Protein AF-A0AAR2K4U0-F1 (afdb_monomer)

Mean predicted aligned error: 22.02 Å

pLDDT: mean 77.77, std 20.92, range [28.08, 98.31]

Solvent-accessible surface area (backbone atoms only — not comparable to full-atom values): 25214 Å² total; per-residue (Å²): 133,82,82,86,88,85,92,84,89,89,85,83,89,79,90,81,85,84,84,85,82,88,88,84,90,78,92,82,90,80,80,77,91,75,75,68,84,65,50,72,66,55,52,50,50,52,49,50,52,49,52,52,51,52,50,52,49,49,53,50,50,51,52,48,51,50,51,52,51,51,49,54,53,49,50,60,48,48,56,50,53,53,48,50,53,50,55,49,49,53,52,50,55,49,48,50,55,51,50,54,48,52,51,53,51,52,50,52,49,52,53,51,52,52,48,53,49,51,55,51,51,51,51,49,52,56,51,53,52,52,52,51,52,53,51,54,51,50,51,53,52,54,51,53,52,49,54,54,49,52,50,51,56,50,51,55,67,70,40,55,68,71,58,47,48,52,52,54,48,55,60,68,70,55,78,96,76,75,74,99,82,76,88,82,86,75,85,71,74,80,86,64,86,74,88,50,75,62,62,55,53,52,52,50,47,51,53,47,53,52,50,51,50,52,51,50,54,51,48,56,51,50,52,52,50,51,53,50,48,52,52,51,53,51,50,49,54,50,52,54,50,50,52,53,51,50,48,53,50,51,52,54,49,50,53,49,53,48,54,52,49,53,51,48,53,54,50,50,54,53,46,58,63,54,62,71,60,85,77,84,67,72,60,61,57,54,54,54,56,50,43,54,54,51,52,54,51,27,43,74,77,80,44,86,65,102,61,96,69,50,66,67,57,41,50,54,53,47,51,51,54,50,51,54,54,50,52,58,57,70,69,52,54,68,68,60,51,54,50,50,50,53,49,51,52,49,49,50,54,45,52,59,46,52,52,50,51,49,53,54,47,50,54,49,52,50,52,52,50,57,48,49,51,59,70,68,49,80,83,81,84,79,88,80,88,79,89,78,84,80,86,78,81,88,78,90,74,78,85,75,80,78,90,70,91,56,71,60,57,60,50,54,53,49,61,74,71,76,117

Sequence (419 aa):
MTLLCIAHKCTPKLKCLLVSVFPVTCFCSVLDRNIEKESIREFIDKKRKMFYLEHALAVKREEIKQLEEVASHEEKKLMKAEKLLEDDTILFDSFLKENDKNSVEAIKIAEQETKAKLEKVAEIKKITAKMVAIKSDISKYEDTLQEYKLYKDFLFKLSPPEWQEKQREKNRRSPKTTSANEKRESEEDPELYFTEPQQLLDLLSELEEQNLSLIQNLQETEEGLEEFRQTMEQTRKNMDHEADQLKRQIDVMTETIQREKERTTELELKARLFNFGKYKAEEDDTLNALSRKVEEVYRSCVGDSEANLSTLQMLTAIEGRLGELLENVEMIPSDRLAIAEKAKEKERRLRLRDEKIYLQKQHQEERMKKAMERAQAEIKKTTGRKLMPRSQPPVRKLKNNQHDDIADKEKEEHMYFFT

Foldseek 3Di:
DDDDDDDDDDDDDDDDDDDDDDDDDDDDDDDDPPPPVPDPVNVVVVVVVVVVVVVVVVVVVVVVVVVVVVVVVVVVVVVVVVVVVVVVVVVVVVVVVVVVVVVVVVVVVVVVVVVVVVVVVVVVVVVVVVVVVVVVVVVVVVVVVVVVVVVVVVQLVLPDPVVNVVVVVVVVPDDPDDDPPPPDPDPPPPDGPDPDVVVVVVSVVVVVVVVVVVVVVVVVVVVVVVVVVVVVVVVVVVVVVVVVVVVVVVVVVVVVVVVVVVVVVVVVVVVVVVVVPDDDDVPVVVVVVLLVVLVVLLCVQPRDDPDPDDSVRSVVVSVVSVVVVVVVVVPDDPVVVVVVVVVVVVVVVVVVVVVVVVVVVVVVVVVVVVVVVVVPDDDPDDPDDDDDDDDDDDDDDDDDPPPPDPVVVVVVVVVVPPD

Organism: Pygocentrus nattereri (NCBI:txid42514)

Secondary structure (DSSP, 8-state):
---------------------------------------HHHHHHHHHHHHHHHHHHHHHHHHHHHHHHHHHHHHHHHHHHHHHHHHHHHHHHHHHHHHHHHHHHHHHHHHHHHHHHHHHHHHHHHHHHHHHHHHHHHHHHHHHHHHHHHHHHHHHHHS-HHHHHHHHHHHHHS---S-TTS-SS-------S--SHHHHHHHHHHHHHHHHHHHHHHHHHHHHHHHHHHHHHHHHHHHHHHHHHHHHHHHHHHHHHHHHHHHHHHHHHHHHHHTTS---SHHHHHHHHHHHHHHHHHHHHT---SS---HHHHHHHHHHHHHHHHHHHHTS-HHHHHHHHHHHHHHHHHHHHHHHHHHHHHHHHHHHHHHHHHHHS---PPPSPPPPPPPPP-----------SSHHHHHHHHHHH--

InterPro domains:
  IPR025252 Domain of unknown function DUF4200 [PF13863] (43-160)
  IPR051147 Cilia- and flagella-associated domain-containing protein [PTHR21683] (33-417)

Radius of gyration: 109.38 Å; Cα contacts (8 Å, |Δi|>4): 34; chains: 1; bounding box: 191×77×316 Å

Structure (mmCIF, N/CA/C/O backbone):
data_AF-A0AAR2K4U0-F1
#
_entry.id   AF-A0AAR2K4U0-F1
#
loop_
_atom_site.group_PDB
_atom_site.id
_atom_site.type_symbol
_atom_site.label_atom_id
_atom_site.label_alt_id
_atom_site.label_comp_id
_atom_site.label_asym_id
_atom_site.label_entity_id
_atom_site.label_seq_id
_atom_site.pdbx_PDB_ins_code
_atom_site.Cartn_x
_atom_site.Cartn_y
_atom_site.Cartn_z
_atom_site.occupancy
_atom_site.B_iso_or_equiv
_atom_site.auth_seq_id
_atom_site.auth_comp_id
_atom_site.auth_asym_id
_atom_site.auth_atom_id
_atom_site.pdbx_PDB_model_num
ATOM 1 N N . MET A 1 1 ? 35.898 -29.184 -81.199 1.00 41.84 1 MET A N 1
ATOM 2 C CA . MET A 1 1 ? 35.686 -27.901 -81.893 1.00 41.84 1 MET A CA 1
ATOM 3 C C . MET A 1 1 ? 36.935 -27.631 -82.727 1.00 41.84 1 MET A C 1
ATOM 5 O O . MET A 1 1 ? 37.845 -27.004 -82.216 1.00 41.84 1 MET A O 1
ATOM 9 N N . THR A 1 2 ? 37.170 -28.237 -83.906 1.00 32.75 2 THR A N 1
ATOM 10 C CA . THR A 1 2 ? 36.255 -28.521 -85.051 1.00 32.75 2 THR A CA 1
ATOM 11 C C . THR A 1 2 ? 35.489 -27.258 -85.466 1.00 32.75 2 THR A C 1
ATOM 13 O O . THR A 1 2 ? 34.861 -26.672 -84.596 1.00 32.75 2 THR A O 1
ATOM 16 N N . LEU A 1 3 ? 35.487 -26.762 -86.714 1.00 34.47 3 LEU A N 1
ATOM 17 C CA . LEU A 1 3 ? 35.941 -27.226 -88.052 1.00 34.47 3 LEU A CA 1
ATOM 18 C C . LEU A 1 3 ? 36.308 -25.959 -88.895 1.00 34.47 3 LEU A C 1
ATOM 20 O O . LEU A 1 3 ? 35.770 -24.897 -88.618 1.00 34.47 3 LEU A O 1
ATOM 24 N N . LEU A 1 4 ? 37.366 -25.946 -89.722 1.00 35.31 4 LEU A N 1
ATOM 25 C CA . LEU A 1 4 ? 37.417 -26.211 -91.185 1.00 35.31 4 LEU A CA 1
ATOM 26 C C . LEU A 1 4 ? 36.822 -25.152 -92.161 1.00 35.31 4 LEU A C 1
ATOM 28 O O . LEU A 1 4 ? 35.703 -24.697 -91.970 1.00 35.31 4 LEU A O 1
ATOM 32 N N . CYS A 1 5 ? 37.546 -24.971 -93.291 1.00 33.97 5 CYS A N 1
ATOM 33 C CA . CYS A 1 5 ? 37.108 -24.521 -94.641 1.00 33.97 5 CYS A CA 1
ATOM 34 C C . CYS A 1 5 ? 36.663 -23.051 -94.876 1.00 33.97 5 CYS A C 1
ATOM 36 O O . CYS A 1 5 ? 36.186 -22.400 -93.962 1.00 33.97 5 CYS A O 1
ATOM 38 N N . ILE A 1 6 ? 36.763 -22.458 -96.088 1.00 37.28 6 ILE A N 1
ATOM 39 C CA . ILE A 1 6 ? 37.441 -22.788 -97.385 1.00 37.28 6 ILE A CA 1
ATOM 40 C C . ILE A 1 6 ? 37.718 -21.430 -98.106 1.00 37.28 6 ILE A C 1
ATOM 42 O O . ILE A 1 6 ? 36.877 -20.547 -98.002 1.00 37.28 6 ILE A O 1
ATOM 46 N N . ALA A 1 7 ? 38.862 -21.056 -98.712 1.00 35.94 7 ALA A N 1
ATOM 47 C CA . ALA A 1 7 ? 39.864 -21.632 -99.636 1.00 35.94 7 ALA A CA 1
ATOM 48 C C . ALA A 1 7 ? 39.557 -21.509 -101.153 1.00 35.94 7 ALA A C 1
ATOM 50 O O . ALA A 1 7 ? 38.769 -22.287 -101.677 1.00 35.94 7 ALA A O 1
ATOM 51 N N . HIS A 1 8 ? 40.298 -20.643 -101.868 1.00 32.53 8 HIS A N 1
ATOM 52 C CA . HIS A 1 8 ? 40.835 -20.830 -103.241 1.00 32.53 8 HIS A CA 1
ATOM 53 C C . HIS A 1 8 ? 42.012 -19.842 -103.434 1.00 32.53 8 HIS A C 1
ATOM 55 O O . HIS A 1 8 ? 41.822 -18.639 -103.348 1.00 32.53 8 HIS A O 1
ATOM 61 N N . LYS A 1 9 ? 43.280 -20.278 -103.410 1.00 36.34 9 LYS A N 1
ATOM 62 C CA . LYS A 1 9 ? 44.064 -20.930 -104.487 1.00 36.34 9 LYS A CA 1
ATOM 63 C C . LYS A 1 9 ? 44.435 -20.010 -105.665 1.00 36.34 9 LYS A C 1
ATOM 65 O O . LYS A 1 9 ? 43.677 -19.911 -106.621 1.00 36.34 9 LYS A O 1
ATOM 70 N N . CYS A 1 10 ? 45.690 -19.550 -105.682 1.00 29.12 10 CYS A N 1
ATOM 71 C CA . CYS A 1 10 ? 46.561 -19.706 -106.856 1.00 29.12 10 CYS A CA 1
ATOM 72 C C . CYS A 1 10 ? 48.047 -19.761 -106.433 1.00 29.12 10 CYS A C 1
ATOM 74 O O . CYS A 1 10 ? 48.474 -19.006 -105.566 1.00 29.12 10 CYS A O 1
ATOM 76 N N . THR A 1 11 ? 48.806 -20.707 -106.992 1.00 33.25 11 THR A N 1
ATOM 77 C CA . THR A 1 11 ? 50.191 -21.111 -106.645 1.00 33.25 11 THR A CA 1
ATOM 78 C C . THR A 1 11 ? 50.734 -22.010 -107.786 1.00 33.25 11 THR A C 1
ATOM 80 O O . THR A 1 11 ? 49.905 -22.503 -108.554 1.00 33.25 11 THR A O 1
ATOM 83 N N . PRO A 1 12 ? 52.033 -22.411 -107.867 1.00 53.41 12 PRO A N 1
ATOM 84 C CA . PRO A 1 12 ? 53.301 -21.825 -107.361 1.00 53.41 12 PRO A CA 1
ATOM 85 C C . PRO A 1 12 ? 54.529 -21.980 -108.335 1.00 53.41 12 PRO A C 1
ATOM 87 O O . PRO A 1 12 ? 54.395 -22.533 -109.422 1.00 53.41 12 PRO A O 1
ATOM 90 N N . LYS A 1 13 ? 55.756 -21.687 -107.832 1.00 34.06 13 LYS A N 1
ATOM 91 C CA . LYS A 1 13 ? 57.117 -22.087 -108.336 1.00 34.06 13 LYS A CA 1
ATOM 92 C C . LYS A 1 13 ? 57.626 -21.286 -109.564 1.00 34.06 13 LYS A C 1
ATOM 94 O O . LYS A 1 13 ? 56.814 -20.795 -110.327 1.00 34.06 13 LYS A O 1
ATOM 99 N N . LEU A 1 14 ? 58.932 -21.081 -109.826 1.00 33.38 14 LEU A N 1
ATOM 100 C CA . LEU A 1 14 ? 60.225 -21.699 -109.419 1.00 33.38 14 LEU A CA 1
ATOM 101 C C . LEU A 1 14 ? 61.284 -20.602 -109.048 1.00 33.38 14 LEU A C 1
ATOM 103 O O . LEU A 1 14 ? 61.119 -19.471 -109.479 1.00 33.38 14 LEU A O 1
ATOM 107 N N . LYS A 1 15 ? 62.248 -20.804 -108.114 1.00 33.12 15 LYS A N 1
ATOM 108 C CA . LYS A 1 15 ? 63.694 -21.204 -108.282 1.00 33.12 15 LYS A CA 1
ATOM 109 C C . LYS A 1 15 ? 64.487 -20.422 -109.370 1.00 33.12 15 LYS A C 1
ATOM 111 O O . LYS A 1 15 ? 63.918 -20.208 -110.426 1.00 33.12 15 LYS A O 1
ATOM 116 N N . CYS A 1 16 ? 65.774 -20.025 -109.280 1.00 30.34 16 CYS A N 1
ATOM 117 C CA . CYS A 1 16 ? 66.972 -20.262 -108.417 1.00 30.34 16 CYS A CA 1
ATOM 118 C C . CYS A 1 16 ? 67.708 -18.898 -108.166 1.00 30.34 16 CYS A C 1
ATOM 120 O O . CYS A 1 16 ? 67.261 -17.903 -108.720 1.00 30.34 16 CYS A O 1
ATOM 122 N N . LEU A 1 17 ? 68.745 -18.670 -107.333 1.00 33.88 17 LEU A N 1
ATOM 123 C CA . LEU A 1 17 ? 69.962 -19.401 -106.887 1.00 33.88 17 LEU A CA 1
ATOM 124 C C . LEU A 1 17 ? 71.109 -19.509 -107.936 1.00 33.88 17 LEU A C 1
ATOM 126 O O . LEU A 1 17 ? 70.847 -19.792 -109.098 1.00 33.88 17 LEU A O 1
ATOM 130 N N . LEU A 1 18 ? 72.361 -19.355 -107.458 1.00 30.48 18 LEU A N 1
ATOM 131 C CA . LEU A 1 18 ? 73.675 -19.207 -108.144 1.00 30.48 18 LEU A CA 1
ATOM 132 C C . LEU A 1 18 ? 73.957 -17.797 -108.728 1.00 30.48 18 LEU A C 1
ATOM 134 O O . LEU A 1 18 ? 73.049 -17.185 -109.272 1.00 30.48 18 LEU A O 1
ATOM 138 N N . VAL A 1 19 ? 75.122 -17.136 -108.563 1.00 32.19 19 VAL A N 1
ATOM 139 C CA . VAL A 1 19 ? 76.557 -17.503 -108.334 1.00 32.19 19 VAL A CA 1
ATOM 140 C C . VAL A 1 19 ? 77.327 -17.879 -109.618 1.00 32.19 19 VAL A C 1
ATOM 142 O O . VAL A 1 19 ? 76.783 -18.543 -110.489 1.00 32.19 19 VAL A O 1
ATOM 145 N N . SER A 1 20 ? 78.615 -17.483 -109.678 1.00 30.69 20 SER A N 1
ATOM 146 C CA . SER A 1 20 ? 79.625 -17.625 -110.764 1.00 30.69 20 SER A CA 1
ATOM 147 C C . SER A 1 20 ? 79.357 -16.794 -112.039 1.00 30.69 20 SER A C 1
ATOM 149 O O . SER A 1 20 ? 78.274 -16.864 -112.597 1.00 30.69 20 SER A O 1
ATOM 151 N N . VAL A 1 21 ? 80.202 -15.829 -112.445 1.00 36.03 21 VAL A N 1
ATOM 152 C CA . VAL A 1 21 ? 81.638 -15.851 -112.853 1.00 36.03 21 VAL A CA 1
ATOM 153 C C . VAL A 1 21 ? 81.832 -16.361 -114.293 1.00 36.03 21 VAL A C 1
ATOM 155 O O . VAL A 1 21 ? 81.586 -17.531 -114.532 1.00 36.03 21 VAL A O 1
ATOM 158 N N . PHE A 1 22 ? 82.284 -15.438 -115.173 1.00 31.62 22 PHE A N 1
ATOM 159 C CA . PHE A 1 22 ? 83.103 -15.515 -116.418 1.00 31.62 22 PHE A CA 1
ATOM 160 C C . PHE A 1 22 ? 83.303 -16.849 -117.193 1.00 31.62 22 PHE A C 1
ATOM 162 O O . PHE A 1 22 ? 83.261 -17.919 -116.599 1.00 31.62 22 PHE A O 1
ATOM 169 N N . PRO A 1 23 ? 83.770 -16.817 -118.468 1.00 53.78 23 PRO A N 1
ATOM 170 C CA . PRO A 1 23 ? 83.844 -15.733 -119.469 1.00 53.78 23 PRO A CA 1
ATOM 171 C C . PRO A 1 23 ? 83.048 -16.108 -120.751 1.00 53.78 23 PRO A C 1
ATOM 173 O O . PRO A 1 23 ? 82.274 -17.054 -120.730 1.00 53.78 23 PRO A O 1
ATOM 176 N N . VAL A 1 24 ? 83.237 -15.393 -121.873 1.00 38.50 24 VAL A N 1
ATOM 177 C CA . VAL A 1 24 ? 83.661 -15.955 -123.186 1.00 38.50 24 VAL A CA 1
ATOM 178 C C . VAL A 1 24 ? 83.791 -14.814 -124.207 1.00 38.50 24 VAL A C 1
ATOM 180 O O . VAL A 1 24 ? 82.825 -14.137 -124.548 1.00 38.50 24 VAL A O 1
ATOM 183 N N . THR A 1 25 ? 84.998 -14.619 -124.734 1.00 34.06 25 THR A N 1
ATOM 184 C CA . THR A 1 25 ? 85.237 -13.897 -125.991 1.00 34.06 25 THR A CA 1
ATOM 185 C C . THR A 1 25 ? 85.082 -14.852 -127.168 1.00 34.06 25 THR A C 1
ATOM 187 O O . THR A 1 25 ? 85.788 -15.857 -127.174 1.00 34.06 25 THR A O 1
ATOM 190 N N . CYS A 1 26 ? 84.287 -14.513 -128.191 1.00 29.45 26 CYS A N 1
ATOM 191 C CA . CYS A 1 26 ? 84.685 -14.707 -129.596 1.00 29.45 26 CYS A CA 1
ATOM 192 C C . CYS A 1 26 ? 83.699 -14.077 -130.600 1.00 29.45 26 CYS A C 1
ATOM 194 O O . CYS A 1 26 ? 82.541 -14.470 -130.679 1.00 29.45 26 CYS A O 1
ATOM 196 N N . PHE A 1 27 ? 84.203 -13.116 -131.375 1.00 28.08 27 PHE A N 1
ATOM 197 C CA . PHE A 1 27 ? 84.098 -13.045 -132.840 1.00 28.08 27 PHE A CA 1
ATOM 198 C C . PHE A 1 27 ? 82.909 -13.740 -133.547 1.00 28.08 27 PHE A C 1
ATOM 200 O O . PHE A 1 27 ? 82.862 -14.963 -133.633 1.00 28.08 27 PHE A O 1
ATOM 207 N N . CYS A 1 28 ? 82.091 -12.952 -134.258 1.00 29.70 28 CYS A N 1
ATOM 208 C CA . CYS A 1 28 ? 81.927 -13.172 -135.700 1.00 29.70 28 CYS A CA 1
ATOM 209 C C . CYS A 1 28 ? 81.385 -11.937 -136.435 1.00 29.70 28 CYS A C 1
ATOM 211 O O . CYS A 1 28 ? 80.420 -11.297 -136.025 1.00 29.70 28 CYS A O 1
ATOM 213 N N . SER A 1 29 ? 82.034 -11.632 -137.552 1.00 33.41 29 SER A N 1
ATOM 214 C CA . SER A 1 29 ? 81.623 -10.683 -138.584 1.00 33.41 29 SER A CA 1
ATOM 215 C C . SER A 1 29 ? 80.315 -11.093 -139.266 1.00 33.41 29 SER A C 1
ATOM 217 O O . SER A 1 29 ? 80.166 -12.264 -139.614 1.00 33.41 29 SER A O 1
ATOM 219 N N . VAL A 1 30 ? 79.450 -10.130 -139.605 1.00 39.44 30 VAL A N 1
ATOM 220 C CA . VAL A 1 30 ? 78.431 -10.316 -140.652 1.00 39.44 30 VAL A CA 1
ATOM 221 C C . VAL A 1 30 ? 78.482 -9.152 -141.640 1.00 39.44 30 VAL A C 1
ATOM 223 O O . VAL A 1 30 ? 78.129 -8.028 -141.306 1.00 39.44 30 VAL A O 1
ATOM 226 N N . LEU A 1 31 ? 78.976 -9.506 -142.828 1.00 37.75 31 LEU A N 1
ATOM 227 C CA . LEU A 1 31 ? 78.674 -9.034 -144.182 1.00 37.75 31 LEU A CA 1
ATOM 228 C C . LEU A 1 31 ? 78.398 -7.545 -144.453 1.00 37.75 31 LEU A C 1
ATOM 230 O O . LEU A 1 31 ? 77.511 -6.911 -143.895 1.00 37.75 31 LEU A O 1
ATOM 234 N N . ASP A 1 32 ? 79.122 -7.084 -145.473 1.00 30.45 32 ASP A N 1
ATOM 235 C CA . ASP A 1 32 ? 78.686 -6.214 -146.563 1.00 30.45 32 ASP A CA 1
ATOM 236 C C . ASP A 1 32 ? 77.632 -5.135 -146.297 1.00 30.45 32 ASP A C 1
ATOM 238 O O . ASP A 1 32 ? 76.440 -5.374 -146.093 1.00 30.45 32 ASP A O 1
ATOM 242 N N . ARG A 1 33 ? 78.059 -3.900 -146.586 1.00 40.44 33 ARG A N 1
ATOM 243 C CA . ARG A 1 33 ? 77.166 -2.872 -147.121 1.00 40.44 33 ARG A CA 1
ATOM 244 C C . ARG A 1 33 ? 76.651 -3.332 -148.486 1.00 40.44 33 ARG A C 1
ATOM 246 O O . ARG A 1 33 ? 77.135 -2.865 -149.517 1.00 40.44 33 ARG A O 1
ATOM 253 N N . ASN A 1 34 ? 75.657 -4.216 -148.489 1.00 43.81 34 ASN A N 1
ATOM 254 C CA . ASN A 1 34 ? 74.877 -4.509 -149.677 1.00 43.81 34 ASN A CA 1
ATOM 255 C C . ASN A 1 34 ? 74.043 -3.259 -149.985 1.00 43.81 34 ASN A C 1
ATOM 257 O O . ASN A 1 34 ? 72.910 -3.110 -149.529 1.00 43.81 34 ASN A O 1
ATOM 261 N N . ILE A 1 35 ? 74.654 -2.312 -150.704 1.00 47.44 35 ILE A N 1
ATOM 262 C CA . ILE A 1 35 ? 73.960 -1.181 -151.317 1.00 47.44 35 ILE A CA 1
ATOM 263 C C . ILE A 1 35 ? 73.179 -1.761 -152.495 1.00 47.44 35 ILE A C 1
ATOM 265 O O . ILE A 1 35 ? 73.522 -1.577 -153.666 1.00 47.44 35 ILE A O 1
ATOM 269 N N . GLU A 1 36 ? 72.112 -2.487 -152.163 1.00 48.53 36 GLU A N 1
ATOM 270 C CA . GLU A 1 36 ? 70.988 -2.631 -153.066 1.00 48.53 36 GLU A CA 1
ATOM 271 C C . GLU A 1 36 ? 70.601 -1.216 -153.480 1.00 48.53 36 GLU A C 1
ATOM 273 O O . GLU A 1 36 ? 70.463 -0.312 -152.649 1.00 48.53 36 GLU A O 1
ATOM 278 N N . LYS A 1 37 ? 70.517 -0.998 -154.791 1.00 49.25 37 LYS A N 1
ATOM 279 C CA . LYS A 1 37 ? 70.133 0.293 -155.355 1.00 49.25 37 LYS A CA 1
ATOM 280 C C . LYS A 1 37 ? 68.629 0.452 -155.160 1.00 49.25 37 LYS A C 1
ATOM 282 O O . LYS A 1 37 ? 67.878 0.326 -156.124 1.00 49.25 37 LYS A O 1
ATOM 287 N N . GLU A 1 38 ? 68.218 0.674 -153.909 1.00 50.69 38 GLU A N 1
ATOM 288 C CA . GLU A 1 38 ? 66.836 0.972 -153.546 1.00 50.69 38 GLU A CA 1
ATOM 289 C C . GLU A 1 38 ? 66.330 2.048 -154.495 1.00 50.69 38 GLU A C 1
ATOM 291 O O . GLU A 1 38 ? 66.968 3.094 -154.681 1.00 50.69 38 GLU A O 1
ATOM 296 N N . SER A 1 39 ? 65.183 1.790 -155.121 1.00 61.72 39 SER A N 1
ATOM 297 C CA . SER A 1 39 ? 64.555 2.821 -155.929 1.00 61.72 39 SER A CA 1
ATOM 298 C C . SER A 1 39 ? 64.306 4.024 -155.026 1.00 61.72 39 SER A C 1
ATOM 300 O O . SER A 1 39 ? 63.858 3.865 -153.890 1.00 61.72 39 SER A O 1
ATOM 302 N N . ILE A 1 40 ? 64.550 5.242 -155.519 1.00 71.25 40 ILE A N 1
ATOM 303 C CA . ILE A 1 40 ? 64.376 6.478 -154.732 1.00 71.25 40 ILE A CA 1
ATOM 304 C C . ILE A 1 40 ? 62.984 6.517 -154.064 1.00 71.25 40 ILE A C 1
ATOM 306 O O . ILE A 1 40 ? 62.839 7.033 -152.959 1.00 71.25 40 ILE A O 1
ATOM 310 N N . ARG A 1 41 ? 61.972 5.893 -154.687 1.00 76.00 41 ARG A N 1
ATOM 311 C CA . ARG A 1 41 ? 60.619 5.718 -154.132 1.00 76.00 41 ARG A CA 1
ATOM 312 C C . ARG A 1 41 ? 60.575 4.810 -152.896 1.00 76.00 41 ARG A C 1
ATOM 314 O O . ARG A 1 41 ? 59.929 5.169 -151.921 1.00 76.00 41 ARG A O 1
ATOM 321 N N . GLU A 1 42 ? 61.272 3.676 -152.905 1.00 76.44 42 GLU A N 1
ATOM 322 C CA . GLU A 1 42 ? 61.318 2.725 -151.785 1.00 76.44 42 GLU A CA 1
ATOM 323 C C . GLU A 1 42 ? 62.060 3.309 -150.585 1.00 76.44 42 GLU A C 1
ATOM 325 O O . GLU A 1 42 ? 61.580 3.189 -149.459 1.00 76.44 42 GLU A O 1
ATOM 330 N N . PHE A 1 43 ? 63.173 4.012 -150.821 1.00 79.69 43 PHE A N 1
ATOM 331 C CA . PHE A 1 43 ? 63.873 4.759 -149.776 1.00 79.69 43 PHE A CA 1
ATOM 332 C C . PHE A 1 43 ? 62.967 5.841 -149.167 1.00 79.69 43 PHE A C 1
ATOM 334 O O . PHE A 1 43 ? 62.860 5.949 -147.944 1.00 79.69 43 PHE A O 1
ATOM 341 N N . ILE A 1 44 ? 62.258 6.608 -150.008 1.00 80.25 44 ILE A N 1
ATOM 342 C CA . ILE A 1 44 ? 61.280 7.614 -149.566 1.00 80.25 44 ILE A CA 1
ATOM 343 C C . ILE A 1 44 ? 60.151 6.967 -148.751 1.00 80.25 44 ILE A C 1
ATOM 345 O O . ILE A 1 44 ? 59.794 7.496 -147.701 1.00 80.25 44 ILE A O 1
ATOM 349 N N . ASP A 1 45 ? 59.613 5.819 -149.164 1.00 83.62 45 ASP A N 1
ATOM 350 C CA . ASP A 1 45 ? 58.519 5.154 -148.449 1.00 83.62 45 ASP A CA 1
ATOM 351 C C . ASP A 1 45 ? 58.982 4.441 -147.168 1.00 83.62 45 ASP A C 1
ATOM 353 O O . ASP A 1 45 ? 58.260 4.465 -146.169 1.00 83.62 45 ASP A O 1
ATOM 357 N N . LYS A 1 46 ? 60.204 3.890 -147.123 1.00 83.62 46 LYS A N 1
ATOM 358 C CA . LYS A 1 46 ? 60.844 3.428 -145.878 1.00 83.62 46 LYS A CA 1
ATOM 359 C C . LYS A 1 46 ? 61.074 4.598 -144.919 1.00 83.62 46 LYS A C 1
ATOM 361 O O . LYS A 1 46 ? 60.754 4.476 -143.738 1.00 83.62 46 LYS A O 1
ATOM 366 N N . LYS A 1 47 ? 61.542 5.753 -145.409 1.00 84.44 47 LYS A N 1
ATOM 367 C CA . LYS A 1 47 ? 61.696 6.976 -144.604 1.00 84.44 47 LYS A CA 1
ATOM 368 C C . LYS A 1 47 ? 60.360 7.524 -144.110 1.00 84.44 47 LYS A C 1
ATOM 370 O O . LYS A 1 47 ? 60.257 7.851 -142.935 1.00 84.44 47 LYS A O 1
ATOM 375 N N . ARG A 1 48 ? 59.313 7.545 -144.939 1.00 86.38 48 ARG A N 1
ATOM 376 C CA . ARG A 1 48 ? 57.947 7.897 -144.513 1.00 86.38 48 ARG A CA 1
ATOM 377 C C . ARG A 1 48 ? 57.440 6.952 -143.428 1.00 86.38 48 ARG A C 1
ATOM 379 O O . ARG A 1 48 ? 56.980 7.428 -142.400 1.00 86.38 48 ARG A O 1
ATOM 386 N N . LYS A 1 49 ? 57.566 5.631 -143.606 1.00 85.25 49 LYS A N 1
ATOM 387 C CA . LYS A 1 49 ? 57.183 4.633 -142.586 1.00 85.25 49 LYS A CA 1
ATOM 388 C C . LYS A 1 49 ? 57.960 4.815 -141.279 1.00 85.25 49 LYS A C 1
ATOM 390 O O . LYS A 1 49 ? 57.357 4.731 -140.215 1.00 85.25 49 LYS A O 1
ATOM 395 N N . MET A 1 50 ? 59.258 5.112 -141.358 1.00 85.62 50 MET A N 1
ATOM 396 C CA . MET A 1 50 ? 60.101 5.456 -140.208 1.00 85.62 50 MET A CA 1
ATOM 397 C C . MET A 1 50 ? 59.569 6.701 -139.483 1.00 85.62 50 MET A C 1
ATOM 399 O O . MET A 1 50 ? 59.296 6.609 -138.294 1.00 85.62 50 MET A O 1
ATOM 403 N N . PHE A 1 51 ? 59.313 7.807 -140.192 1.00 87.75 51 PHE A N 1
ATOM 404 C CA . PHE A 1 51 ? 58.737 9.021 -139.599 1.00 87.75 51 PHE A CA 1
ATOM 405 C C . PHE A 1 51 ? 57.322 8.812 -139.034 1.00 87.75 51 PHE A C 1
ATOM 407 O O . PHE A 1 51 ? 57.008 9.357 -137.981 1.00 87.75 51 PHE A O 1
ATOM 414 N N . TYR A 1 52 ? 56.467 8.006 -139.675 1.00 89.69 52 TYR A N 1
ATOM 415 C CA . TYR A 1 52 ? 55.142 7.669 -139.138 1.00 89.69 52 TYR A CA 1
ATOM 416 C C . TYR A 1 52 ? 55.229 6.833 -137.856 1.00 89.69 52 TYR A C 1
ATOM 418 O O . TYR A 1 52 ? 54.489 7.101 -136.914 1.00 89.69 52 TYR A O 1
ATOM 426 N N . LEU A 1 53 ? 56.133 5.849 -137.795 1.00 88.00 53 LEU A N 1
ATOM 427 C CA . LEU A 1 53 ? 56.382 5.066 -136.581 1.00 88.00 53 LEU A CA 1
ATOM 428 C C . LEU A 1 53 ? 56.996 5.926 -135.474 1.00 88.00 53 LEU A C 1
ATOM 430 O O . LEU A 1 53 ? 56.575 5.825 -134.329 1.00 88.00 53 LEU A O 1
ATOM 434 N N . GLU A 1 54 ? 57.944 6.800 -135.805 1.00 87.38 54 GLU A N 1
ATOM 435 C CA . GLU A 1 54 ? 58.563 7.738 -134.867 1.00 87.38 54 GLU A CA 1
ATOM 436 C C . GLU A 1 54 ? 57.537 8.735 -134.307 1.00 87.38 54 GLU A C 1
ATOM 438 O O . GLU A 1 54 ? 57.470 8.927 -133.095 1.00 87.38 54 GLU A O 1
ATOM 443 N N . HIS A 1 55 ? 56.660 9.280 -135.155 1.00 92.06 55 HIS A N 1
ATOM 444 C CA . HIS A 1 55 ? 55.544 10.128 -134.736 1.00 92.06 55 HIS A CA 1
ATOM 445 C C . HIS A 1 55 ? 54.528 9.364 -133.871 1.00 92.06 55 HIS A C 1
ATOM 447 O O . HIS A 1 55 ? 54.143 9.855 -132.814 1.00 92.06 55 HIS A O 1
ATOM 453 N N . ALA A 1 56 ? 54.130 8.146 -134.256 1.00 92.00 56 ALA A N 1
ATOM 454 C CA . ALA A 1 56 ? 53.207 7.324 -133.469 1.00 92.00 56 ALA A CA 1
ATOM 455 C C . ALA A 1 56 ? 53.797 6.928 -132.103 1.00 92.00 56 ALA A C 1
ATOM 457 O O . ALA A 1 56 ? 53.091 6.951 -131.096 1.00 92.00 56 ALA A O 1
ATOM 458 N N . LEU A 1 57 ? 55.098 6.618 -132.045 1.00 92.00 57 LEU A N 1
ATOM 459 C CA . LEU A 1 57 ? 55.824 6.378 -130.797 1.00 92.00 57 LEU A CA 1
ATOM 460 C C . LEU A 1 57 ? 55.943 7.652 -129.954 1.00 92.00 57 LEU A C 1
ATOM 462 O O . LEU A 1 57 ? 55.822 7.565 -128.738 1.00 92.00 57 LEU A O 1
ATOM 466 N N . ALA A 1 58 ? 56.151 8.822 -130.562 1.00 92.19 58 ALA A N 1
ATOM 467 C CA . ALA A 1 58 ? 56.166 10.098 -129.848 1.00 92.19 58 ALA A CA 1
ATOM 468 C C . ALA A 1 58 ? 54.792 10.422 -129.238 1.00 92.19 58 ALA A C 1
ATOM 470 O O . ALA A 1 58 ? 54.716 10.718 -128.049 1.00 92.19 58 ALA A O 1
ATOM 471 N N . VAL A 1 59 ? 53.707 10.270 -130.008 1.00 93.62 59 VAL A N 1
ATOM 472 C CA . VAL A 1 59 ? 52.326 10.435 -129.521 1.00 93.62 59 VAL A CA 1
ATOM 473 C C . VAL A 1 59 ? 52.029 9.453 -128.387 1.00 93.62 59 VAL A C 1
ATOM 475 O O . VAL A 1 59 ? 51.550 9.872 -127.339 1.00 93.62 59 VAL A O 1
ATOM 478 N N . LYS A 1 60 ? 52.378 8.167 -128.536 1.00 94.25 60 LYS A N 1
ATOM 479 C CA . LYS A 1 60 ? 52.147 7.174 -127.475 1.00 94.25 60 LYS A CA 1
ATOM 480 C C . LYS A 1 60 ? 53.027 7.383 -126.243 1.00 94.25 60 LYS A C 1
ATOM 482 O O . LYS A 1 60 ? 52.563 7.107 -125.146 1.00 94.25 60 LYS A O 1
ATOM 487 N N . ARG A 1 61 ? 54.251 7.902 -126.382 1.00 93.69 61 ARG A N 1
ATOM 488 C CA . ARG A 1 61 ? 55.088 8.310 -125.238 1.00 93.69 61 ARG A CA 1
ATOM 489 C C . ARG A 1 61 ? 54.486 9.494 -124.486 1.00 93.69 61 ARG A C 1
ATOM 491 O O . ARG A 1 61 ? 54.502 9.478 -123.262 1.00 93.69 61 ARG A O 1
ATOM 498 N N . GLU A 1 62 ? 53.940 10.483 -125.190 1.00 93.62 62 GLU A N 1
ATOM 499 C CA . GLU A 1 62 ? 53.279 11.622 -124.544 1.00 93.62 62 GLU A CA 1
ATOM 500 C C . GLU A 1 62 ? 51.955 11.204 -123.877 1.00 93.62 62 GLU A C 1
ATOM 502 O O . GLU A 1 62 ? 51.674 11.630 -122.764 1.00 93.62 62 GLU A O 1
ATOM 507 N N . GLU A 1 63 ? 51.184 10.301 -124.490 1.00 93.31 63 GLU A N 1
ATOM 508 C CA . GLU A 1 63 ? 49.962 9.730 -123.900 1.00 93.31 63 GLU A CA 1
ATOM 509 C C . GLU A 1 63 ? 50.262 8.860 -122.663 1.00 93.31 63 GLU A C 1
ATOM 511 O O . GLU A 1 63 ? 49.578 8.984 -121.650 1.00 93.31 63 GLU A O 1
ATOM 516 N N . ILE A 1 64 ? 51.327 8.045 -122.695 1.00 94.12 64 ILE A N 1
ATOM 517 C CA . ILE A 1 64 ? 51.828 7.318 -121.512 1.00 94.12 64 ILE A CA 1
ATOM 518 C C . ILE A 1 64 ? 52.214 8.307 -120.410 1.00 94.12 64 ILE A C 1
ATOM 520 O O . ILE A 1 64 ? 51.763 8.153 -119.283 1.00 94.12 64 ILE A O 1
ATOM 524 N N . LYS A 1 65 ? 52.974 9.356 -120.736 1.00 94.81 65 LYS A N 1
ATOM 525 C CA . LYS A 1 65 ? 53.399 10.384 -119.777 1.00 94.81 65 LYS A CA 1
ATOM 526 C C . LYS A 1 65 ? 52.216 11.134 -119.147 1.00 94.81 65 LYS A C 1
ATOM 528 O O . LYS A 1 65 ? 52.245 11.409 -117.952 1.00 94.81 65 LYS A O 1
ATOM 533 N N . GLN A 1 66 ? 51.158 11.418 -119.910 1.00 95.06 66 GLN A N 1
ATOM 534 C CA . GLN A 1 66 ? 49.918 11.991 -119.370 1.00 95.06 66 GLN A CA 1
ATOM 535 C C . GLN A 1 66 ? 49.200 11.020 -118.422 1.00 95.06 66 GLN A C 1
ATOM 537 O O . GLN A 1 66 ? 48.748 11.431 -117.355 1.00 95.06 66 GLN A O 1
ATOM 542 N N . LEU A 1 67 ? 49.126 9.730 -118.767 1.00 94.56 67 LEU A N 1
ATOM 543 C CA . LEU A 1 67 ? 48.550 8.706 -117.888 1.00 94.56 67 LEU A CA 1
ATOM 544 C C . LEU A 1 67 ? 49.388 8.494 -116.617 1.00 94.56 67 LEU A C 1
ATOM 546 O O . LEU A 1 67 ? 48.814 8.347 -115.543 1.00 94.56 67 LEU A O 1
ATOM 550 N N . GLU A 1 68 ? 50.719 8.534 -116.707 1.00 94.62 68 GLU A N 1
ATOM 551 C CA . GLU A 1 68 ? 51.636 8.495 -115.559 1.00 94.62 68 GLU A CA 1
ATOM 552 C C . GLU A 1 68 ? 51.460 9.719 -114.645 1.00 94.62 68 GLU A C 1
ATOM 554 O O . GLU A 1 68 ? 51.468 9.581 -113.421 1.00 94.62 68 GLU A O 1
ATOM 559 N N . GLU A 1 69 ? 51.246 10.913 -115.207 1.00 94.75 69 GLU A N 1
ATOM 560 C CA . GLU A 1 69 ? 50.980 12.130 -114.432 1.00 94.75 69 GLU A CA 1
ATOM 561 C C . GLU A 1 69 ? 49.623 12.069 -113.710 1.00 94.75 69 GLU A C 1
ATOM 563 O O . GLU A 1 69 ? 49.552 12.372 -112.514 1.00 94.75 69 GLU A O 1
ATOM 568 N N . VAL A 1 70 ? 48.565 11.607 -114.389 1.00 95.00 70 VAL A N 1
ATOM 569 C CA . VAL A 1 70 ? 47.242 11.382 -113.779 1.00 95.00 70 VAL A CA 1
ATOM 570 C C . VAL A 1 70 ? 47.322 10.311 -112.690 1.00 95.00 70 VAL A C 1
ATOM 572 O O . VAL A 1 70 ? 46.892 10.568 -111.567 1.00 95.00 70 VAL A O 1
ATOM 575 N N . ALA A 1 71 ? 47.943 9.162 -112.970 1.00 93.75 71 ALA A N 1
ATOM 576 C CA . ALA A 1 71 ? 48.117 8.080 -112.003 1.00 93.75 71 ALA A CA 1
ATOM 577 C C . ALA A 1 71 ? 48.917 8.542 -110.776 1.00 93.75 71 ALA A C 1
ATOM 579 O O . ALA A 1 71 ? 48.490 8.316 -109.648 1.00 93.75 71 ALA A O 1
ATOM 580 N N . SER A 1 72 ? 50.016 9.281 -110.966 1.00 94.62 72 SER A N 1
ATOM 581 C CA . SER A 1 72 ? 50.793 9.844 -109.854 1.00 94.62 72 SER A CA 1
ATOM 582 C C . SER A 1 72 ? 49.997 10.878 -109.047 1.00 94.62 72 SER A C 1
ATOM 584 O O . SER A 1 72 ? 50.189 11.013 -107.838 1.00 94.62 72 SER A O 1
ATOM 586 N N . HIS A 1 73 ? 49.104 11.637 -109.686 1.00 94.25 73 HIS A N 1
ATOM 587 C CA . HIS A 1 73 ? 48.229 12.585 -109.000 1.00 94.25 73 HIS A CA 1
ATOM 588 C C . HIS A 1 73 ? 47.108 11.884 -108.209 1.00 94.25 73 HIS A C 1
ATOM 590 O O . HIS A 1 73 ? 46.769 12.332 -107.112 1.00 94.25 73 HIS A O 1
ATOM 596 N N . GLU A 1 74 ? 46.559 10.783 -108.724 1.00 94.25 74 GLU A N 1
ATOM 597 C CA . GLU A 1 74 ? 45.579 9.941 -108.029 1.00 94.25 74 GLU A CA 1
ATOM 598 C C . GLU A 1 74 ? 46.208 9.148 -106.880 1.00 94.25 74 GLU A C 1
ATOM 600 O O . GLU A 1 74 ? 45.678 9.176 -105.774 1.00 94.25 74 GLU A O 1
ATOM 605 N N . GLU A 1 75 ? 47.388 8.559 -107.073 1.00 93.19 75 GLU A N 1
ATOM 606 C CA . GLU A 1 75 ? 48.172 7.904 -106.020 1.00 93.19 75 GLU A CA 1
ATOM 607 C C . GLU A 1 75 ? 48.478 8.881 -104.871 1.00 93.19 75 GLU A C 1
ATOM 609 O O . GLU A 1 75 ? 48.233 8.577 -103.706 1.00 93.19 75 GLU A O 1
ATOM 614 N N . LYS A 1 76 ? 48.877 10.125 -105.181 1.00 94.94 76 LYS A N 1
ATOM 615 C CA . LYS A 1 76 ? 49.051 11.196 -104.178 1.00 94.94 76 LYS A CA 1
ATOM 616 C C . LYS A 1 76 ? 47.753 11.615 -103.478 1.00 94.94 76 LYS A C 1
ATOM 618 O O . LYS A 1 76 ? 47.830 12.186 -102.390 1.00 94.94 76 LYS A O 1
ATOM 623 N N . LYS A 1 77 ? 46.574 11.407 -104.077 1.00 95.81 77 LYS A N 1
ATOM 624 C CA . LYS A 1 77 ? 45.274 11.623 -103.410 1.00 95.81 77 LYS A CA 1
ATOM 625 C C . LYS A 1 77 ? 44.924 10.444 -102.510 1.00 95.81 77 LYS A C 1
ATOM 627 O O . LYS A 1 77 ? 44.549 10.674 -101.365 1.00 95.81 77 LYS A O 1
ATOM 632 N N . LEU A 1 78 ? 45.094 9.217 -103.002 1.00 95.06 78 LEU A N 1
ATOM 633 C CA . LEU A 1 78 ? 44.866 7.987 -102.245 1.00 95.06 78 LEU A CA 1
ATOM 634 C C . LEU A 1 78 ? 45.770 7.931 -101.013 1.00 95.06 78 LEU A C 1
ATOM 636 O O . LEU A 1 78 ? 45.250 7.812 -99.915 1.00 95.06 78 LEU A O 1
ATOM 640 N N . MET A 1 79 ? 47.075 8.176 -101.158 1.00 94.75 79 MET A N 1
ATOM 641 C CA . MET A 1 79 ? 48.030 8.222 -100.043 1.00 94.75 79 MET A CA 1
ATOM 642 C C . MET A 1 79 ? 47.649 9.261 -98.971 1.00 94.75 79 MET A C 1
ATOM 644 O O . MET A 1 79 ? 47.854 9.041 -97.780 1.00 94.75 79 MET A O 1
ATOM 648 N N . LYS A 1 80 ? 47.071 10.406 -99.368 1.00 94.94 80 LYS A N 1
ATOM 649 C CA . LYS A 1 80 ? 46.562 11.409 -98.413 1.00 94.94 80 LYS A CA 1
ATOM 650 C C . LYS A 1 80 ? 45.296 10.938 -97.699 1.00 94.94 80 LYS A C 1
ATOM 652 O O . LYS A 1 80 ? 45.157 11.207 -96.513 1.00 94.94 80 LYS A O 1
ATOM 657 N N . ALA A 1 81 ? 44.386 10.274 -98.409 1.00 94.88 81 ALA A N 1
ATOM 658 C CA . ALA A 1 81 ? 43.158 9.733 -97.832 1.00 94.88 81 ALA A CA 1
ATOM 659 C C . ALA A 1 81 ? 43.439 8.542 -96.900 1.00 94.88 81 ALA A C 1
ATOM 661 O O . ALA A 1 81 ? 42.878 8.478 -95.815 1.00 94.88 81 ALA A O 1
ATOM 662 N N . GLU A 1 82 ? 44.351 7.650 -97.288 1.00 93.88 82 GLU A N 1
ATOM 663 C CA . GLU A 1 82 ? 44.841 6.536 -96.472 1.00 93.88 82 GLU A CA 1
ATOM 664 C C . GLU A 1 82 ? 45.494 7.050 -95.188 1.00 93.88 82 GLU A C 1
ATOM 666 O O . GLU A 1 82 ? 45.102 6.630 -94.102 1.00 93.88 82 GLU A O 1
ATOM 671 N N . LYS A 1 83 ? 46.387 8.045 -95.290 1.00 95.31 83 LYS A N 1
ATOM 672 C CA . LYS A 1 83 ? 46.976 8.676 -94.106 1.00 95.31 83 LYS A CA 1
ATOM 673 C C . LYS A 1 83 ? 45.925 9.325 -93.195 1.00 95.31 83 LYS A C 1
ATOM 675 O O . LYS A 1 83 ? 46.017 9.177 -91.986 1.00 95.31 83 LYS A O 1
ATOM 680 N N . LEU A 1 84 ? 44.933 10.029 -93.749 1.00 95.69 84 LEU A N 1
ATOM 681 C CA . LEU A 1 84 ? 43.850 10.614 -92.946 1.00 95.69 84 LEU A CA 1
ATOM 682 C C . LEU A 1 84 ? 43.056 9.536 -92.193 1.00 95.69 84 LEU A C 1
ATOM 684 O O . LEU A 1 84 ? 42.754 9.723 -91.023 1.00 95.69 84 LEU A O 1
ATOM 688 N N . LEU A 1 85 ? 42.776 8.395 -92.830 1.00 95.00 85 LEU A N 1
ATOM 689 C CA . LEU A 1 85 ? 42.110 7.261 -92.183 1.00 95.00 85 LEU A CA 1
ATOM 690 C C . LEU A 1 85 ? 42.987 6.600 -91.106 1.00 95.00 85 LEU A C 1
ATOM 692 O O . LEU A 1 85 ? 42.460 6.147 -90.091 1.00 95.00 85 LEU A O 1
ATOM 696 N N . GLU A 1 86 ? 44.307 6.548 -91.296 1.00 94.56 86 GLU A N 1
ATOM 697 C CA . GLU A 1 86 ? 45.261 6.079 -90.282 1.00 94.56 86 GLU A CA 1
ATOM 698 C C . GLU A 1 86 ? 45.310 7.039 -89.077 1.00 94.56 86 GLU A C 1
ATOM 700 O O . GLU A 1 86 ? 45.138 6.597 -87.939 1.00 94.56 86 GLU A O 1
ATOM 705 N N . ASP A 1 87 ? 45.443 8.348 -89.324 1.00 94.88 87 ASP A N 1
ATOM 706 C CA . ASP A 1 87 ? 45.419 9.404 -88.303 1.00 94.88 87 ASP A CA 1
ATOM 707 C C . ASP A 1 87 ? 44.078 9.391 -87.518 1.00 94.88 87 ASP A C 1
ATOM 709 O O . ASP A 1 87 ? 44.084 9.424 -86.283 1.00 94.88 87 ASP A O 1
ATOM 713 N N . ASP A 1 88 ? 42.931 9.253 -88.202 1.00 95.75 88 ASP A N 1
ATOM 714 C CA . ASP A 1 88 ? 41.595 9.121 -87.590 1.00 95.75 88 ASP A CA 1
ATOM 715 C C . ASP A 1 88 ? 41.456 7.830 -86.764 1.00 95.75 88 ASP A C 1
ATOM 717 O O . ASP A 1 88 ? 40.867 7.842 -85.678 1.00 95.75 88 ASP A O 1
ATOM 721 N N . THR A 1 89 ? 42.018 6.712 -87.240 1.00 94.38 89 THR A N 1
ATOM 722 C CA . THR A 1 89 ? 42.010 5.435 -86.506 1.00 94.38 89 THR A CA 1
ATOM 723 C C . THR A 1 89 ? 42.799 5.564 -85.206 1.00 94.38 89 THR A C 1
ATOM 725 O O . THR A 1 89 ? 42.303 5.165 -84.155 1.00 94.38 89 THR A O 1
ATOM 728 N N . ILE A 1 90 ? 43.984 6.184 -85.244 1.00 94.38 90 ILE A N 1
ATOM 729 C CA . ILE A 1 90 ? 44.811 6.454 -84.057 1.00 94.38 90 ILE A CA 1
ATOM 730 C C . ILE A 1 90 ? 44.074 7.377 -83.073 1.00 94.38 90 ILE A C 1
ATOM 732 O O . ILE A 1 90 ? 44.094 7.129 -81.863 1.00 94.38 90 ILE A O 1
ATOM 736 N N . LEU A 1 91 ? 43.397 8.416 -83.574 1.00 94.88 91 LEU A N 1
ATOM 737 C CA . LEU A 1 91 ? 42.608 9.332 -82.752 1.00 94.88 91 LEU A CA 1
ATOM 738 C C . LEU A 1 91 ? 41.437 8.616 -82.062 1.00 94.88 91 LEU A C 1
ATOM 740 O O . LEU A 1 91 ? 41.227 8.808 -80.863 1.00 94.88 91 LEU A O 1
ATOM 744 N N . PHE A 1 92 ? 40.710 7.757 -82.782 1.00 96.31 92 PHE A N 1
ATOM 745 C CA . PHE A 1 92 ? 39.608 6.970 -82.227 1.00 96.31 92 PHE A CA 1
ATOM 746 C C . PHE A 1 92 ? 40.092 5.973 -81.166 1.00 96.31 92 PHE A C 1
ATOM 748 O O . PHE A 1 92 ? 39.515 5.886 -80.082 1.00 96.31 92 PHE A O 1
ATOM 755 N N . ASP A 1 93 ? 41.207 5.291 -81.423 1.00 95.06 93 ASP A N 1
ATOM 756 C CA . ASP A 1 93 ? 41.854 4.381 -80.475 1.00 95.06 93 ASP A CA 1
ATOM 757 C C . ASP A 1 93 ? 42.313 5.097 -79.194 1.00 95.06 93 ASP A C 1
ATOM 759 O O . ASP A 1 93 ? 42.256 4.533 -78.099 1.00 95.06 93 ASP A O 1
ATOM 763 N N . SER A 1 94 ? 42.792 6.339 -79.320 1.00 94.69 94 SER A N 1
ATOM 764 C CA . SER A 1 94 ? 43.148 7.189 -78.181 1.00 94.69 94 SER A CA 1
ATOM 765 C C . SER A 1 94 ? 41.906 7.642 -77.409 1.00 94.69 94 SER A C 1
ATOM 767 O O . SER A 1 94 ? 41.906 7.599 -76.180 1.00 94.69 94 SER A O 1
ATOM 769 N N . PHE A 1 95 ? 40.834 8.020 -78.114 1.00 96.94 95 PHE A N 1
ATOM 770 C CA . PHE A 1 95 ? 39.561 8.416 -77.513 1.00 96.94 95 PHE A CA 1
ATOM 771 C C . PHE A 1 95 ? 38.907 7.268 -76.731 1.00 96.94 95 PHE A C 1
ATOM 773 O O . PHE A 1 95 ? 38.447 7.488 -75.613 1.00 96.94 95 PHE A O 1
ATOM 780 N N . LEU A 1 96 ? 38.911 6.039 -77.263 1.00 96.62 96 LEU A N 1
ATOM 781 C CA . LEU A 1 96 ? 38.417 4.863 -76.538 1.00 96.62 96 LEU A CA 1
ATOM 782 C C . LEU A 1 96 ? 39.228 4.606 -75.262 1.00 96.62 96 LEU A C 1
ATOM 784 O O . LEU A 1 96 ? 38.642 4.466 -74.193 1.00 96.62 96 LEU A O 1
ATOM 788 N N . LYS A 1 97 ? 40.566 4.636 -75.339 1.00 96.12 97 LYS A N 1
ATOM 789 C CA . LYS A 1 97 ? 41.444 4.462 -74.164 1.00 96.12 97 LYS A CA 1
ATOM 790 C C . LYS A 1 97 ? 41.204 5.530 -73.095 1.00 96.12 97 LYS A C 1
ATOM 792 O O . LYS A 1 97 ? 41.238 5.218 -71.906 1.00 96.12 97 LYS A O 1
ATOM 797 N N . GLU A 1 98 ? 40.959 6.777 -73.496 1.00 96.06 98 GLU A N 1
ATOM 798 C CA . GLU A 1 98 ? 40.621 7.862 -72.572 1.00 96.06 98 GLU A CA 1
ATOM 799 C C . GLU A 1 98 ? 39.209 7.705 -71.986 1.00 96.06 98 GLU A C 1
ATOM 801 O O . GLU A 1 98 ? 39.026 7.900 -70.785 1.00 96.06 98 GLU A O 1
ATOM 806 N N . ASN A 1 99 ? 38.221 7.283 -72.781 1.00 96.69 99 ASN A N 1
ATOM 807 C CA . ASN A 1 99 ? 36.861 7.030 -72.305 1.00 96.69 99 ASN A CA 1
ATOM 808 C C . ASN A 1 99 ? 36.808 5.864 -71.305 1.00 96.69 99 ASN A C 1
ATOM 810 O O . ASN A 1 99 ? 36.276 6.028 -70.206 1.00 96.69 99 ASN A O 1
ATOM 814 N N . ASP A 1 100 ? 37.436 4.733 -71.641 1.00 96.25 100 ASP A N 1
ATOM 815 C CA . ASP A 1 100 ? 37.562 3.567 -70.766 1.00 96.25 100 ASP A CA 1
ATOM 816 C C . ASP A 1 100 ? 38.245 3.957 -69.452 1.00 96.25 100 ASP A C 1
ATOM 818 O O . ASP A 1 100 ? 37.712 3.691 -68.373 1.00 96.25 100 ASP A O 1
ATOM 822 N N . LYS A 1 101 ? 39.378 4.671 -69.525 1.00 96.19 101 LYS A N 1
ATOM 823 C CA . LYS A 1 101 ? 40.088 5.183 -68.347 1.00 96.19 101 LYS A CA 1
ATOM 824 C C . LYS A 1 101 ? 39.192 6.080 -67.487 1.00 96.19 101 LYS A C 1
ATOM 826 O O . LYS A 1 101 ? 39.093 5.845 -66.285 1.00 96.19 101 LYS A O 1
ATOM 831 N N . ASN A 1 102 ? 38.513 7.059 -68.085 1.00 96.19 102 ASN A N 1
ATOM 832 C CA . ASN A 1 102 ? 37.626 7.977 -67.367 1.00 96.19 102 ASN A CA 1
ATOM 833 C C . ASN A 1 102 ? 36.439 7.235 -66.725 1.00 96.19 102 ASN A C 1
ATOM 835 O O . ASN A 1 102 ? 36.042 7.561 -65.606 1.00 96.19 102 ASN A O 1
ATOM 839 N N . SER A 1 103 ? 35.898 6.205 -67.387 1.00 96.38 103 SER A N 1
ATOM 840 C CA . SER A 1 103 ? 34.818 5.370 -66.844 1.00 96.38 103 SER A CA 1
ATOM 841 C C . SER A 1 103 ? 35.282 4.535 -65.641 1.00 96.38 103 SER A C 1
ATOM 843 O O . SER A 1 103 ? 34.607 4.510 -64.612 1.00 96.38 103 SER A O 1
ATOM 845 N N . VAL A 1 104 ? 36.473 3.930 -65.716 1.00 96.38 104 VAL A N 1
ATOM 846 C CA . VAL A 1 104 ? 37.083 3.158 -64.622 1.00 96.38 104 VAL A CA 1
ATOM 847 C C . VAL A 1 104 ? 37.448 4.066 -63.447 1.00 96.38 104 VAL A C 1
ATOM 849 O O . VAL A 1 104 ? 37.225 3.694 -62.296 1.00 96.38 104 VAL A O 1
ATOM 852 N N . GLU A 1 105 ? 37.960 5.270 -63.707 1.00 95.62 105 GLU A N 1
ATOM 853 C CA . GLU A 1 105 ? 38.220 6.271 -62.669 1.00 95.62 105 GLU A CA 1
ATOM 854 C C . GLU A 1 105 ? 36.918 6.721 -61.985 1.00 95.62 105 GLU A C 1
ATOM 856 O O . GLU A 1 105 ? 36.863 6.744 -60.754 1.00 95.62 105 GLU A O 1
ATOM 861 N N . ALA A 1 106 ? 35.839 6.964 -62.738 1.00 96.50 106 ALA A N 1
ATOM 862 C CA . ALA A 1 106 ? 34.529 7.300 -62.177 1.00 96.50 106 ALA A CA 1
ATOM 863 C C . ALA A 1 106 ? 33.928 6.163 -61.325 1.00 96.50 106 ALA A C 1
ATOM 865 O O . ALA A 1 106 ? 33.438 6.419 -60.222 1.00 96.50 106 ALA A O 1
ATOM 866 N N . ILE A 1 107 ? 34.009 4.907 -61.787 1.00 96.50 107 ILE A N 1
ATOM 867 C CA . ILE A 1 107 ? 33.582 3.722 -61.019 1.00 96.50 107 ILE A CA 1
ATOM 868 C C . ILE A 1 107 ? 34.390 3.618 -59.722 1.00 96.50 107 ILE A C 1
ATOM 870 O O . ILE A 1 107 ? 33.813 3.501 -58.643 1.00 96.50 107 ILE A O 1
ATOM 874 N N . LYS A 1 108 ? 35.719 3.739 -59.803 1.00 97.38 108 LYS A N 1
ATOM 875 C CA . LYS A 1 108 ? 36.616 3.661 -58.645 1.00 97.38 108 LYS A CA 1
ATOM 876 C C . LYS A 1 108 ? 36.336 4.756 -57.612 1.00 97.38 108 LYS A C 1
ATOM 878 O O . LYS A 1 108 ? 36.379 4.479 -56.415 1.00 97.38 108 LYS A O 1
ATOM 883 N N . ILE A 1 109 ? 36.029 5.979 -58.048 1.00 96.69 109 ILE A N 1
ATOM 884 C CA . ILE A 1 109 ? 35.614 7.071 -57.154 1.00 96.69 109 ILE A CA 1
ATOM 885 C C . ILE A 1 109 ? 34.282 6.717 -56.474 1.00 96.69 109 ILE A C 1
ATOM 887 O O . ILE A 1 109 ? 34.178 6.817 -55.254 1.00 96.69 109 ILE A O 1
ATOM 891 N N . ALA A 1 110 ? 33.288 6.220 -57.217 1.00 96.31 110 ALA A N 1
ATOM 892 C CA . ALA A 1 110 ? 32.006 5.801 -56.644 1.00 96.31 110 ALA A CA 1
ATOM 893 C C . ALA A 1 110 ? 32.143 4.630 -55.643 1.00 96.31 110 ALA A C 1
ATOM 895 O O . ALA A 1 110 ? 31.479 4.617 -54.602 1.00 96.31 110 ALA A O 1
ATOM 896 N N . GLU A 1 111 ? 33.030 3.667 -55.903 1.00 96.38 111 GLU A N 1
ATOM 897 C CA . GLU A 1 111 ? 33.369 2.584 -54.968 1.00 96.38 111 GLU A CA 1
ATOM 898 C C . GLU A 1 111 ? 34.063 3.106 -53.699 1.00 96.38 111 GLU A C 1
ATOM 900 O O . GLU A 1 111 ? 33.749 2.667 -52.591 1.00 96.38 111 GLU A O 1
ATOM 905 N N . GLN A 1 112 ? 34.967 4.082 -53.825 1.00 96.31 112 GLN A N 1
ATOM 906 C CA . GLN A 1 112 ? 35.621 4.714 -52.675 1.00 96.31 112 GLN A CA 1
ATOM 907 C C . GLN A 1 112 ? 34.632 5.516 -51.818 1.00 96.31 112 GLN A C 1
ATOM 909 O O . GLN A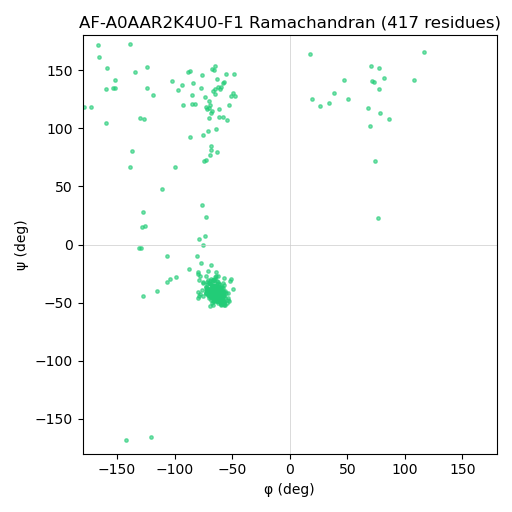 1 112 ? 34.620 5.353 -50.597 1.00 96.31 112 GLN A O 1
ATOM 914 N N . GLU A 1 113 ? 33.753 6.306 -52.437 1.00 95.88 113 GLU A N 1
ATOM 915 C CA . GLU A 1 113 ? 32.702 7.067 -51.748 1.00 95.88 113 GLU A CA 1
ATOM 916 C C . GLU A 1 113 ? 31.680 6.151 -51.058 1.00 95.88 113 GLU A C 1
ATOM 918 O O . GLU A 1 113 ? 31.312 6.361 -49.898 1.00 95.88 113 GLU A O 1
ATOM 923 N N . THR A 1 114 ? 31.243 5.075 -51.722 1.00 97.25 114 THR A N 1
ATOM 924 C CA . THR A 1 114 ? 30.335 4.096 -51.103 1.00 97.25 114 THR A CA 1
ATOM 925 C C . THR A 1 114 ? 31.001 3.344 -49.952 1.00 97.25 114 THR A C 1
ATOM 927 O O . THR A 1 114 ? 30.359 3.148 -48.916 1.00 97.25 114 THR A O 1
ATOM 930 N N . LYS A 1 115 ? 32.292 3.005 -50.058 1.00 97.38 115 LYS A N 1
ATOM 931 C CA . LYS A 1 115 ? 33.071 2.440 -48.949 1.00 97.38 115 LYS A CA 1
ATOM 932 C C . LYS A 1 115 ? 33.170 3.412 -47.767 1.00 97.38 115 LYS A C 1
ATOM 934 O O . LYS A 1 115 ? 32.825 3.033 -46.649 1.00 97.38 115 LYS A O 1
ATOM 939 N N . ALA A 1 116 ? 33.562 4.665 -48.004 1.00 97.06 116 ALA A N 1
ATOM 940 C CA . ALA A 1 116 ? 33.664 5.694 -46.966 1.00 97.06 116 ALA A CA 1
ATOM 941 C C . ALA A 1 116 ? 32.311 5.944 -46.272 1.00 97.06 116 ALA A C 1
ATOM 943 O O . ALA A 1 116 ? 32.232 6.030 -45.043 1.00 97.06 116 ALA A O 1
ATOM 944 N N . LYS A 1 117 ? 31.214 5.963 -47.041 1.00 98.06 117 LYS A N 1
ATOM 945 C CA . LYS A 1 117 ? 29.844 6.024 -46.515 1.00 98.06 117 LYS A CA 1
ATOM 946 C C . LYS A 1 117 ? 29.514 4.826 -45.620 1.00 98.06 117 LYS A C 1
ATOM 948 O O . LYS A 1 117 ? 28.936 5.021 -44.553 1.00 98.06 117 LYS A O 1
ATOM 953 N N . LEU A 1 118 ? 29.860 3.600 -46.020 1.00 96.88 118 LEU A N 1
ATOM 954 C CA . LEU A 1 118 ? 29.620 2.396 -45.212 1.00 96.88 118 LEU A CA 1
ATOM 955 C C . LEU A 1 118 ? 30.426 2.409 -43.904 1.00 96.88 118 LEU A C 1
ATOM 957 O O . LEU A 1 118 ? 29.870 2.095 -42.850 1.00 96.88 118 LEU A O 1
ATOM 961 N N . GLU A 1 119 ? 31.690 2.839 -43.949 1.00 97.31 119 GLU A N 1
ATOM 962 C CA . GLU A 1 119 ? 32.536 3.027 -42.762 1.00 97.31 119 GLU A CA 1
ATOM 963 C C . GLU A 1 119 ? 31.913 4.056 -41.794 1.00 97.31 119 GLU A C 1
ATOM 965 O O . GLU A 1 119 ? 31.767 3.777 -40.600 1.00 97.31 119 GLU A O 1
ATOM 970 N N . LYS A 1 120 ? 31.422 5.197 -42.302 1.00 98.00 120 LYS A N 1
ATOM 971 C CA . LYS A 1 120 ? 30.722 6.207 -41.486 1.00 98.00 120 LYS A CA 1
ATOM 972 C C . LYS A 1 120 ? 29.378 5.720 -40.939 1.00 98.00 120 LYS A C 1
ATOM 974 O O . LYS A 1 120 ? 29.053 6.004 -39.789 1.00 98.00 120 LYS A O 1
ATOM 979 N N . VAL A 1 121 ? 28.612 4.933 -41.697 1.00 97.88 121 VAL A N 1
ATOM 980 C CA . VAL A 1 121 ? 27.375 4.298 -41.202 1.00 97.88 121 VAL A CA 1
ATOM 981 C C . VAL A 1 121 ? 27.671 3.290 -40.082 1.00 97.88 121 VAL A C 1
ATOM 983 O O . VAL A 1 121 ? 26.902 3.207 -39.123 1.00 97.88 121 VAL A O 1
ATOM 986 N N . ALA A 1 122 ? 28.779 2.548 -40.155 1.00 97.25 122 ALA A N 1
ATOM 987 C CA . ALA A 1 122 ? 29.207 1.654 -39.078 1.00 97.25 122 ALA A CA 1
ATOM 988 C C . ALA A 1 122 ? 29.628 2.429 -37.813 1.00 97.25 122 ALA A C 1
ATOM 990 O O . ALA A 1 122 ? 29.251 2.045 -36.703 1.00 97.25 122 ALA A O 1
ATOM 991 N N . GLU A 1 123 ? 30.338 3.550 -37.971 1.00 97.94 123 GLU A N 1
ATOM 992 C CA . GLU A 1 123 ? 30.697 4.452 -36.870 1.00 97.94 123 GLU A CA 1
ATOM 993 C C . GLU A 1 123 ? 29.453 5.054 -36.191 1.00 97.94 123 GLU A C 1
ATOM 995 O O . GLU A 1 123 ? 29.325 4.968 -34.967 1.00 97.94 123 GLU A O 1
ATOM 1000 N N . ILE A 1 124 ? 28.485 5.549 -36.974 1.00 97.50 124 ILE A N 1
ATOM 1001 C CA . ILE A 1 124 ? 27.189 6.031 -36.468 1.00 97.50 124 ILE A CA 1
ATOM 1002 C C . ILE A 1 124 ? 26.489 4.932 -35.665 1.00 97.50 124 ILE A C 1
ATOM 1004 O O . ILE A 1 124 ? 26.153 5.161 -34.506 1.00 97.50 124 ILE A O 1
ATOM 1008 N N . LYS A 1 125 ? 26.337 3.716 -36.214 1.00 97.88 125 LYS A N 1
ATOM 1009 C CA . LYS A 1 125 ? 25.708 2.585 -35.502 1.00 97.88 125 LYS A CA 1
ATOM 1010 C C . LYS A 1 125 ? 26.391 2.283 -34.163 1.00 97.88 125 LYS A C 1
ATOM 1012 O O . LYS A 1 125 ? 25.703 2.054 -33.168 1.00 97.88 125 LYS A O 1
ATOM 1017 N N . LYS A 1 126 ? 27.727 2.325 -34.111 1.00 98.06 126 LYS A N 1
ATOM 1018 C CA . LYS A 1 126 ? 28.512 2.115 -32.882 1.00 98.06 126 LYS A CA 1
ATOM 1019 C C . LYS A 1 126 ? 28.248 3.203 -31.833 1.00 98.06 126 LYS A C 1
ATOM 1021 O O . LYS A 1 126 ? 28.141 2.888 -30.649 1.00 98.06 126 LYS A O 1
ATOM 1026 N N . ILE A 1 127 ? 28.116 4.463 -32.250 1.00 98.00 127 ILE A N 1
ATOM 1027 C CA . ILE A 1 127 ? 27.780 5.585 -31.360 1.00 98.00 127 ILE A CA 1
ATOM 1028 C C . ILE A 1 127 ? 26.316 5.498 -30.902 1.00 98.00 127 ILE A C 1
ATOM 1030 O O . ILE A 1 127 ? 26.048 5.638 -29.710 1.00 98.00 127 ILE A O 1
ATOM 1034 N N . THR A 1 128 ? 25.374 5.188 -31.798 1.00 97.88 128 THR A N 1
ATOM 1035 C CA . THR A 1 128 ? 23.955 4.995 -31.457 1.00 97.88 128 THR A CA 1
ATOM 1036 C C . THR A 1 128 ? 23.769 3.875 -30.432 1.00 97.88 128 THR A C 1
ATOM 1038 O O . THR A 1 128 ? 23.039 4.066 -29.463 1.00 97.88 128 THR A O 1
ATOM 1041 N N . ALA A 1 129 ? 24.472 2.746 -30.578 1.00 97.81 129 ALA A N 1
ATOM 1042 C CA . ALA A 1 129 ? 24.436 1.656 -29.602 1.00 97.81 129 ALA A CA 1
ATOM 1043 C C . ALA A 1 129 ? 24.927 2.104 -28.211 1.00 97.81 129 ALA A C 1
ATOM 1045 O O . ALA A 1 129 ? 24.254 1.850 -27.213 1.00 97.81 129 ALA A O 1
ATOM 1046 N N . LYS A 1 130 ? 26.046 2.844 -28.141 1.00 98.06 130 LYS A N 1
ATOM 1047 C CA . LYS A 1 130 ? 26.533 3.439 -26.882 1.00 98.06 130 LYS A CA 1
ATOM 1048 C C . LYS A 1 130 ? 25.528 4.418 -26.271 1.00 98.06 130 LYS A C 1
ATOM 1050 O O . LYS A 1 130 ? 25.315 4.386 -25.066 1.00 98.06 130 LYS A O 1
ATOM 1055 N N . MET A 1 131 ? 24.897 5.266 -27.086 1.00 97.88 131 MET A N 1
ATOM 1056 C CA . MET A 1 131 ? 23.878 6.211 -26.619 1.00 97.88 131 MET A CA 1
ATOM 1057 C C . MET A 1 131 ? 22.665 5.488 -26.019 1.00 97.88 131 MET A C 1
ATOM 1059 O O . MET A 1 131 ? 22.155 5.926 -24.994 1.00 97.88 131 MET A O 1
ATOM 1063 N N . VAL A 1 132 ? 22.200 4.394 -26.631 1.00 97.50 132 VAL A N 1
ATOM 1064 C CA . VAL A 1 132 ? 21.079 3.600 -26.098 1.00 97.50 132 VAL A CA 1
ATOM 1065 C C . VAL A 1 132 ? 21.464 2.905 -24.789 1.00 97.50 132 VAL A C 1
ATOM 1067 O O . VAL A 1 132 ? 20.673 2.939 -23.851 1.00 97.50 132 VAL A O 1
ATOM 1070 N N . ALA A 1 133 ? 22.680 2.356 -24.685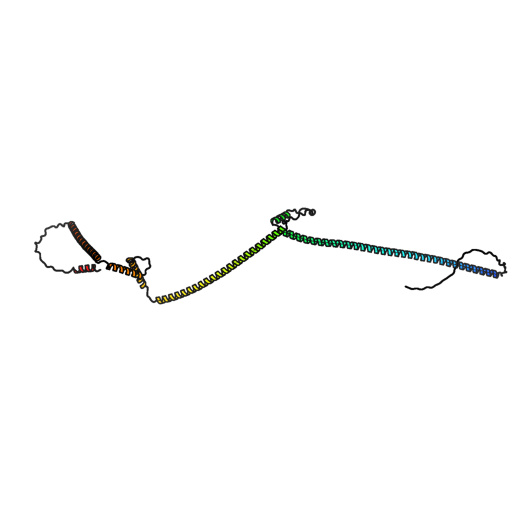 1.00 97.94 133 ALA A N 1
ATOM 1071 C CA . ALA A 1 133 ? 23.184 1.781 -23.436 1.00 97.94 133 ALA A CA 1
ATOM 1072 C C . ALA A 1 133 ? 23.231 2.828 -22.306 1.00 97.94 133 ALA A C 1
ATOM 1074 O O . ALA A 1 133 ? 22.597 2.636 -21.275 1.00 97.94 133 ALA A O 1
ATOM 1075 N N . ILE A 1 134 ? 23.862 3.985 -22.549 1.00 98.12 134 ILE A N 1
ATOM 1076 C CA . ILE A 1 134 ? 23.942 5.083 -21.570 1.00 98.12 134 ILE A CA 1
ATOM 1077 C C . ILE A 1 134 ? 22.545 5.577 -21.170 1.00 98.12 134 ILE A C 1
ATOM 1079 O O . ILE A 1 134 ? 22.307 5.814 -19.993 1.00 98.12 134 ILE A O 1
ATOM 1083 N N . LYS A 1 135 ? 21.597 5.697 -22.110 1.00 97.88 135 LYS A N 1
ATOM 1084 C CA . LYS A 1 135 ? 20.204 6.053 -21.786 1.00 97.88 135 LYS A CA 1
ATOM 1085 C C . LYS A 1 135 ? 19.524 5.006 -20.901 1.00 97.88 135 LYS A C 1
ATOM 1087 O O . LYS A 1 135 ? 18.836 5.385 -19.964 1.00 97.88 135 LYS A O 1
ATOM 1092 N N . SER A 1 136 ? 19.730 3.715 -21.173 1.00 98.06 136 SER A N 1
ATOM 1093 C CA . SER A 1 136 ? 19.208 2.642 -20.319 1.00 98.06 136 SER A CA 1
ATOM 1094 C C . SER A 1 136 ? 19.799 2.695 -18.912 1.00 98.06 136 SER A C 1
ATOM 1096 O O . SER A 1 136 ? 19.072 2.457 -17.954 1.00 98.06 136 SER A O 1
ATOM 1098 N N . ASP A 1 137 ? 21.086 3.015 -18.779 1.00 98.00 137 ASP A N 1
ATOM 1099 C CA . ASP A 1 137 ? 21.733 3.135 -17.473 1.00 98.00 137 ASP A CA 1
ATOM 1100 C C . ASP A 1 137 ? 21.266 4.390 -16.722 1.00 98.00 137 ASP A C 1
ATOM 1102 O O . ASP A 1 137 ? 20.983 4.296 -15.532 1.00 98.00 137 ASP A O 1
ATOM 1106 N N . ILE A 1 138 ? 21.074 5.525 -17.410 1.00 97.75 138 ILE A N 1
ATOM 1107 C CA . ILE A 1 138 ? 20.446 6.726 -16.832 1.00 97.75 138 ILE A CA 1
ATOM 1108 C C . ILE A 1 138 ? 19.078 6.381 -16.237 1.00 97.75 138 ILE A C 1
ATOM 1110 O O . ILE A 1 138 ? 18.867 6.670 -15.066 1.00 97.75 138 ILE A O 1
ATOM 1114 N N . SER A 1 139 ? 18.193 5.703 -16.979 1.00 97.38 139 SER A N 1
ATOM 1115 C CA . SER A 1 139 ? 16.868 5.340 -16.452 1.00 97.38 139 SER A CA 1
ATOM 1116 C C . SER A 1 139 ? 16.945 4.419 -15.229 1.00 97.38 139 SER A C 1
ATOM 1118 O O . SER A 1 139 ? 16.264 4.681 -14.245 1.00 97.38 139 SER A O 1
ATOM 1120 N N . LYS A 1 140 ? 17.839 3.415 -15.215 1.00 97.69 140 LYS A N 1
ATOM 1121 C CA . LYS A 1 140 ? 18.060 2.580 -14.013 1.00 97.69 140 LYS A CA 1
ATOM 1122 C C . LYS A 1 140 ? 18.473 3.426 -12.805 1.00 97.69 140 LYS A C 1
ATOM 1124 O O . LYS A 1 140 ? 17.951 3.229 -11.714 1.00 97.69 140 LYS A O 1
ATOM 1129 N N . TYR A 1 141 ? 19.403 4.365 -12.991 1.00 97.19 141 TYR A N 1
ATOM 1130 C CA . TYR A 1 141 ? 19.856 5.240 -11.909 1.00 97.19 141 TYR A CA 1
ATOM 1131 C C . TYR A 1 141 ? 18.789 6.265 -11.491 1.00 97.19 141 TYR A C 1
ATOM 1133 O O . TYR A 1 141 ? 18.732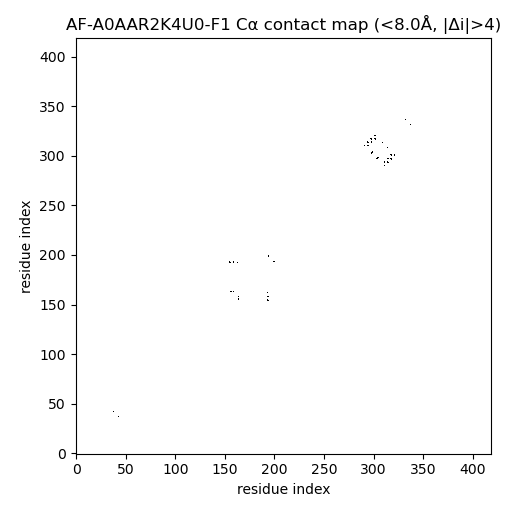 6.621 -10.317 1.00 97.19 141 TYR A O 1
ATOM 1141 N N . GLU A 1 142 ? 17.925 6.718 -12.404 1.00 96.31 142 GLU A N 1
ATOM 1142 C CA . GLU A 1 142 ? 16.756 7.552 -12.090 1.00 96.31 142 GLU A CA 1
ATOM 1143 C C . GLU A 1 142 ? 15.732 6.796 -11.231 1.00 96.31 142 GLU A C 1
ATOM 1145 O O . GLU A 1 142 ? 15.202 7.379 -10.282 1.00 96.31 142 GLU A O 1
ATOM 1150 N N . ASP A 1 143 ? 15.496 5.511 -11.509 1.00 96.19 143 ASP A N 1
ATOM 1151 C CA . ASP A 1 143 ? 14.620 4.640 -10.718 1.00 96.19 143 ASP A CA 1
ATOM 1152 C C . ASP A 1 143 ? 15.216 4.377 -9.320 1.00 96.19 143 ASP A C 1
ATOM 1154 O O . ASP A 1 143 ? 14.576 4.665 -8.308 1.00 96.19 143 ASP A O 1
ATOM 1158 N N . THR A 1 144 ? 16.489 3.966 -9.229 1.00 96.38 144 THR A N 1
ATOM 1159 C CA . THR A 1 144 ? 17.189 3.796 -7.936 1.00 96.38 144 THR A CA 1
ATOM 1160 C C . THR A 1 144 ? 17.227 5.097 -7.120 1.00 96.38 144 THR A C 1
ATOM 1162 O O . THR A 1 144 ? 17.074 5.086 -5.899 1.00 96.38 144 THR A O 1
ATOM 1165 N N . LEU A 1 145 ? 17.375 6.255 -7.773 1.00 94.81 145 LEU A N 1
ATOM 1166 C CA . LEU A 1 145 ? 17.324 7.556 -7.103 1.00 94.81 145 LEU A CA 1
ATOM 1167 C C . LEU A 1 145 ? 15.918 7.891 -6.574 1.00 94.81 145 LEU A C 1
ATOM 1169 O O . LEU A 1 145 ? 15.805 8.617 -5.585 1.00 94.81 145 LEU A O 1
ATOM 1173 N N . GLN A 1 146 ? 14.846 7.403 -7.205 1.00 95.00 146 GLN A N 1
ATOM 1174 C CA . GLN A 1 146 ? 13.487 7.524 -6.668 1.00 95.00 146 GLN A CA 1
ATOM 1175 C C . GLN A 1 146 ? 13.308 6.650 -5.424 1.00 95.00 146 GLN A C 1
ATOM 1177 O O . GLN A 1 146 ? 12.820 7.156 -4.414 1.00 95.00 146 GLN A O 1
ATOM 1182 N N . GLU A 1 147 ? 13.781 5.402 -5.440 1.00 95.94 147 GLU A N 1
ATOM 1183 C CA . GLU A 1 147 ? 13.773 4.522 -4.260 1.00 95.94 147 GLU A CA 1
ATOM 1184 C C . GLU A 1 147 ? 14.521 5.156 -3.076 1.00 95.94 147 GLU A C 1
ATOM 1186 O O . GLU A 1 147 ? 13.969 5.285 -1.984 1.00 95.94 147 GLU A O 1
ATOM 1191 N N . TYR A 1 148 ? 15.736 5.668 -3.296 1.00 92.69 148 TYR A N 1
ATOM 1192 C CA . TYR A 1 148 ? 16.510 6.334 -2.242 1.00 92.69 148 TYR A CA 1
ATOM 1193 C C . TYR A 1 148 ? 15.862 7.631 -1.728 1.00 92.69 148 TYR A C 1
ATOM 1195 O O . TYR A 1 148 ? 16.008 7.957 -0.548 1.00 92.69 148 TYR A O 1
ATOM 1203 N N . LYS A 1 149 ? 15.097 8.357 -2.558 1.00 91.25 149 LYS A N 1
ATOM 1204 C CA . LYS A 1 149 ? 14.268 9.485 -2.088 1.00 91.25 149 LYS A CA 1
ATOM 1205 C C . LYS A 1 149 ? 13.120 9.006 -1.199 1.00 91.25 149 LYS A C 1
ATOM 1207 O O . LYS A 1 149 ? 12.905 9.599 -0.148 1.00 91.25 149 LYS A O 1
ATOM 1212 N N . LEU A 1 150 ? 12.434 7.923 -1.572 1.00 94.31 150 LEU A N 1
ATOM 1213 C CA . LEU A 1 150 ? 11.370 7.331 -0.753 1.00 94.31 150 LEU A CA 1
ATOM 1214 C C . LEU A 1 150 ? 11.907 6.856 0.604 1.00 94.31 150 LEU A C 1
ATOM 1216 O O . LEU A 1 150 ? 11.307 7.170 1.632 1.00 94.31 150 LEU A O 1
ATOM 1220 N N . TYR A 1 151 ? 13.061 6.180 0.634 1.00 91.56 151 TYR A N 1
ATOM 1221 C CA . TYR A 1 151 ? 13.705 5.768 1.887 1.00 91.56 151 TYR A CA 1
ATOM 1222 C C . TYR A 1 151 ? 14.141 6.973 2.729 1.00 91.56 151 TYR A C 1
ATOM 1224 O O . TYR A 1 151 ? 13.905 6.988 3.934 1.00 91.56 151 TYR A O 1
ATOM 1232 N N . LYS A 1 152 ? 14.698 8.025 2.114 1.00 89.44 152 LYS A N 1
ATOM 1233 C CA . LYS A 1 152 ? 15.042 9.274 2.812 1.00 89.44 152 LYS A CA 1
ATOM 1234 C C . LYS A 1 152 ? 13.819 9.941 3.448 1.00 89.44 152 LYS A C 1
ATOM 1236 O O . LYS A 1 152 ? 13.884 10.339 4.610 1.00 89.44 152 LYS A O 1
ATOM 1241 N N . ASP A 1 153 ? 12.712 10.048 2.717 1.00 89.88 153 ASP A N 1
ATOM 1242 C CA . ASP A 1 153 ? 11.474 10.656 3.215 1.00 89.88 153 ASP A CA 1
ATOM 1243 C C . ASP A 1 153 ? 10.802 9.793 4.298 1.00 89.88 153 ASP A C 1
ATOM 1245 O O . ASP A 1 153 ? 10.193 10.329 5.224 1.00 89.88 153 ASP A O 1
ATOM 1249 N N . PHE A 1 154 ? 10.923 8.465 4.209 1.00 91.69 154 PHE A N 1
ATOM 1250 C CA . PHE A 1 154 ? 10.477 7.524 5.238 1.00 91.69 154 PHE A CA 1
ATOM 1251 C C . PHE A 1 154 ? 11.295 7.667 6.529 1.00 91.69 154 PHE A C 1
ATOM 1253 O O . PHE A 1 154 ? 10.719 7.917 7.588 1.00 91.69 154 PHE A O 1
ATOM 1260 N N . LEU A 1 155 ? 12.629 7.617 6.433 1.00 90.44 155 LEU A N 1
ATOM 1261 C CA . LEU A 1 155 ? 13.529 7.832 7.570 1.00 90.44 155 LEU A CA 1
ATOM 1262 C C . LEU A 1 155 ? 13.285 9.200 8.218 1.00 90.44 155 LEU A C 1
ATOM 1264 O O . LEU A 1 155 ? 13.171 9.281 9.434 1.00 90.44 155 LEU A O 1
ATOM 1268 N N . PHE A 1 156 ? 13.111 10.266 7.427 1.00 88.88 156 PHE A N 1
ATOM 1269 C CA . PHE A 1 156 ? 12.830 11.602 7.960 1.00 88.88 156 PHE A CA 1
ATOM 1270 C C . PHE A 1 156 ? 11.514 11.677 8.754 1.00 88.88 156 PHE A C 1
ATOM 1272 O O . PHE A 1 156 ? 11.439 12.433 9.721 1.00 88.88 156 PHE A O 1
ATOM 1279 N N . LYS A 1 157 ? 10.483 10.909 8.372 1.00 89.69 157 LYS A N 1
ATOM 1280 C CA . LYS A 1 157 ? 9.210 10.834 9.113 1.00 89.69 157 LYS A CA 1
ATOM 1281 C C . LYS A 1 157 ? 9.340 10.073 10.432 1.00 89.69 157 LYS A C 1
ATOM 1283 O O . LYS A 1 157 ? 8.653 10.438 11.380 1.00 89.69 157 LYS A O 1
ATOM 1288 N N . LEU A 1 158 ? 10.193 9.047 10.479 1.00 89.19 158 LEU A N 1
ATOM 1289 C CA . LEU A 1 158 ? 10.473 8.271 11.692 1.00 89.19 158 LEU A CA 1
ATOM 1290 C C . LEU A 1 158 ? 11.465 8.964 12.636 1.00 89.19 158 LEU A C 1
ATOM 1292 O O . LEU A 1 158 ? 11.437 8.704 13.835 1.00 89.19 158 LEU A O 1
ATOM 1296 N N . SER A 1 159 ? 12.314 9.868 12.135 1.00 89.50 159 SER A N 1
ATOM 1297 C CA . SER A 1 159 ? 13.160 10.710 12.987 1.00 89.50 159 SER A CA 1
ATOM 1298 C C . SER A 1 159 ? 12.313 11.520 13.986 1.00 89.50 159 SER A C 1
ATOM 1300 O O . SER A 1 159 ? 11.296 12.092 13.576 1.00 89.50 159 SER A O 1
ATOM 1302 N N . PRO A 1 160 ? 12.745 11.680 15.253 1.00 90.00 160 PRO A N 1
ATOM 1303 C CA . PRO A 1 160 ? 12.003 12.434 16.261 1.00 90.00 160 PRO A CA 1
ATOM 1304 C C . PRO A 1 160 ? 11.667 13.878 15.842 1.00 90.00 160 PRO A C 1
ATOM 1306 O O . PRO A 1 160 ? 12.489 14.526 15.178 1.00 90.00 160 PRO A O 1
ATOM 1309 N N . PRO A 1 161 ? 10.513 14.437 16.268 1.00 88.75 161 PRO A N 1
ATOM 1310 C CA . PRO A 1 161 ? 10.072 15.778 15.873 1.00 88.75 161 PRO A CA 1
ATOM 1311 C C . PRO A 1 161 ? 11.107 16.881 16.128 1.00 88.75 161 PRO A C 1
ATOM 1313 O O . PRO A 1 161 ? 11.339 17.710 15.249 1.00 88.75 161 PRO A O 1
ATOM 1316 N N . GLU A 1 162 ? 11.794 16.846 17.273 1.00 88.75 162 GLU A N 1
ATOM 1317 C CA . GLU A 1 162 ? 12.851 17.805 17.635 1.00 88.75 162 GLU A CA 1
ATOM 1318 C C . GLU A 1 162 ? 13.995 17.828 16.608 1.00 88.75 162 GLU A C 1
ATOM 1320 O O . GLU A 1 162 ? 14.494 18.887 16.213 1.00 88.75 162 GLU A O 1
ATOM 1325 N N . TRP A 1 163 ? 14.395 16.648 16.123 1.00 89.81 163 TRP A N 1
ATOM 1326 C CA . TRP A 1 163 ? 15.438 16.516 15.112 1.00 89.81 163 TRP A CA 1
ATOM 1327 C C . TRP A 1 163 ? 14.941 16.976 13.738 1.00 89.81 163 TRP A C 1
ATOM 1329 O O . TRP A 1 163 ? 15.648 17.712 13.043 1.00 89.81 163 TRP A O 1
ATOM 1339 N N . GLN A 1 164 ? 13.702 16.627 13.366 1.00 87.06 164 GLN A N 1
ATOM 1340 C CA . GLN A 1 164 ? 13.088 17.119 12.131 1.00 87.06 164 GLN A CA 1
ATOM 1341 C C . GLN A 1 164 ? 13.023 18.653 12.098 1.00 87.06 164 GLN A C 1
ATOM 1343 O O . GLN A 1 164 ? 13.319 19.263 11.070 1.00 87.06 164 GLN A O 1
ATOM 1348 N N . GLU A 1 165 ? 12.638 19.293 13.205 1.00 87.38 165 GLU A N 1
ATOM 1349 C CA . GLU A 1 165 ? 12.579 20.752 13.317 1.00 87.38 165 GLU A CA 1
ATOM 1350 C C . GLU A 1 165 ? 13.960 21.384 13.209 1.00 87.38 165 GLU A C 1
ATOM 1352 O O . GLU A 1 165 ? 14.140 22.299 12.404 1.00 87.38 165 GLU A O 1
ATOM 1357 N N . LYS A 1 166 ? 14.961 20.836 13.906 1.00 87.25 166 LYS A N 1
ATOM 1358 C CA . LYS A 1 166 ? 16.357 21.278 13.800 1.00 87.25 166 LYS A CA 1
ATOM 1359 C C . LYS A 1 166 ? 16.882 21.205 12.360 1.00 87.25 166 LYS A C 1
ATOM 1361 O O . LYS A 1 166 ? 17.546 22.140 11.914 1.00 87.25 166 LYS A O 1
ATOM 1366 N N . GLN A 1 167 ? 16.549 20.157 11.601 1.00 82.94 167 GLN A N 1
ATOM 1367 C CA . GLN A 1 167 ? 16.930 20.045 10.185 1.00 82.94 167 GLN A CA 1
ATOM 1368 C C . GLN A 1 167 ? 16.132 20.997 9.273 1.00 82.94 167 GLN A C 1
ATOM 1370 O O . GLN A 1 167 ? 16.704 21.621 8.374 1.00 82.94 167 GLN A O 1
ATOM 1375 N N . ARG A 1 168 ? 14.827 21.194 9.521 1.00 82.06 168 ARG A N 1
ATOM 1376 C CA . ARG A 1 168 ? 14.018 22.220 8.829 1.00 82.06 168 ARG A CA 1
ATOM 1377 C C . ARG A 1 168 ? 14.587 23.626 9.065 1.00 82.06 168 ARG A C 1
ATOM 1379 O O . ARG A 1 168 ? 14.685 24.413 8.125 1.00 82.06 168 ARG A O 1
ATOM 1386 N N . GLU A 1 169 ? 15.011 23.929 10.288 1.00 83.81 169 GLU A N 1
ATOM 1387 C CA . GLU A 1 169 ? 15.653 25.183 10.693 1.00 83.81 169 GLU A CA 1
ATOM 1388 C C . GLU A 1 169 ? 17.038 25.356 10.034 1.00 83.81 169 GLU A C 1
ATOM 1390 O O . GLU A 1 169 ? 17.292 26.403 9.436 1.00 83.81 169 GLU A O 1
ATOM 1395 N N . LYS A 1 170 ? 17.899 24.322 10.050 1.00 82.44 170 LYS A N 1
ATOM 1396 C CA . LYS A 1 170 ? 19.209 24.289 9.358 1.00 82.44 170 LYS A CA 1
ATOM 1397 C C . LYS A 1 170 ? 19.050 24.633 7.871 1.00 82.44 170 LYS A C 1
ATOM 1399 O O . LYS A 1 170 ? 19.711 25.543 7.370 1.00 82.44 170 LYS A O 1
ATOM 1404 N N . ASN A 1 171 ? 18.082 24.006 7.197 1.00 75.25 171 ASN A N 1
ATOM 1405 C CA . ASN A 1 171 ? 17.762 24.288 5.796 1.00 75.25 171 ASN A CA 1
ATOM 1406 C C . ASN A 1 171 ? 17.220 25.713 5.575 1.00 75.25 171 ASN A C 1
ATOM 1408 O O . ASN A 1 171 ? 17.626 26.370 4.614 1.00 75.25 171 ASN A O 1
ATOM 1412 N N . ARG A 1 172 ? 16.355 26.236 6.459 1.00 77.06 172 ARG A N 1
ATOM 1413 C CA . ARG A 1 172 ? 15.837 27.622 6.370 1.00 77.06 172 ARG A CA 1
ATOM 1414 C C . ARG A 1 172 ? 16.914 28.685 6.593 1.00 77.06 172 ARG A C 1
ATOM 1416 O O . ARG A 1 172 ? 16.805 29.763 6.016 1.00 77.06 172 ARG A O 1
ATOM 1423 N N . ARG A 1 173 ? 17.935 28.393 7.406 1.00 72.38 173 ARG A N 1
ATOM 1424 C CA . ARG A 1 173 ? 19.066 29.295 7.692 1.00 72.38 173 ARG A CA 1
ATOM 1425 C C . ARG A 1 173 ? 20.148 29.287 6.604 1.00 72.38 173 ARG A C 1
ATOM 1427 O O . ARG A 1 173 ? 21.019 30.152 6.630 1.00 72.38 173 ARG A O 1
ATOM 1434 N N . SER A 1 174 ? 20.095 28.366 5.636 1.00 59.03 174 SER A N 1
ATOM 1435 C CA . SER A 1 174 ? 21.026 28.361 4.500 1.00 59.03 174 SER A CA 1
ATOM 1436 C C . SER A 1 174 ? 20.748 29.543 3.540 1.00 59.03 174 SER A C 1
ATOM 1438 O O . SER A 1 174 ? 19.620 29.701 3.059 1.00 59.03 174 SER A O 1
ATOM 1440 N N . PRO A 1 175 ? 21.733 30.418 3.248 1.00 50.75 175 PRO A N 1
ATOM 1441 C CA . PRO A 1 175 ? 21.495 31.600 2.423 1.00 50.75 175 PRO A CA 1
ATOM 1442 C C . PRO A 1 175 ? 21.315 31.234 0.941 1.00 50.75 175 PRO A C 1
ATOM 1444 O O . PRO A 1 175 ? 22.178 30.616 0.317 1.00 50.75 175 PRO A O 1
ATOM 1447 N N . LYS A 1 176 ? 20.209 31.686 0.335 1.00 54.09 176 LYS A N 1
ATOM 1448 C CA . LYS A 1 176 ? 19.893 31.516 -1.102 1.00 54.09 176 LYS A CA 1
ATOM 1449 C C . LYS A 1 176 ? 20.689 32.458 -2.029 1.00 54.09 176 LYS A C 1
ATOM 1451 O O . LYS A 1 176 ? 20.163 32.917 -3.040 1.00 54.09 176 LYS A O 1
ATOM 1456 N N . THR A 1 177 ? 21.937 32.777 -1.695 1.00 48.75 177 THR A N 1
ATOM 1457 C CA . THR A 1 177 ? 22.740 33.787 -2.404 1.00 48.75 177 THR A CA 1
ATOM 1458 C C . THR A 1 177 ? 24.181 33.338 -2.632 1.00 48.75 177 THR A C 1
ATOM 1460 O O . THR A 1 177 ? 25.083 33.791 -1.935 1.00 48.75 177 THR A O 1
ATOM 1463 N N . THR A 1 178 ? 24.396 32.520 -3.663 1.00 40.25 178 THR A N 1
ATOM 1464 C CA . THR A 1 178 ? 25.628 32.537 -4.476 1.00 40.25 178 THR A CA 1
ATOM 1465 C C . THR A 1 178 ? 25.383 31.907 -5.847 1.00 40.25 178 THR A C 1
ATOM 1467 O O . THR A 1 178 ? 24.492 31.076 -6.019 1.00 40.25 178 THR A O 1
ATOM 1470 N N . SER A 1 179 ? 26.166 32.368 -6.824 1.00 42.47 179 SER A N 1
ATOM 1471 C CA . SER A 1 179 ? 26.108 32.029 -8.251 1.00 42.47 179 SER A CA 1
ATOM 1472 C C . SER A 1 179 ? 26.035 30.524 -8.553 1.00 42.47 179 SER A C 1
ATOM 1474 O O . SER A 1 179 ? 26.663 29.704 -7.885 1.00 42.47 179 SER A O 1
ATOM 1476 N N . ALA A 1 180 ? 25.324 30.163 -9.624 1.00 46.00 180 ALA A N 1
ATOM 1477 C CA . ALA A 1 180 ? 25.018 28.785 -10.025 1.00 46.00 180 ALA A CA 1
ATOM 1478 C C . ALA A 1 180 ? 26.207 27.979 -10.610 1.00 46.00 180 ALA A C 1
ATOM 1480 O O . ALA A 1 180 ? 25.981 27.044 -11.375 1.00 46.00 180 ALA A O 1
ATOM 1481 N N . ASN A 1 181 ? 27.458 28.334 -10.288 1.00 43.84 181 ASN A N 1
ATOM 1482 C CA . ASN A 1 181 ? 28.648 27.783 -10.954 1.00 43.84 181 ASN A CA 1
ATOM 1483 C C . ASN A 1 181 ? 29.753 27.233 -10.025 1.00 43.84 181 ASN A C 1
ATOM 1485 O O . ASN A 1 181 ? 30.722 26.684 -10.532 1.00 43.84 181 ASN A O 1
ATOM 1489 N N . GLU A 1 182 ? 29.609 27.328 -8.696 1.00 43.81 182 GLU A N 1
ATOM 1490 C CA . GLU A 1 182 ? 30.626 26.861 -7.719 1.00 43.81 182 GLU A CA 1
ATOM 1491 C C . GLU A 1 182 ? 30.073 25.873 -6.665 1.00 43.81 182 GLU A C 1
ATOM 1493 O O . GLU A 1 182 ? 30.707 25.592 -5.655 1.00 43.81 182 GLU A O 1
ATOM 1498 N N . LYS A 1 183 ? 28.891 25.286 -6.901 1.00 42.56 183 LYS A N 1
ATOM 1499 C CA . LYS A 1 183 ? 28.313 24.214 -6.062 1.00 42.56 183 LYS A CA 1
ATOM 1500 C C . LYS A 1 183 ? 28.536 22.825 -6.671 1.00 42.56 183 LYS A C 1
ATOM 1502 O O . LYS A 1 183 ? 27.582 22.186 -7.108 1.00 42.56 183 LYS A O 1
ATOM 1507 N N . ARG A 1 184 ? 29.794 22.378 -6.744 1.00 41.69 184 ARG A N 1
ATOM 1508 C CA . ARG A 1 184 ? 30.149 21.010 -7.186 1.00 41.69 184 ARG A CA 1
ATOM 1509 C C . ARG A 1 184 ? 31.121 20.247 -6.276 1.00 41.69 184 ARG A C 1
ATOM 1511 O O . ARG A 1 184 ? 31.388 19.092 -6.569 1.00 41.69 184 ARG A O 1
ATOM 1518 N N . GLU A 1 185 ? 31.629 20.854 -5.201 1.00 41.22 185 GLU A N 1
ATOM 1519 C CA . GLU A 1 185 ? 32.688 20.249 -4.362 1.00 41.22 185 GLU A CA 1
ATOM 1520 C C . GLU A 1 185 ? 32.371 20.222 -2.853 1.00 41.22 185 GLU A C 1
ATOM 1522 O O . GLU A 1 185 ? 33.248 19.970 -2.033 1.00 41.22 185 GLU A O 1
ATOM 1527 N N . SER A 1 186 ? 31.110 20.436 -2.466 1.00 39.38 186 SER A N 1
ATOM 1528 C CA . SER A 1 186 ? 30.635 20.182 -1.098 1.00 39.38 186 SER A CA 1
ATOM 1529 C C . SER A 1 186 ? 29.252 19.530 -1.094 1.00 39.38 186 SER A C 1
ATOM 1531 O O . SER A 1 186 ? 28.254 20.093 -0.641 1.00 39.38 186 SER A O 1
ATOM 1533 N N . GLU A 1 187 ? 29.206 18.297 -1.599 1.00 46.25 187 GLU A N 1
ATOM 1534 C CA . GLU A 1 187 ? 28.199 17.329 -1.163 1.00 46.25 187 GLU A CA 1
ATOM 1535 C C . GLU A 1 187 ? 28.521 16.950 0.293 1.00 46.25 187 GLU A C 1
ATOM 1537 O O . GLU A 1 187 ? 29.182 15.954 0.564 1.00 46.25 187 GLU A O 1
ATOM 1542 N N . GLU A 1 188 ? 28.112 17.798 1.246 1.00 50.81 188 GLU A N 1
ATOM 1543 C CA . GLU A 1 188 ? 28.012 17.372 2.644 1.00 50.81 188 GLU A CA 1
ATOM 1544 C C . GLU A 1 188 ? 26.985 16.237 2.699 1.00 50.81 188 GLU A C 1
ATOM 1546 O O . GLU A 1 188 ? 25.809 16.452 2.379 1.00 50.81 188 GLU A O 1
ATOM 1551 N N . ASP A 1 189 ? 27.438 15.038 3.080 1.00 58.84 189 ASP A N 1
ATOM 1552 C CA . ASP A 1 189 ? 26.573 13.870 3.230 1.00 58.84 189 ASP A CA 1
ATOM 1553 C C . ASP A 1 189 ? 25.343 14.235 4.079 1.00 58.84 189 ASP A C 1
ATOM 1555 O O . ASP A 1 189 ? 25.493 14.833 5.153 1.00 58.84 189 ASP A O 1
ATOM 1559 N N . PRO A 1 190 ? 24.113 13.914 3.628 1.00 66.75 190 PRO A N 1
ATOM 1560 C CA . PRO A 1 190 ? 22.913 14.239 4.380 1.00 66.75 190 PRO A CA 1
ATOM 1561 C C . PRO A 1 190 ? 22.966 13.612 5.773 1.00 66.75 190 PRO A C 1
ATOM 1563 O O . PRO A 1 190 ? 22.848 12.400 5.915 1.00 66.75 190 PRO A O 1
ATOM 1566 N N . GLU A 1 191 ? 23.117 14.451 6.796 1.00 75.44 191 GLU A N 1
ATOM 1567 C CA . GLU A 1 191 ? 23.120 14.051 8.204 1.00 75.44 191 GLU A CA 1
ATOM 1568 C C . GLU A 1 191 ? 21.833 13.260 8.510 1.00 75.44 191 GLU A C 1
ATOM 1570 O O . GLU A 1 191 ? 20.737 13.825 8.529 1.00 75.44 191 GLU A O 1
ATOM 1575 N N . LEU A 1 192 ? 21.959 11.940 8.682 1.00 81.94 192 LEU A N 1
ATOM 1576 C CA . LEU A 1 192 ? 20.863 11.033 9.028 1.00 81.94 192 LEU A CA 1
ATOM 1577 C C . LEU A 1 192 ? 20.713 10.949 10.550 1.00 81.94 192 LEU A C 1
ATOM 1579 O O . LEU A 1 192 ? 21.690 11.065 11.287 1.00 81.94 192 LEU A O 1
ATOM 1583 N N . TYR A 1 193 ? 19.484 10.738 11.025 1.00 85.81 193 TYR A N 1
ATOM 1584 C CA . TYR A 1 193 ? 19.232 10.480 12.447 1.00 85.81 193 TYR A CA 1
ATOM 1585 C C . TYR A 1 193 ? 19.645 9.057 12.844 1.00 85.81 193 TYR A C 1
ATOM 1587 O O . TYR A 1 193 ? 20.300 8.860 13.862 1.00 85.81 193 TYR A O 1
ATOM 1595 N N . PHE A 1 194 ? 19.280 8.080 12.011 1.00 88.81 194 PHE A N 1
ATOM 1596 C CA . PHE A 1 194 ? 19.628 6.675 12.187 1.00 88.81 194 PHE A CA 1
ATOM 1597 C C . PHE A 1 194 ? 21.014 6.415 11.589 1.00 88.81 194 PHE A C 1
ATOM 1599 O O . PHE A 1 194 ? 21.228 6.646 10.397 1.00 88.81 194 PHE A O 1
ATOM 1606 N N . THR A 1 195 ? 21.946 5.945 12.415 1.00 89.06 195 THR A N 1
ATOM 1607 C CA . THR A 1 195 ? 23.321 5.598 12.020 1.00 89.06 195 THR A CA 1
ATOM 1608 C C . THR A 1 195 ? 23.496 4.102 11.787 1.00 89.06 195 THR A C 1
ATOM 1610 O O . THR A 1 195 ? 24.344 3.700 10.995 1.00 89.06 195 THR A O 1
ATOM 1613 N N . GLU A 1 196 ? 22.697 3.275 12.462 1.00 91.00 196 GLU A N 1
ATOM 1614 C CA . GLU A 1 196 ? 22.757 1.816 12.381 1.00 91.00 196 GLU A CA 1
ATOM 1615 C C . GLU A 1 196 ? 21.384 1.253 11.983 1.00 91.00 196 GLU A C 1
ATOM 1617 O O . GLU A 1 196 ? 20.381 1.651 12.578 1.00 91.00 196 GLU A O 1
ATOM 1622 N N . PRO A 1 197 ? 21.294 0.300 11.032 1.00 89.81 197 PRO A N 1
ATOM 1623 C CA . PRO A 1 197 ? 20.012 -0.279 10.617 1.00 89.81 197 PRO A CA 1
ATOM 1624 C C . PRO A 1 197 ? 19.212 -0.907 11.766 1.00 89.81 197 PRO A C 1
ATOM 1626 O O . PRO A 1 197 ? 17.984 -0.899 11.728 1.00 89.81 197 PRO A O 1
ATOM 1629 N N . GLN A 1 198 ? 19.899 -1.406 12.799 1.00 91.69 198 GLN A N 1
ATOM 1630 C CA . GLN A 1 198 ? 19.271 -1.997 13.979 1.00 91.69 198 GLN A CA 1
ATOM 1631 C C . GLN A 1 198 ? 18.372 -0.991 14.716 1.00 91.69 198 GLN A C 1
ATOM 1633 O O . GLN A 1 198 ? 17.257 -1.343 15.070 1.00 91.69 198 GLN A O 1
ATOM 1638 N N . GLN A 1 199 ? 18.773 0.284 14.817 1.00 91.88 199 GLN A N 1
ATOM 1639 C CA . GLN A 1 199 ? 17.982 1.341 15.473 1.00 91.88 199 GLN A CA 1
ATOM 1640 C C . GLN A 1 199 ? 16.591 1.519 14.841 1.00 91.88 199 GLN A C 1
ATOM 1642 O O . GLN A 1 199 ? 15.630 1.859 15.526 1.00 91.88 199 GLN A O 1
ATOM 1647 N N . LEU A 1 200 ? 16.484 1.305 13.525 1.00 91.56 200 LEU A N 1
ATOM 1648 C CA . LEU A 1 200 ? 15.217 1.365 12.802 1.00 91.56 200 LEU A CA 1
ATOM 1649 C C . LEU A 1 200 ? 14.366 0.112 13.047 1.00 91.56 200 LEU A C 1
ATOM 1651 O O . LEU A 1 200 ? 13.152 0.223 13.182 1.00 91.56 200 LEU A O 1
ATOM 1655 N N . LEU A 1 201 ? 14.993 -1.067 13.098 1.00 92.75 201 LEU A N 1
ATOM 1656 C CA . LEU A 1 201 ? 14.307 -2.332 13.380 1.00 92.75 201 LEU A CA 1
ATOM 1657 C C . LEU A 1 201 ? 13.785 -2.374 14.819 1.00 92.75 201 LEU A C 1
ATOM 1659 O O . LEU A 1 201 ? 12.643 -2.771 15.030 1.00 92.75 201 LEU A O 1
ATOM 1663 N N . ASP A 1 202 ? 14.579 -1.906 15.780 1.00 93.69 202 ASP A N 1
ATOM 1664 C CA . ASP A 1 202 ? 14.200 -1.811 17.189 1.00 93.69 202 ASP A CA 1
ATOM 1665 C C . ASP A 1 202 ? 13.021 -0.836 17.362 1.00 93.69 202 ASP A C 1
ATOM 1667 O O . ASP A 1 202 ? 12.019 -1.196 17.971 1.00 93.69 202 ASP A O 1
ATOM 1671 N N . LEU A 1 203 ? 13.072 0.349 16.732 1.00 92.94 203 LEU A N 1
ATOM 1672 C CA . LEU A 1 203 ? 11.964 1.317 16.731 1.00 92.94 203 LEU A CA 1
ATOM 1673 C C . LEU A 1 203 ? 10.684 0.750 16.094 1.00 92.94 203 LEU A C 1
ATOM 1675 O O . LEU A 1 203 ? 9.588 0.985 16.596 1.00 92.94 203 LEU A O 1
ATOM 1679 N N . LEU A 1 204 ? 10.798 0.027 14.976 1.00 93.25 204 LEU A N 1
ATOM 1680 C CA . LEU A 1 204 ? 9.642 -0.606 14.335 1.00 93.25 204 LEU A CA 1
ATOM 1681 C C . LEU A 1 204 ? 9.070 -1.743 15.192 1.00 93.25 204 LEU A C 1
ATOM 1683 O O . LEU A 1 204 ? 7.852 -1.884 15.239 1.00 93.25 204 LEU A O 1
ATOM 1687 N N . SER A 1 205 ? 9.922 -2.489 15.898 1.00 94.94 205 SER A N 1
ATOM 1688 C CA . SER A 1 205 ? 9.506 -3.538 16.837 1.00 94.94 205 SER A CA 1
ATOM 1689 C C . SER A 1 205 ? 8.797 -2.937 18.053 1.00 94.94 205 SER A C 1
ATOM 1691 O O . SER A 1 205 ? 7.723 -3.399 18.415 1.00 94.94 205 SER A O 1
ATOM 1693 N N . GLU A 1 206 ? 9.320 -1.847 18.627 1.00 95.38 206 GLU A N 1
ATOM 1694 C CA . GLU A 1 206 ? 8.663 -1.121 19.721 1.00 95.38 206 GLU A CA 1
ATOM 1695 C C . GLU A 1 206 ? 7.301 -0.558 19.279 1.00 95.38 206 GLU A C 1
ATOM 1697 O O . GLU A 1 206 ? 6.312 -0.679 19.998 1.00 95.38 206 GLU A O 1
ATOM 1702 N N . LEU A 1 207 ? 7.209 0.007 18.069 1.00 94.56 207 LEU A N 1
ATOM 1703 C CA . LEU A 1 207 ? 5.935 0.460 17.502 1.00 94.56 207 LEU A CA 1
ATOM 1704 C C . LEU A 1 207 ? 4.966 -0.705 17.241 1.00 94.56 207 LEU A C 1
ATOM 1706 O O . LEU A 1 207 ? 3.759 -0.532 17.404 1.00 94.56 207 LEU A O 1
ATOM 1710 N N . GLU A 1 208 ? 5.449 -1.880 16.839 1.00 96.06 208 GLU A N 1
ATOM 17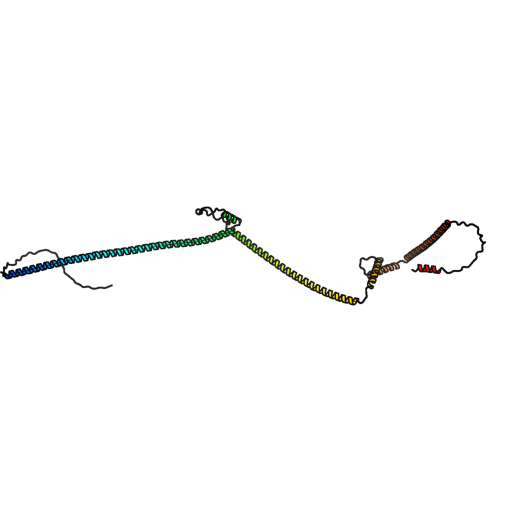11 C CA . GLU A 1 208 ? 4.626 -3.085 16.693 1.00 96.06 208 GLU A CA 1
ATOM 1712 C C . GLU A 1 208 ? 4.100 -3.561 18.056 1.00 96.06 208 GLU A C 1
ATOM 1714 O O . GLU A 1 208 ? 2.891 -3.730 18.207 1.00 96.06 208 GLU A O 1
ATOM 1719 N N . GLU A 1 209 ? 4.958 -3.664 19.074 1.00 96.56 209 GLU A N 1
ATOM 1720 C CA . GLU A 1 209 ? 4.582 -4.005 20.453 1.00 96.56 209 GLU A CA 1
ATOM 1721 C C . GLU A 1 209 ? 3.577 -3.004 21.048 1.00 96.56 209 GLU A C 1
ATOM 1723 O O . GLU A 1 209 ? 2.569 -3.409 21.633 1.00 96.56 209 GLU A O 1
ATOM 1728 N N . GLN A 1 210 ? 3.788 -1.698 20.847 1.00 96.75 210 GLN A N 1
ATOM 1729 C CA . GLN A 1 210 ? 2.850 -0.651 21.265 1.00 96.75 210 GLN A CA 1
ATOM 1730 C C . GLN A 1 210 ? 1.496 -0.787 20.554 1.00 96.75 210 GLN A C 1
ATOM 1732 O O . GLN A 1 210 ? 0.454 -0.706 21.205 1.00 96.75 210 GLN A O 1
ATOM 1737 N N . ASN A 1 211 ? 1.481 -1.032 19.240 1.00 96.75 211 ASN A N 1
ATOM 1738 C CA . ASN A 1 211 ? 0.240 -1.233 18.487 1.00 96.75 211 ASN A CA 1
ATOM 1739 C C . ASN A 1 211 ? -0.500 -2.506 18.928 1.00 96.75 211 ASN A C 1
ATOM 1741 O O . ASN A 1 211 ? -1.716 -2.466 19.105 1.00 96.75 211 ASN A O 1
ATOM 1745 N N . LEU A 1 212 ? 0.213 -3.613 19.156 1.00 97.56 212 LEU A N 1
ATOM 1746 C CA . LEU A 1 212 ? -0.359 -4.857 19.677 1.00 97.56 212 LEU A CA 1
ATOM 1747 C C . LEU A 1 212 ? -0.940 -4.660 21.083 1.00 97.56 212 LEU A C 1
ATOM 1749 O O . LEU A 1 212 ? -2.068 -5.077 21.338 1.00 97.56 212 LEU A O 1
ATOM 1753 N N . SER A 1 213 ? -0.228 -3.954 21.967 1.00 97.81 213 SER A N 1
ATOM 1754 C CA . SER A 1 213 ? -0.729 -3.602 23.299 1.00 97.81 213 SER A CA 1
ATOM 1755 C C . SER A 1 213 ? -1.975 -2.714 23.225 1.00 97.81 213 SER A C 1
ATOM 1757 O O . SER A 1 213 ? -2.940 -2.950 23.948 1.00 97.81 213 SER A O 1
ATOM 1759 N N . LEU A 1 214 ? -2.013 -1.720 22.331 1.00 97.88 214 LEU A N 1
ATOM 1760 C CA . LEU A 1 214 ? -3.203 -0.888 22.118 1.00 97.88 214 LEU A CA 1
ATOM 1761 C C . LEU A 1 214 ? -4.396 -1.706 21.603 1.00 97.88 214 LEU A C 1
ATOM 1763 O O . LEU A 1 214 ? -5.507 -1.506 22.086 1.00 97.88 214 LEU A O 1
ATOM 1767 N N . ILE A 1 215 ? -4.176 -2.643 20.675 1.00 97.62 215 ILE A N 1
ATOM 1768 C CA . ILE A 1 215 ? -5.219 -3.554 20.177 1.00 97.62 215 ILE A CA 1
ATOM 1769 C C . ILE A 1 215 ? -5.747 -4.441 21.311 1.00 97.62 215 ILE A C 1
ATOM 1771 O O . ILE A 1 215 ? -6.960 -4.542 21.473 1.00 97.62 215 ILE A O 1
ATOM 1775 N N . GLN A 1 216 ? -4.865 -5.022 22.128 1.00 97.06 216 GLN A N 1
ATOM 1776 C CA . GLN A 1 216 ? -5.269 -5.851 23.264 1.00 97.06 216 GLN A CA 1
ATOM 1777 C C . GLN A 1 216 ? -6.062 -5.043 24.305 1.00 97.06 216 GLN A C 1
ATOM 1779 O O . GLN A 1 216 ? -7.144 -5.460 24.701 1.00 97.06 216 GLN A O 1
ATOM 1784 N N . ASN A 1 217 ? -5.591 -3.850 24.688 1.00 97.50 217 ASN A N 1
ATOM 1785 C CA . ASN A 1 217 ? -6.318 -2.962 25.605 1.00 97.50 217 ASN A CA 1
ATOM 1786 C C . ASN A 1 217 ? -7.705 -2.566 25.053 1.00 97.50 217 ASN A C 1
ATOM 1788 O O . ASN A 1 217 ? -8.669 -2.445 25.811 1.00 97.50 217 ASN A O 1
ATOM 1792 N N . LEU A 1 218 ? -7.828 -2.357 23.736 1.00 97.81 218 LEU A N 1
ATOM 1793 C CA . LEU A 1 218 ? -9.117 -2.093 23.087 1.00 97.81 218 LEU A CA 1
ATOM 1794 C C . LEU A 1 218 ? -10.049 -3.311 23.156 1.00 97.81 218 LEU A C 1
ATOM 1796 O O . LEU A 1 218 ? -11.225 -3.136 23.452 1.00 97.81 218 LEU A O 1
ATOM 1800 N N . GLN A 1 219 ? -9.534 -4.526 22.955 1.00 97.38 219 GLN A N 1
ATOM 1801 C CA . GLN A 1 219 ? -10.321 -5.757 23.085 1.00 97.38 219 GLN A CA 1
AT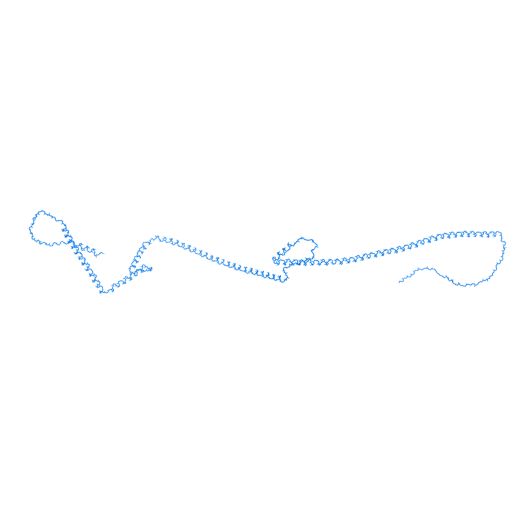OM 1802 C C . GLN A 1 219 ? -10.772 -6.001 24.531 1.00 97.38 219 GLN A C 1
ATOM 1804 O O . GLN A 1 219 ? -11.959 -6.192 24.766 1.00 97.38 219 GLN A O 1
ATOM 1809 N N . GLU A 1 220 ? -9.873 -5.897 25.513 1.00 97.62 220 GLU A N 1
ATOM 1810 C CA . GLU A 1 220 ? -10.208 -6.064 26.938 1.00 97.62 220 GLU A CA 1
ATOM 1811 C C . GLU A 1 220 ? -11.251 -5.032 27.413 1.00 97.62 220 GLU A C 1
ATOM 1813 O O . GLU A 1 220 ? -12.152 -5.349 28.195 1.00 97.62 220 GLU A O 1
ATOM 1818 N N . THR A 1 221 ? -11.177 -3.790 26.916 1.00 97.06 221 THR A N 1
ATOM 1819 C CA . THR A 1 221 ? -12.184 -2.760 27.227 1.00 97.06 221 THR A CA 1
ATOM 1820 C C . THR A 1 221 ? -13.504 -2.953 26.476 1.00 97.06 221 THR A C 1
ATOM 1822 O O . THR A 1 221 ? -14.554 -2.649 27.041 1.00 97.06 221 THR A O 1
ATOM 1825 N N . GLU A 1 222 ? -13.493 -3.489 25.252 1.00 97.94 222 GLU A N 1
ATOM 1826 C CA . GLU A 1 222 ? -14.702 -3.875 24.509 1.00 97.94 222 GLU A CA 1
ATOM 1827 C C . GLU A 1 222 ? -15.431 -5.049 25.187 1.00 97.94 222 GLU A C 1
ATOM 1829 O O . GLU A 1 222 ? -16.640 -4.967 25.417 1.00 97.94 222 GLU A O 1
ATOM 1834 N N . GLU A 1 223 ? -14.700 -6.091 25.594 1.00 97.44 223 GLU A N 1
ATOM 1835 C CA . GLU A 1 223 ? -15.234 -7.240 26.336 1.00 97.44 223 GLU A CA 1
ATOM 1836 C C . GLU A 1 223 ? -15.866 -6.801 27.666 1.00 97.44 223 GLU A C 1
ATOM 1838 O O . GLU A 1 223 ? -17.034 -7.102 27.925 1.00 97.44 223 GLU A O 1
ATOM 1843 N N . GLY A 1 224 ? -15.160 -5.995 28.469 1.00 97.44 224 GLY A N 1
ATOM 1844 C CA . GLY A 1 224 ? -15.692 -5.470 29.732 1.00 97.44 224 GLY A CA 1
ATOM 1845 C C . GLY A 1 224 ? -16.923 -4.564 29.567 1.00 97.44 224 GLY A C 1
ATOM 1846 O O . GLY A 1 224 ? -17.817 -4.561 30.420 1.00 97.44 224 GLY A O 1
ATOM 1847 N N . LEU A 1 225 ? -17.021 -3.813 28.462 1.00 97.69 225 LEU A N 1
ATOM 1848 C CA . LEU A 1 225 ? -18.214 -3.024 28.134 1.00 97.69 225 LEU A CA 1
ATOM 1849 C C . LEU A 1 225 ? -19.411 -3.910 27.761 1.00 97.69 225 LEU A C 1
ATOM 1851 O O . LEU A 1 225 ? -20.539 -3.604 28.158 1.00 97.69 225 LEU A O 1
ATOM 1855 N N . GLU A 1 226 ? -19.189 -5.002 27.030 1.00 97.81 226 GLU A N 1
ATOM 1856 C CA . GLU A 1 226 ? -20.246 -5.944 26.657 1.00 97.81 226 GLU A CA 1
ATOM 1857 C C . GLU A 1 226 ? -20.716 -6.776 27.870 1.00 97.81 226 GLU A C 1
ATOM 1859 O O . GLU A 1 226 ? -21.924 -6.924 28.065 1.00 97.81 226 GLU A O 1
ATOM 1864 N N . GLU A 1 227 ? -19.821 -7.197 28.774 1.00 97.75 227 GLU A N 1
ATOM 1865 C CA . GLU A 1 227 ? -20.198 -7.807 30.064 1.00 97.75 227 GLU A CA 1
ATOM 1866 C C . GLU A 1 227 ? -21.033 -6.856 30.942 1.00 97.75 227 GLU A C 1
ATOM 1868 O O . GLU A 1 227 ? -22.079 -7.240 31.489 1.00 97.75 227 GLU A O 1
ATOM 1873 N N . PHE A 1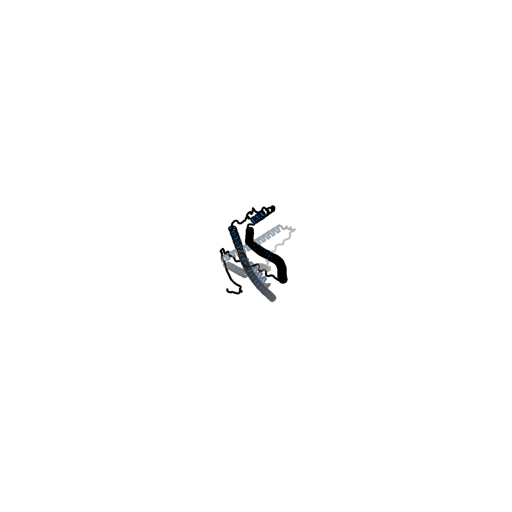 228 ? -20.615 -5.589 31.055 1.00 97.50 228 PHE A N 1
ATOM 1874 C CA . PHE A 1 228 ? -21.367 -4.568 31.787 1.00 97.50 228 PHE A CA 1
ATOM 1875 C C . PHE A 1 228 ? -22.758 -4.354 31.176 1.00 97.50 228 PHE A C 1
ATOM 1877 O O . PHE A 1 228 ? -23.763 -4.312 31.892 1.00 97.50 228 PHE A O 1
ATOM 1884 N N . ARG A 1 229 ? -22.841 -4.280 29.844 1.00 98.25 229 ARG A N 1
ATOM 1885 C CA . ARG A 1 229 ? -24.099 -4.142 29.106 1.00 98.25 229 ARG A CA 1
ATOM 1886 C C . ARG A 1 229 ? -25.029 -5.336 29.328 1.00 98.25 229 ARG A C 1
ATOM 1888 O O . ARG A 1 229 ? -26.214 -5.126 29.590 1.00 98.25 229 ARG A O 1
ATOM 1895 N N . GLN A 1 230 ? -24.520 -6.567 29.270 1.00 98.12 230 GLN A N 1
ATOM 1896 C CA . GLN A 1 230 ? -25.309 -7.774 29.541 1.00 98.12 230 GLN A CA 1
ATOM 1897 C C . GLN A 1 230 ? -25.826 -7.794 30.983 1.00 98.12 230 GLN A C 1
ATOM 1899 O O . GLN A 1 230 ? -27.006 -8.073 31.213 1.00 98.12 230 GLN A O 1
ATOM 1904 N N . THR A 1 231 ? -24.988 -7.406 31.946 1.00 97.88 231 THR A N 1
ATOM 1905 C CA . THR A 1 231 ? -25.372 -7.275 33.360 1.00 97.88 231 THR A CA 1
ATOM 1906 C C . THR A 1 231 ? -26.464 -6.216 33.551 1.00 97.88 231 THR A C 1
ATOM 1908 O O . THR A 1 231 ? -27.448 -6.453 34.257 1.00 97.88 231 THR A O 1
ATOM 1911 N N . MET A 1 232 ? -26.349 -5.067 32.878 1.00 97.56 232 MET A N 1
ATOM 1912 C CA . MET A 1 232 ? -27.353 -3.998 32.897 1.00 97.56 232 MET A CA 1
ATOM 1913 C C . MET A 1 232 ? -28.683 -4.445 32.268 1.00 97.56 232 MET A C 1
ATOM 1915 O O . MET A 1 232 ? -29.746 -4.197 32.836 1.00 97.56 232 MET A O 1
ATOM 1919 N N . GLU A 1 233 ? -28.645 -5.142 31.130 1.00 98.12 233 GLU A N 1
ATOM 1920 C CA . GLU A 1 233 ? -29.830 -5.689 30.458 1.00 98.12 233 GLU A CA 1
ATOM 1921 C C . GLU A 1 233 ? -30.520 -6.769 31.309 1.00 98.12 233 GLU A C 1
ATOM 1923 O O . GLU A 1 233 ? -31.748 -6.769 31.422 1.00 98.12 233 GLU A O 1
ATOM 1928 N N . GLN A 1 234 ? -29.759 -7.657 31.956 1.00 98.12 234 GLN A N 1
ATOM 1929 C CA . GLN A 1 234 ? -30.315 -8.664 32.861 1.00 98.12 234 GLN A CA 1
ATOM 1930 C C . GLN A 1 234 ? -30.919 -8.028 34.120 1.00 98.12 234 GLN A C 1
ATOM 1932 O O . GLN A 1 234 ? -32.014 -8.408 34.532 1.00 98.12 234 GLN A O 1
ATOM 1937 N N . THR A 1 235 ? -30.257 -7.020 34.692 1.00 97.19 235 THR A N 1
ATOM 1938 C CA . THR A 1 235 ? -30.783 -6.263 35.839 1.00 97.19 235 THR A CA 1
ATOM 1939 C C . THR A 1 235 ? -32.079 -5.543 35.468 1.00 97.19 235 THR A C 1
ATOM 1941 O O . THR A 1 235 ? -33.049 -5.618 36.220 1.00 97.19 235 THR A O 1
ATOM 1944 N N . ARG A 1 236 ? -32.149 -4.924 34.278 1.00 98.19 236 ARG A N 1
ATOM 1945 C CA . ARG A 1 236 ? -33.381 -4.307 33.760 1.00 98.19 236 ARG A CA 1
ATOM 1946 C C . ARG A 1 236 ? -34.517 -5.328 33.669 1.00 98.19 236 ARG A C 1
ATOM 1948 O O . ARG A 1 236 ? -35.570 -5.088 34.240 1.00 98.19 236 ARG A O 1
ATOM 1955 N N . LYS A 1 237 ? -34.279 -6.496 33.058 1.00 98.31 237 LYS A N 1
ATOM 1956 C CA . LYS A 1 237 ? -35.275 -7.582 32.955 1.00 98.31 237 LYS A CA 1
ATOM 1957 C C . LYS A 1 237 ? -35.777 -8.067 34.321 1.00 98.31 237 LYS A C 1
ATOM 1959 O O . LYS A 1 237 ? -36.968 -8.331 34.460 1.00 98.31 237 LYS A O 1
ATOM 1964 N N . ASN A 1 238 ? -34.893 -8.178 35.316 1.00 98.06 238 ASN A N 1
ATOM 1965 C CA . ASN A 1 238 ? -35.280 -8.564 36.675 1.00 98.06 238 ASN A CA 1
ATOM 1966 C C . ASN A 1 238 ? -36.167 -7.488 37.328 1.00 98.06 238 ASN A C 1
ATOM 1968 O O . ASN A 1 238 ? -37.237 -7.814 37.834 1.00 98.06 238 ASN A O 1
ATOM 1972 N N . MET A 1 239 ? -35.776 -6.209 37.251 1.00 96.94 239 MET A N 1
ATOM 1973 C CA . MET A 1 239 ? -36.579 -5.092 37.776 1.00 96.94 239 MET A CA 1
ATOM 1974 C C . MET A 1 239 ? -37.933 -4.962 37.068 1.00 96.94 239 MET A C 1
ATOM 1976 O O . MET A 1 239 ? -38.945 -4.750 37.731 1.00 96.94 239 MET A O 1
ATOM 1980 N N . ASP A 1 240 ? -37.971 -5.126 35.741 1.00 98.00 240 ASP A N 1
ATOM 1981 C CA . ASP A 1 240 ? -39.208 -5.122 34.955 1.00 98.00 240 ASP A CA 1
ATOM 1982 C C . ASP A 1 240 ? -40.151 -6.242 35.440 1.00 98.00 240 ASP A C 1
ATOM 1984 O O . ASP A 1 240 ? -41.345 -6.008 35.625 1.00 98.00 240 ASP A O 1
ATOM 1988 N N . HIS A 1 241 ? -39.619 -7.440 35.720 1.00 98.00 241 HIS A N 1
ATOM 1989 C CA . HIS A 1 241 ? -40.387 -8.570 36.253 1.00 98.00 241 HIS A CA 1
ATOM 1990 C C . HIS A 1 241 ? -40.914 -8.326 37.677 1.00 98.00 241 HIS A C 1
ATOM 1992 O O . HIS A 1 241 ? -42.084 -8.600 37.954 1.00 98.00 241 HIS A O 1
ATOM 1998 N N . GLU A 1 242 ? -40.083 -7.786 38.572 1.00 97.94 242 GLU A N 1
ATOM 1999 C CA . GLU A 1 242 ? -40.483 -7.426 39.938 1.00 97.94 242 GLU A CA 1
ATOM 2000 C C . GLU A 1 242 ? -41.554 -6.325 39.944 1.00 97.94 242 GLU A C 1
ATOM 2002 O O . GLU A 1 242 ? -42.542 -6.425 40.676 1.00 97.94 242 GLU A O 1
ATOM 2007 N N . ALA A 1 243 ? -41.422 -5.310 39.084 1.00 97.69 243 ALA A N 1
ATOM 2008 C CA . ALA A 1 243 ? -42.420 -4.257 38.915 1.00 97.69 243 ALA A CA 1
ATOM 2009 C C . ALA A 1 243 ? -43.762 -4.818 38.414 1.00 97.69 243 ALA A C 1
ATOM 2011 O O . ALA A 1 243 ? -44.819 -4.470 38.947 1.00 97.69 243 ALA A O 1
ATOM 2012 N N . ASP A 1 244 ? -43.729 -5.735 37.444 1.00 98.12 244 ASP A N 1
ATOM 2013 C CA . ASP A 1 244 ? -44.904 -6.454 36.947 1.00 98.12 244 ASP A CA 1
ATOM 2014 C C . ASP A 1 244 ? -45.572 -7.303 38.043 1.00 98.12 244 ASP A C 1
ATOM 2016 O O . ASP A 1 244 ? -46.801 -7.347 38.147 1.00 98.12 244 ASP A O 1
ATOM 2020 N N . GLN A 1 245 ? -44.777 -7.967 38.887 1.00 98.00 245 GLN A N 1
ATOM 2021 C CA . GLN A 1 245 ? -45.270 -8.763 40.010 1.00 98.00 245 GLN A CA 1
ATOM 2022 C C . GLN A 1 245 ? -45.925 -7.885 41.085 1.00 98.00 245 GLN A C 1
ATOM 2024 O O . GLN A 1 245 ? -47.032 -8.197 41.532 1.00 98.00 245 GLN A O 1
ATOM 2029 N N . LEU A 1 246 ? -45.289 -6.774 41.469 1.00 97.81 246 LEU A N 1
ATOM 2030 C CA . LEU A 1 246 ? -45.847 -5.802 42.414 1.00 97.81 246 LEU A CA 1
ATOM 2031 C C . LEU A 1 246 ? -47.141 -5.182 41.879 1.00 97.81 246 LEU A C 1
ATOM 2033 O O . LEU A 1 246 ? -48.114 -5.055 42.619 1.00 97.81 246 LEU A O 1
ATOM 2037 N N . LYS A 1 247 ? -47.199 -4.867 40.581 1.00 97.88 247 LYS A N 1
ATOM 2038 C CA . LYS A 1 247 ? -48.408 -4.352 39.933 1.00 97.88 247 LYS A CA 1
ATOM 2039 C C . LYS A 1 247 ? -49.571 -5.345 40.024 1.00 97.88 247 LYS A C 1
ATOM 2041 O O . LYS A 1 247 ? -50.642 -4.971 40.488 1.00 97.88 247 LYS A O 1
ATOM 2046 N N . ARG A 1 248 ? -49.337 -6.629 39.722 1.00 97.75 248 ARG A N 1
ATOM 2047 C CA . ARG A 1 248 ? -50.349 -7.694 39.892 1.00 97.75 248 ARG A CA 1
ATOM 2048 C C . ARG A 1 248 ? -50.803 -7.842 41.349 1.00 97.75 248 ARG A C 1
ATOM 2050 O O . ARG A 1 248 ? -51.981 -8.087 41.593 1.00 97.75 248 ARG A O 1
ATOM 2057 N N . GLN A 1 249 ? -49.902 -7.686 42.323 1.00 97.94 249 GLN A N 1
ATOM 2058 C CA . GLN A 1 249 ? -50.271 -7.689 43.746 1.00 97.94 249 GLN A CA 1
ATOM 2059 C C . GLN A 1 249 ? -51.152 -6.486 44.114 1.00 97.94 249 GLN A C 1
ATOM 2061 O O . GLN A 1 249 ? -52.144 -6.663 44.821 1.00 97.94 249 GLN A O 1
ATOM 2066 N N . ILE A 1 250 ? -50.836 -5.291 43.604 1.00 97.94 250 ILE A N 1
ATOM 2067 C CA . ILE A 1 250 ? -51.649 -4.078 43.780 1.00 97.94 250 ILE A CA 1
ATOM 2068 C C . ILE A 1 250 ? -53.040 -4.268 43.166 1.00 97.94 250 ILE A C 1
ATOM 2070 O O . ILE A 1 250 ? -54.028 -3.936 43.820 1.00 97.94 250 ILE A O 1
ATOM 2074 N N . ASP A 1 251 ? -53.139 -4.841 41.965 1.00 98.00 251 ASP A N 1
ATOM 2075 C CA . ASP A 1 251 ? -54.419 -5.102 41.295 1.00 98.00 251 ASP A CA 1
ATOM 2076 C C . ASP A 1 251 ? -55.297 -6.055 42.135 1.00 98.00 251 ASP A C 1
ATOM 2078 O O . ASP A 1 251 ? -56.440 -5.727 42.461 1.00 98.00 251 ASP A O 1
ATOM 2082 N N . VAL A 1 252 ? -54.738 -7.183 42.598 1.00 97.75 252 VAL A N 1
ATOM 2083 C CA . VAL A 1 252 ? -55.438 -8.167 43.452 1.00 97.75 252 VAL A CA 1
ATOM 2084 C C . VAL A 1 252 ? -55.833 -7.585 44.817 1.00 97.75 252 VAL A C 1
ATOM 2086 O O . VAL A 1 252 ? -56.929 -7.862 45.320 1.00 97.75 252 VAL A O 1
ATOM 2089 N N . MET A 1 253 ? -54.974 -6.767 45.435 1.00 96.81 253 MET A N 1
ATOM 2090 C CA . MET A 1 253 ? -55.313 -6.066 46.678 1.00 96.81 253 MET A CA 1
ATOM 2091 C C . MET A 1 253 ? -56.417 -5.033 46.459 1.00 96.81 253 MET A C 1
ATOM 2093 O O . MET A 1 253 ? -57.336 -4.956 47.269 1.00 96.81 253 MET A O 1
ATOM 2097 N N . THR A 1 254 ? -56.373 -4.283 45.358 1.00 98.00 254 THR A N 1
ATOM 2098 C CA . THR A 1 254 ? -57.383 -3.274 45.010 1.00 98.00 254 THR A CA 1
ATOM 2099 C C . THR A 1 254 ? -58.745 -3.926 44.786 1.00 98.00 254 THR A C 1
ATOM 2101 O O . THR A 1 254 ? -59.739 -3.473 45.352 1.00 98.00 254 THR A O 1
ATOM 2104 N N . GLU A 1 255 ? -58.792 -5.040 44.051 1.00 98.00 255 GLU A N 1
ATOM 2105 C CA . GLU A 1 255 ? -60.010 -5.828 43.849 1.00 98.00 255 GLU A CA 1
ATOM 2106 C C . GLU A 1 255 ? -60.545 -6.411 45.169 1.00 98.00 255 GLU A C 1
ATOM 2108 O O . GLU A 1 255 ? -61.746 -6.394 45.432 1.00 98.00 255 GLU A O 1
ATOM 2113 N N . THR A 1 256 ? -59.657 -6.878 46.050 1.00 97.81 256 THR A N 1
ATOM 2114 C CA . THR A 1 256 ? -60.051 -7.422 47.360 1.00 97.81 256 THR A CA 1
ATOM 2115 C C . THR A 1 256 ? -60.575 -6.334 48.301 1.00 97.81 256 THR A C 1
ATOM 2117 O O . THR A 1 256 ? -61.599 -6.535 48.950 1.00 97.81 256 THR A O 1
ATOM 2120 N N . ILE A 1 257 ? -59.946 -5.155 48.323 1.00 97.38 257 ILE A N 1
ATOM 2121 C CA . ILE A 1 257 ? -60.438 -3.972 49.043 1.00 97.38 257 ILE A CA 1
ATOM 2122 C C . ILE A 1 257 ? -61.800 -3.537 48.490 1.00 97.38 257 ILE A C 1
ATOM 2124 O O . ILE A 1 257 ? -62.670 -3.148 49.266 1.00 97.38 257 ILE A O 1
ATOM 2128 N N . GLN A 1 258 ? -62.008 -3.605 47.174 1.00 97.19 258 GLN A N 1
ATOM 2129 C CA . GLN A 1 258 ? -63.290 -3.277 46.555 1.00 97.19 258 GLN A CA 1
ATOM 2130 C C . GLN A 1 258 ? -64.386 -4.270 46.976 1.00 97.19 258 GLN A C 1
ATOM 2132 O O . GLN A 1 258 ? -65.433 -3.835 47.455 1.00 97.19 258 GLN A O 1
ATOM 2137 N N . ARG A 1 259 ? -64.113 -5.581 46.923 1.00 96.81 259 ARG A N 1
ATOM 2138 C CA . ARG A 1 259 ? -65.036 -6.626 47.403 1.00 96.81 259 ARG A CA 1
ATOM 2139 C C . ARG A 1 259 ? -65.380 -6.476 48.891 1.00 96.81 259 ARG A C 1
ATOM 2141 O O . ARG A 1 259 ? -66.543 -6.604 49.264 1.00 96.81 259 ARG A O 1
ATOM 2148 N N . GLU A 1 260 ? -64.408 -6.157 49.747 1.00 94.81 260 GLU A N 1
ATOM 2149 C CA . GLU A 1 260 ? -64.665 -5.920 51.177 1.00 94.81 260 GLU A CA 1
ATOM 2150 C C . GLU A 1 260 ? -65.405 -4.597 51.443 1.00 94.81 260 GLU A C 1
ATOM 2152 O O . GLU A 1 260 ? -66.242 -4.539 52.345 1.00 94.81 260 GLU A O 1
ATOM 2157 N N . LYS A 1 261 ? -65.189 -3.544 50.642 1.00 95.00 261 LYS A N 1
ATOM 2158 C CA . LYS A 1 261 ? -66.003 -2.315 50.699 1.00 95.00 261 LYS A CA 1
ATOM 2159 C C . LYS A 1 261 ? -67.456 -2.592 50.329 1.00 95.00 261 LYS A C 1
ATOM 2161 O O . LYS A 1 261 ? -68.346 -2.194 51.074 1.00 95.00 261 LYS A O 1
ATOM 2166 N N . GLU A 1 262 ? -67.696 -3.301 49.229 1.00 95.88 262 GLU A N 1
ATOM 2167 C CA . GLU A 1 262 ? -69.038 -3.711 48.796 1.00 95.88 262 GLU A CA 1
ATOM 2168 C C . GLU A 1 262 ? -69.729 -4.520 49.902 1.00 95.88 262 GLU A C 1
ATOM 2170 O O . GLU A 1 262 ? -70.786 -4.116 50.393 1.00 95.88 262 GLU A O 1
ATOM 2175 N N . ARG A 1 263 ? -69.059 -5.556 50.422 1.00 95.25 263 ARG A N 1
ATOM 2176 C CA . ARG A 1 263 ? -69.520 -6.353 51.570 1.00 95.25 263 ARG A CA 1
ATOM 2177 C C . ARG A 1 263 ? -69.804 -5.510 52.818 1.00 95.25 263 ARG A C 1
ATOM 2179 O O . ARG A 1 263 ? -70.787 -5.755 53.514 1.00 95.25 263 ARG A O 1
ATOM 2186 N N . THR A 1 264 ? -68.973 -4.510 5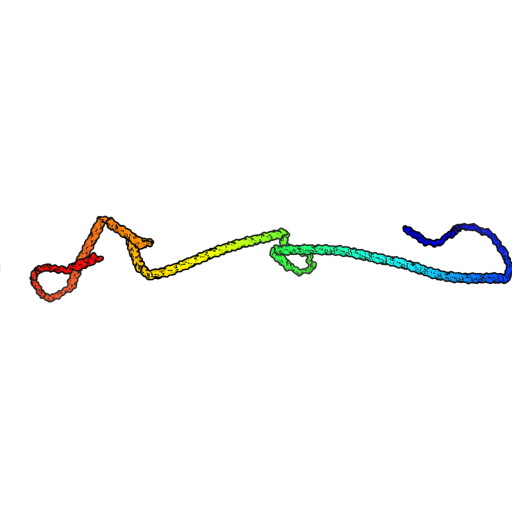3.109 1.00 93.19 264 THR A N 1
ATOM 2187 C CA . THR A 1 264 ? -69.190 -3.584 54.233 1.00 93.19 264 THR A CA 1
ATOM 2188 C C . THR A 1 264 ? -70.451 -2.751 54.010 1.00 93.19 264 THR A C 1
ATOM 2190 O O . THR A 1 264 ? -71.264 -2.640 54.922 1.00 93.19 264 THR A O 1
ATOM 2193 N N . THR A 1 265 ? -70.685 -2.237 52.796 1.00 93.00 265 THR A N 1
ATOM 2194 C CA . THR A 1 265 ? -71.916 -1.490 52.480 1.00 93.00 265 THR A CA 1
ATOM 2195 C C . THR A 1 265 ? -73.176 -2.362 52.521 1.00 93.00 265 THR A C 1
ATOM 2197 O O . THR A 1 265 ? -74.208 -1.911 53.020 1.00 93.00 265 THR A O 1
ATOM 2200 N N . GLU A 1 266 ? -73.099 -3.628 52.094 1.00 93.69 266 GLU A N 1
ATOM 2201 C CA . GLU A 1 266 ? -74.189 -4.603 52.251 1.00 93.69 266 GLU A CA 1
ATOM 2202 C C . GLU A 1 266 ? -74.498 -4.875 53.730 1.00 93.69 266 GLU A C 1
ATOM 2204 O O . GLU A 1 266 ? -75.662 -4.882 54.141 1.00 93.69 266 GLU A O 1
ATOM 2209 N N . LEU A 1 267 ? -73.458 -5.082 54.546 1.00 90.75 267 LEU A N 1
ATOM 2210 C CA . LEU A 1 267 ? -73.594 -5.325 55.980 1.00 90.75 267 LEU A CA 1
ATOM 2211 C C . LEU A 1 267 ? -74.098 -4.089 56.729 1.00 90.75 267 LEU A C 1
ATOM 2213 O O . LEU A 1 267 ? -74.940 -4.246 57.607 1.00 90.75 267 LEU A O 1
ATOM 2217 N N . GLU A 1 268 ? -73.673 -2.878 56.365 1.00 89.62 268 GLU A N 1
ATOM 2218 C CA . GLU A 1 268 ? -74.235 -1.632 56.897 1.00 89.62 268 GLU A CA 1
ATOM 2219 C C . GLU A 1 268 ? -75.720 -1.493 56.563 1.00 89.62 268 GLU A C 1
ATOM 2221 O O . GLU A 1 268 ? -76.519 -1.163 57.438 1.00 89.62 268 GLU A O 1
ATOM 2226 N N . LEU A 1 269 ? -76.116 -1.762 55.315 1.00 87.56 269 LEU A N 1
ATOM 2227 C CA . LEU A 1 269 ? -77.517 -1.709 54.903 1.00 87.56 269 LEU A CA 1
ATOM 2228 C C . LEU A 1 269 ? -78.346 -2.745 55.677 1.00 87.56 269 LEU A C 1
ATOM 2230 O O . LEU A 1 269 ? -79.406 -2.417 56.212 1.00 87.56 269 LEU A O 1
ATOM 2234 N N . LYS A 1 270 ? -77.828 -3.968 55.831 1.00 87.81 270 LYS A N 1
ATOM 2235 C CA . LYS A 1 270 ? -78.444 -5.023 56.646 1.00 87.81 270 LYS A CA 1
ATOM 2236 C C . LYS A 1 270 ? -78.520 -4.644 58.129 1.00 87.81 270 LYS A C 1
ATOM 2238 O O . LYS A 1 270 ? -79.552 -4.873 58.754 1.00 87.81 270 LYS A O 1
ATOM 2243 N N . ALA A 1 271 ? -77.476 -4.034 58.685 1.00 83.19 271 ALA A N 1
ATOM 2244 C CA . ALA A 1 271 ? -77.450 -3.556 60.063 1.00 83.19 271 ALA A CA 1
ATOM 2245 C C . ALA A 1 271 ? -78.463 -2.426 60.279 1.00 83.19 271 ALA A C 1
ATOM 2247 O O . ALA A 1 271 ? -79.212 -2.479 61.245 1.00 83.19 271 ALA A O 1
ATOM 2248 N N . ARG A 1 272 ? -78.582 -1.462 59.354 1.00 80.19 272 ARG A N 1
ATOM 2249 C CA . ARG A 1 272 ? -79.615 -0.410 59.404 1.00 80.19 272 ARG A CA 1
ATOM 2250 C C . ARG A 1 272 ? -81.032 -0.989 59.341 1.00 80.19 272 ARG A C 1
ATOM 2252 O O . ARG A 1 272 ? -81.898 -0.514 60.070 1.00 80.19 272 ARG A O 1
ATOM 2259 N N . LEU A 1 273 ? -81.263 -2.031 58.536 1.00 76.19 273 LEU A N 1
ATOM 2260 C CA . LEU A 1 273 ? -82.542 -2.755 58.505 1.00 76.19 273 LEU A CA 1
ATOM 2261 C C . LEU A 1 273 ? -82.833 -3.491 59.826 1.00 76.19 273 LEU A C 1
ATOM 2263 O O . LEU A 1 273 ? -83.967 -3.465 60.294 1.00 76.19 273 LEU A O 1
ATOM 2267 N N . PHE A 1 274 ? -81.828 -4.106 60.458 1.00 66.50 274 PHE A N 1
ATOM 2268 C CA . PHE A 1 274 ? -81.983 -4.758 61.767 1.00 66.50 274 PHE A CA 1
ATOM 2269 C C . PHE A 1 274 ? -82.148 -3.757 62.923 1.00 66.50 274 PHE A C 1
ATOM 2271 O O . PHE A 1 274 ? -82.962 -3.982 63.815 1.00 66.50 274 PHE A O 1
ATOM 2278 N N . ASN A 1 275 ? -81.442 -2.624 62.893 1.00 56.75 275 ASN A N 1
ATOM 2279 C CA . ASN A 1 275 ? -81.451 -1.605 63.948 1.00 56.75 275 ASN A CA 1
ATOM 2280 C C . ASN A 1 275 ? -82.733 -0.743 63.962 1.00 56.75 275 ASN A C 1
ATOM 2282 O O . ASN A 1 275 ? -82.893 0.119 64.823 1.00 56.75 275 ASN A O 1
ATOM 2286 N N . PHE A 1 2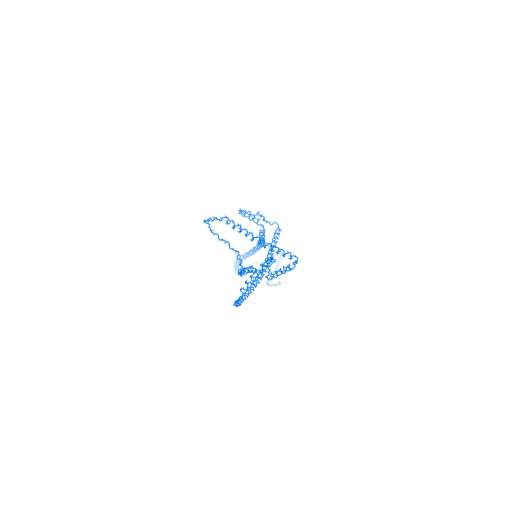76 ? -83.676 -0.996 63.046 1.00 53.88 276 PHE A N 1
ATOM 2287 C CA . PHE A 1 276 ? -85.071 -0.567 63.197 1.00 53.88 276 PHE A CA 1
ATOM 2288 C C . PHE A 1 276 ? -85.797 -1.317 64.337 1.00 53.88 276 PHE A C 1
ATOM 2290 O O . PHE A 1 276 ? -86.813 -0.835 64.838 1.00 53.88 276 PHE A O 1
ATOM 2297 N N . GLY A 1 277 ? -85.266 -2.459 64.795 1.00 52.28 277 GLY A N 1
ATOM 2298 C CA . GLY A 1 277 ? -85.670 -3.130 66.031 1.00 52.28 277 GLY A CA 1
ATOM 2299 C C . GLY A 1 277 ? -84.907 -2.593 67.246 1.00 52.28 277 GLY A C 1
ATOM 2300 O O . GLY A 1 277 ? -83.834 -3.091 67.570 1.00 52.28 277 GLY A O 1
ATOM 2301 N N . LYS A 1 278 ? -85.471 -1.589 67.931 1.00 51.78 278 LYS A N 1
ATOM 2302 C CA . LYS A 1 278 ? -84.920 -1.005 69.172 1.00 51.78 278 LYS A CA 1
ATOM 2303 C C . LYS A 1 278 ? -84.625 -2.067 70.244 1.00 51.78 278 LYS A C 1
ATOM 2305 O O . LYS A 1 278 ? -85.577 -2.662 70.729 1.00 51.78 278 LYS A O 1
ATOM 2310 N N . TYR A 1 279 ? -83.374 -2.193 70.689 1.00 51.72 279 TYR A N 1
ATOM 2311 C CA . TYR A 1 279 ? -82.937 -2.588 72.046 1.00 51.72 279 TYR A CA 1
ATOM 2312 C C . TYR A 1 279 ? -81.432 -2.250 72.182 1.00 51.72 279 TYR A C 1
ATOM 2314 O O . TYR A 1 279 ? -80.764 -2.103 71.161 1.00 51.72 279 TYR A O 1
ATOM 2322 N N . LYS A 1 280 ? -80.903 -2.155 73.416 1.00 55.09 280 LYS A N 1
ATOM 2323 C CA . LYS A 1 280 ? -79.489 -1.849 73.766 1.00 55.09 280 LYS A CA 1
ATOM 2324 C C . LYS A 1 280 ? -79.008 -0.397 73.590 1.00 55.09 280 LYS A C 1
ATOM 2326 O O . LYS A 1 280 ? -78.173 -0.087 72.748 1.00 55.09 280 LYS A O 1
ATOM 2331 N N . ALA A 1 281 ? -79.489 0.473 74.474 1.00 57.34 281 ALA A N 1
ATOM 2332 C CA . ALA A 1 281 ? -78.728 1.652 74.908 1.00 57.34 281 ALA A CA 1
ATOM 2333 C C . ALA A 1 281 ? -78.668 1.698 76.445 1.00 57.34 281 ALA A C 1
ATOM 2335 O O . ALA A 1 281 ? -77.603 1.862 77.021 1.00 57.34 281 ALA A O 1
ATOM 2336 N N . GLU A 1 282 ? -79.800 1.442 77.110 1.00 57.41 282 GLU A N 1
ATOM 2337 C CA . GLU A 1 282 ? -79.911 1.513 78.576 1.00 57.41 282 GLU A CA 1
ATOM 2338 C C . GLU A 1 282 ? -79.212 0.355 79.322 1.00 57.41 282 GLU A C 1
ATOM 2340 O O . GLU A 1 282 ? -78.774 0.536 80.455 1.00 57.41 282 GLU A O 1
ATOM 2345 N N . GLU A 1 283 ? -79.067 -0.830 78.712 1.00 59.50 283 GLU A N 1
ATOM 2346 C CA . GLU A 1 283 ? -78.454 -1.995 79.379 1.00 59.50 283 GLU A CA 1
ATOM 2347 C C . GLU A 1 283 ? -76.943 -1.810 79.622 1.00 59.50 283 GLU A C 1
ATOM 2349 O O . GLU A 1 283 ? -76.469 -2.064 80.733 1.00 59.50 283 GLU A O 1
ATOM 2354 N N . ASP A 1 284 ? -76.193 -1.301 78.637 1.00 63.91 284 ASP A N 1
ATOM 2355 C CA . ASP A 1 284 ? -74.732 -1.145 78.741 1.00 63.91 284 ASP A CA 1
ATOM 2356 C C . ASP A 1 284 ? -74.328 -0.103 79.803 1.00 63.91 284 ASP A C 1
ATOM 2358 O O . ASP A 1 284 ? -73.356 -0.307 80.535 1.00 63.91 284 ASP A O 1
ATOM 2362 N N . ASP A 1 285 ? -75.094 0.981 79.967 1.00 72.31 285 ASP A N 1
ATOM 2363 C CA . ASP A 1 285 ? -74.837 1.988 81.007 1.00 72.31 285 ASP A CA 1
ATOM 2364 C C . ASP A 1 285 ? -74.971 1.402 82.423 1.00 72.31 285 ASP A C 1
ATOM 2366 O O . ASP A 1 285 ? -74.142 1.680 83.300 1.00 72.31 285 ASP A O 1
ATOM 2370 N N . THR A 1 286 ? -75.962 0.531 82.653 1.00 74.00 286 THR A N 1
ATOM 2371 C CA . THR A 1 286 ? -76.130 -0.140 83.955 1.00 74.00 286 THR A CA 1
ATOM 2372 C C . THR A 1 286 ? -75.001 -1.133 84.249 1.00 74.00 286 THR A C 1
ATOM 2374 O O . THR A 1 286 ? -74.501 -1.181 85.378 1.00 74.00 286 THR A O 1
ATOM 2377 N N . LEU A 1 287 ? -74.533 -1.868 83.234 1.00 77.25 287 LEU A N 1
ATOM 2378 C CA . LEU A 1 287 ? -73.436 -2.833 83.352 1.00 77.25 287 LEU A CA 1
ATOM 2379 C C . LEU A 1 287 ? -72.091 -2.142 83.648 1.00 77.25 287 LEU A C 1
ATOM 2381 O O . LEU A 1 287 ? -71.299 -2.609 84.476 1.00 77.25 287 LEU A O 1
ATOM 2385 N N . ASN A 1 288 ? -71.859 -0.988 83.018 1.00 79.94 288 ASN A N 1
ATOM 2386 C CA . ASN A 1 288 ? -70.693 -0.141 83.260 1.00 79.94 288 ASN A CA 1
ATOM 2387 C C . ASN A 1 288 ? -70.711 0.474 84.670 1.00 79.94 288 ASN A C 1
ATOM 2389 O O . ASN A 1 288 ? -69.681 0.500 85.348 1.00 79.94 288 ASN A O 1
ATOM 2393 N N . ALA A 1 289 ? -71.876 0.926 85.149 1.00 83.44 289 ALA A N 1
ATOM 2394 C CA . ALA A 1 289 ? -72.030 1.444 86.509 1.00 83.44 289 ALA A CA 1
ATOM 2395 C C . ALA A 1 289 ? -71.776 0.368 87.583 1.00 83.44 289 ALA A C 1
ATOM 2397 O O . ALA A 1 289 ? -71.115 0.646 88.587 1.00 83.44 289 ALA A O 1
ATOM 2398 N N . LEU A 1 290 ? -72.248 -0.866 87.359 1.00 84.31 290 LEU A N 1
ATOM 2399 C CA . LEU A 1 290 ? -71.965 -2.007 88.233 1.00 84.31 290 LEU A CA 1
ATOM 2400 C C . LEU A 1 290 ? -70.465 -2.335 88.267 1.00 84.31 290 LEU A C 1
ATOM 2402 O O . LEU A 1 290 ? -69.899 -2.486 89.348 1.00 84.31 290 LEU A O 1
ATOM 2406 N N . SER A 1 291 ? -69.812 -2.388 87.103 1.00 82.94 291 SER A N 1
ATOM 2407 C CA . SER A 1 291 ? -68.392 -2.753 87.007 1.00 82.94 291 SER A CA 1
ATOM 2408 C C . SER A 1 291 ? -67.480 -1.792 87.782 1.00 82.94 291 SER A C 1
ATOM 2410 O O . SER A 1 291 ? -66.587 -2.251 88.490 1.00 82.94 291 SER A O 1
ATOM 2412 N N . ARG A 1 292 ? -67.763 -0.478 87.764 1.00 84.62 292 ARG A N 1
ATOM 2413 C CA . ARG A 1 292 ? -67.025 0.511 88.581 1.00 84.62 292 ARG A CA 1
ATOM 2414 C C . ARG A 1 292 ? -67.170 0.276 90.089 1.00 84.62 292 ARG A C 1
ATOM 2416 O O . ARG A 1 292 ? -66.189 0.388 90.815 1.00 84.62 292 ARG A O 1
ATOM 2423 N N . LYS A 1 293 ? -68.374 -0.063 90.570 1.00 86.19 293 LYS A N 1
ATOM 2424 C CA . LYS A 1 293 ? -68.596 -0.364 91.999 1.00 86.19 293 LYS A CA 1
ATOM 2425 C C . LYS A 1 293 ? -67.874 -1.634 92.447 1.00 86.19 293 LYS A C 1
ATOM 2427 O O . LYS A 1 293 ? -67.385 -1.693 93.570 1.00 86.19 293 LYS A O 1
ATOM 2432 N N . VAL A 1 294 ? -67.809 -2.646 91.584 1.00 86.19 294 VAL A N 1
ATOM 2433 C CA . VAL A 1 294 ? -67.058 -3.879 91.865 1.00 86.19 294 VAL A CA 1
ATOM 2434 C C . VAL A 1 294 ? -65.561 -3.586 92.003 1.00 86.19 294 VAL A C 1
ATOM 2436 O O . VAL A 1 294 ? -64.937 -4.080 92.939 1.00 86.19 294 VAL A O 1
ATOM 2439 N N . GLU A 1 295 ? -65.003 -2.742 91.131 1.00 83.19 295 GLU A N 1
ATOM 2440 C CA . GLU A 1 295 ? -63.601 -2.307 91.204 1.00 83.19 295 GLU A CA 1
ATOM 2441 C C . GLU A 1 295 ? -63.292 -1.542 92.508 1.00 83.19 295 GLU A C 1
ATOM 2443 O O . GLU A 1 295 ? -62.283 -1.805 93.164 1.00 83.19 295 GLU A O 1
ATOM 2448 N N . GLU A 1 296 ? -64.189 -0.645 92.935 1.00 83.81 296 GLU A N 1
ATOM 2449 C CA . GLU A 1 296 ? -64.077 0.102 94.199 1.00 83.81 296 GLU A CA 1
ATOM 2450 C C . GLU A 1 296 ? -64.015 -0.832 95.424 1.00 83.81 296 GLU A C 1
ATOM 2452 O O . GLU A 1 296 ? -63.130 -0.695 96.275 1.00 83.81 296 GLU A O 1
ATOM 2457 N N . VAL A 1 297 ? -64.908 -1.827 95.493 1.00 85.25 297 VAL A N 1
ATOM 2458 C CA . VAL A 1 297 ? -64.929 -2.818 96.585 1.00 85.25 297 VAL A CA 1
ATOM 2459 C C . VAL A 1 297 ? -63.692 -3.723 96.539 1.00 85.25 297 VAL A C 1
ATOM 2461 O O . VAL A 1 297 ? -63.091 -3.985 97.582 1.00 85.25 297 VAL A O 1
ATOM 2464 N N . TYR A 1 298 ? -63.261 -4.157 95.349 1.00 84.69 298 TYR A N 1
ATOM 2465 C CA . TYR A 1 298 ? -62.057 -4.977 95.179 1.00 84.69 298 TYR A CA 1
ATOM 2466 C C . TYR A 1 298 ? -60.808 -4.261 95.719 1.00 84.69 298 TYR A C 1
ATOM 2468 O O . TYR A 1 298 ? -60.089 -4.811 96.560 1.00 84.69 298 TYR A O 1
ATOM 2476 N N . ARG A 1 299 ? -60.612 -2.992 95.328 1.00 83.75 299 ARG A N 1
ATOM 2477 C CA . ARG A 1 299 ? -59.509 -2.141 95.806 1.00 83.75 299 ARG A CA 1
ATOM 2478 C C . ARG A 1 299 ? -59.521 -1.975 97.330 1.00 83.75 299 ARG A C 1
ATOM 2480 O O . ARG A 1 299 ? -58.458 -1.981 97.943 1.00 83.75 299 ARG A O 1
ATOM 2487 N N . SER A 1 300 ? -60.699 -1.868 97.952 1.00 79.25 300 SER A N 1
ATOM 2488 C CA . SER A 1 300 ? -60.820 -1.703 99.409 1.00 79.25 300 SER A CA 1
ATOM 2489 C C . SER A 1 300 ? -60.640 -2.994 100.219 1.00 79.25 300 SER A C 1
ATOM 2491 O O . SER A 1 300 ? -60.227 -2.912 101.377 1.00 79.25 300 SER A O 1
ATOM 2493 N N . CYS A 1 301 ? -61.004 -4.162 99.681 1.00 78.38 301 CYS A N 1
ATOM 2494 C CA . CYS A 1 301 ? -61.053 -5.419 100.445 1.00 78.38 301 CYS A CA 1
ATOM 2495 C C . CYS A 1 301 ? -59.882 -6.373 100.160 1.00 78.38 301 CYS A C 1
ATOM 2497 O O . CYS A 1 301 ? -59.499 -7.141 101.047 1.00 78.38 301 CYS A O 1
ATOM 2499 N N . VAL A 1 302 ? -59.333 -6.329 98.942 1.00 76.62 302 VAL A N 1
ATOM 2500 C CA . VAL A 1 302 ? -58.269 -7.227 98.456 1.00 76.62 302 VAL A CA 1
ATOM 2501 C C . VAL A 1 302 ? -56.980 -6.445 98.167 1.00 76.62 302 VAL A C 1
ATOM 2503 O O . VAL A 1 302 ? -55.900 -6.900 98.537 1.00 76.62 302 VAL A O 1
ATOM 2506 N N . GLY A 1 303 ? -57.101 -5.242 97.592 1.00 72.06 303 GLY A N 1
ATOM 2507 C CA . GLY A 1 303 ? -55.990 -4.338 97.262 1.00 72.06 303 GLY A CA 1
ATOM 2508 C C . GLY A 1 303 ? -55.847 -4.090 95.756 1.00 72.06 303 GLY A C 1
ATOM 2509 O O . GLY A 1 303 ? -56.435 -4.802 94.942 1.00 72.06 303 GLY A O 1
ATOM 2510 N N . ASP A 1 304 ? -55.073 -3.072 95.366 1.00 68.75 304 ASP A N 1
ATOM 2511 C CA . ASP A 1 304 ? -54.815 -2.795 93.946 1.00 68.75 304 ASP A CA 1
ATOM 2512 C C . ASP A 1 304 ? -53.990 -3.918 93.299 1.00 68.75 304 ASP A C 1
ATOM 2514 O O . ASP A 1 304 ? -52.967 -4.359 93.824 1.00 68.75 304 ASP A O 1
ATOM 2518 N N . SER A 1 305 ? -54.442 -4.377 92.132 1.00 63.12 305 SER A N 1
ATOM 2519 C CA . SER A 1 305 ? -53.750 -5.355 91.290 1.00 63.12 305 SER A CA 1
ATOM 2520 C C . SER A 1 305 ? -53.433 -4.715 89.942 1.00 63.12 305 SER A C 1
ATOM 2522 O O . SER A 1 305 ? -54.332 -4.212 89.281 1.00 63.12 305 SER A O 1
ATOM 2524 N N . GLU A 1 306 ? -52.178 -4.781 89.494 1.00 57.53 306 GLU A N 1
ATOM 2525 C CA . GLU A 1 306 ? -51.722 -4.182 88.221 1.00 57.53 306 GLU A CA 1
ATOM 2526 C C . GLU A 1 306 ? -52.186 -4.949 86.960 1.00 57.53 306 GLU A C 1
ATOM 2528 O O . GLU A 1 306 ? -51.759 -4.656 85.844 1.00 57.53 306 GLU A O 1
ATOM 2533 N N . ALA A 1 307 ? -53.055 -5.951 87.117 1.00 59.72 307 ALA A N 1
ATOM 2534 C CA . ALA A 1 307 ? -53.593 -6.763 86.032 1.00 59.72 307 ALA A CA 1
ATOM 2535 C C . ALA A 1 307 ? -55.024 -6.337 85.675 1.00 59.72 307 ALA A C 1
ATOM 2537 O O . ALA A 1 307 ? -55.847 -6.101 86.557 1.00 59.72 307 ALA A O 1
ATOM 2538 N N . ASN A 1 308 ? -55.341 -6.329 84.375 1.00 66.88 308 ASN A N 1
ATOM 2539 C CA . ASN A 1 308 ? -56.685 -6.068 83.846 1.00 66.88 308 ASN A CA 1
ATOM 2540 C C . ASN A 1 308 ? -57.652 -7.222 84.189 1.00 66.88 308 ASN A C 1
ATOM 2542 O O . ASN A 1 308 ? -57.948 -8.072 83.348 1.00 66.88 308 ASN A O 1
ATOM 2546 N N . LEU A 1 309 ? -58.111 -7.272 85.439 1.00 74.19 309 LEU A N 1
ATOM 2547 C CA . LEU A 1 309 ? -59.053 -8.270 85.941 1.00 74.19 309 LEU A CA 1
ATOM 2548 C C . LEU A 1 309 ? -60.481 -7.956 85.473 1.00 74.19 309 LEU A C 1
ATOM 2550 O O . LEU A 1 309 ? -60.958 -6.827 85.559 1.00 74.19 309 LEU A O 1
ATOM 2554 N N . SER A 1 310 ? -61.189 -8.980 85.003 1.00 81.81 310 SER A N 1
ATOM 2555 C CA . SER A 1 310 ? -62.609 -8.888 84.655 1.00 81.81 310 SER A CA 1
ATOM 2556 C C . SER A 1 310 ? -63.476 -8.664 85.901 1.00 81.81 310 SER A C 1
ATOM 2558 O O . SER A 1 310 ? -63.165 -9.182 86.974 1.00 81.81 310 SER A O 1
ATOM 2560 N N . THR A 1 311 ? -64.624 -7.993 85.754 1.00 80.81 311 THR A N 1
ATOM 2561 C CA . THR A 1 311 ? -65.624 -7.791 86.821 1.00 80.81 311 THR A CA 1
ATOM 2562 C C . THR A 1 311 ? -65.988 -9.088 87.554 1.00 80.81 311 THR A C 1
ATOM 2564 O O . THR A 1 311 ? -66.116 -9.089 88.775 1.00 80.81 311 THR A O 1
ATOM 2567 N N . LEU A 1 312 ? -66.088 -10.215 86.838 1.00 83.75 312 LEU A N 1
ATOM 2568 C CA . LEU A 1 312 ? -66.346 -11.524 87.453 1.00 83.75 312 LEU A CA 1
ATOM 2569 C C . LEU A 1 312 ? -65.156 -12.036 88.278 1.00 83.75 312 LEU A C 1
ATOM 2571 O O . LEU A 1 312 ? -65.360 -12.581 89.354 1.00 83.75 312 LEU A O 1
ATOM 2575 N N . GLN A 1 313 ? -63.922 -11.820 87.816 1.00 81.56 313 GLN A N 1
ATOM 2576 C CA . GLN A 1 313 ? -62.709 -12.225 88.539 1.00 81.56 313 GLN A CA 1
ATOM 2577 C C . GLN A 1 313 ? -62.521 -11.395 89.817 1.00 81.56 313 GLN A C 1
ATOM 2579 O O . GLN A 1 313 ? -62.184 -11.951 90.861 1.00 81.56 313 GLN A O 1
ATOM 2584 N N . MET A 1 314 ? -62.811 -10.089 89.757 1.00 82.31 314 MET A N 1
ATOM 2585 C CA . MET A 1 314 ? -62.841 -9.217 90.936 1.00 82.31 314 MET A CA 1
ATOM 2586 C C . MET A 1 314 ? -63.888 -9.686 91.959 1.00 82.31 314 MET A C 1
ATOM 2588 O O . MET A 1 314 ? -63.569 -9.798 93.141 1.00 82.31 314 MET A O 1
ATOM 2592 N N . LEU A 1 315 ? -65.105 -10.032 91.516 1.00 85.19 315 LEU A N 1
ATOM 2593 C CA . LEU A 1 315 ? -66.149 -10.582 92.392 1.00 85.19 315 LEU A CA 1
ATOM 2594 C C . LEU A 1 315 ? -65.727 -11.899 93.059 1.00 85.19 315 LEU A C 1
ATOM 2596 O O . LEU A 1 315 ? -65.861 -12.019 94.273 1.00 85.19 315 LEU A O 1
ATOM 2600 N N . THR A 1 316 ? -65.164 -12.853 92.309 1.00 84.69 316 THR A N 1
ATOM 2601 C CA . THR A 1 316 ? -64.696 -14.138 92.865 1.00 84.69 316 THR A CA 1
ATOM 2602 C C . THR A 1 316 ? -63.610 -13.949 93.929 1.00 84.69 316 THR A C 1
ATOM 2604 O O . THR A 1 316 ? -63.598 -14.647 94.941 1.00 84.69 316 THR A O 1
ATOM 2607 N N . ALA A 1 317 ? -62.706 -12.985 93.741 1.00 81.31 317 ALA A N 1
ATOM 2608 C CA . ALA A 1 317 ? -61.668 -12.676 94.719 1.00 81.31 317 ALA A CA 1
ATOM 2609 C C . ALA A 1 317 ? -62.213 -11.954 95.970 1.00 81.31 317 ALA A C 1
ATOM 2611 O O . ALA A 1 317 ? -61.768 -12.248 97.081 1.00 81.31 317 ALA A O 1
ATOM 2612 N N . ILE A 1 318 ? -63.208 -11.067 95.819 1.00 85.69 318 ILE A N 1
ATOM 2613 C CA . ILE A 1 318 ? -63.947 -10.483 96.955 1.00 85.69 318 ILE A CA 1
ATOM 2614 C C . ILE A 1 318 ? -64.655 -11.590 97.751 1.00 85.69 318 ILE A C 1
ATOM 2616 O O . ILE A 1 318 ? -64.583 -11.596 98.976 1.00 85.69 318 ILE A O 1
ATOM 2620 N N . GLU A 1 319 ? -65.308 -12.536 97.072 1.00 86.00 319 GLU A N 1
ATOM 2621 C CA . GLU A 1 319 ? -66.021 -13.657 97.696 1.00 86.00 319 GLU A CA 1
ATOM 2622 C C . GLU A 1 319 ? -65.069 -14.586 98.467 1.00 86.00 319 GLU A C 1
ATOM 2624 O O . GLU A 1 319 ? -65.328 -14.898 99.630 1.00 86.00 319 GLU A O 1
ATOM 2629 N N . GLY A 1 320 ? -63.919 -14.941 97.883 1.00 84.06 320 GLY A N 1
ATOM 2630 C CA . GLY A 1 320 ? -62.875 -15.701 98.580 1.00 84.06 320 GLY A CA 1
ATOM 2631 C C . GLY A 1 320 ? -62.364 -14.982 99.833 1.00 84.06 320 GLY A C 1
ATOM 2632 O O . GLY A 1 320 ? -62.289 -15.578 100.908 1.00 84.06 320 GLY A O 1
ATOM 2633 N N . ARG A 1 321 ? -62.101 -13.672 99.732 1.00 84.00 321 ARG A N 1
ATOM 2634 C CA . ARG A 1 321 ? -61.670 -12.845 100.867 1.00 84.00 321 ARG A CA 1
ATOM 2635 C C . ARG A 1 321 ? -62.744 -12.713 101.951 1.00 84.00 321 ARG A C 1
ATOM 2637 O O . ARG A 1 321 ? -62.415 -12.684 103.136 1.00 84.00 321 ARG A O 1
ATOM 2644 N N . LEU A 1 322 ? -64.018 -12.644 101.568 1.00 83.94 322 LEU A N 1
ATOM 2645 C CA . LEU A 1 322 ? -65.144 -12.671 102.502 1.00 83.94 322 LEU A CA 1
ATOM 2646 C C . LEU A 1 322 ? -65.189 -14.011 103.253 1.00 83.94 322 LEU A C 1
ATOM 2648 O O . LEU A 1 322 ? -65.335 -14.012 104.473 1.00 83.94 322 LEU A O 1
ATOM 2652 N N . GLY A 1 323 ? -65.005 -15.128 102.541 1.00 82.25 323 GLY A N 1
ATOM 2653 C CA . GLY A 1 323 ? -64.924 -16.472 103.117 1.00 82.25 323 GLY A CA 1
ATOM 2654 C C . GLY A 1 323 ? -63.814 -16.599 104.161 1.00 82.25 323 GLY A C 1
ATOM 2655 O O . GLY A 1 323 ? -64.095 -16.975 105.297 1.00 82.25 323 GLY A O 1
ATOM 2656 N N . GLU A 1 324 ? -62.586 -16.185 103.823 1.00 83.44 324 GLU A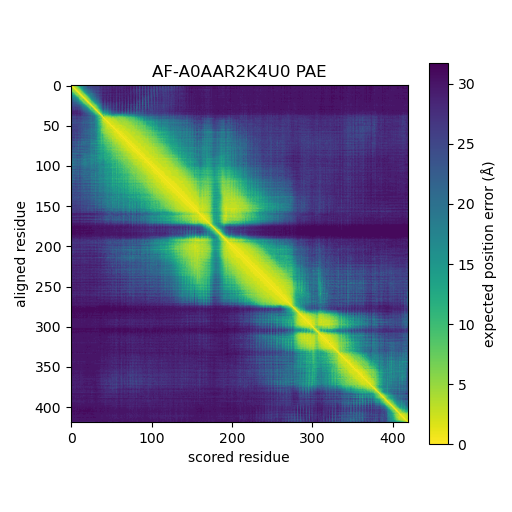 N 1
ATOM 2657 C CA . GLU A 1 324 ? -61.463 -16.136 104.774 1.00 83.44 324 GLU A CA 1
ATOM 2658 C C . GLU A 1 324 ? -61.814 -15.333 106.034 1.00 83.44 324 GLU A C 1
ATOM 2660 O O . GLU A 1 324 ? -61.513 -15.750 107.151 1.00 83.44 324 GLU A O 1
ATOM 2665 N N . LEU A 1 325 ? -62.423 -14.153 105.881 1.00 84.31 325 LEU A N 1
ATOM 2666 C CA . LEU A 1 325 ? -62.762 -13.290 107.013 1.00 84.31 325 LEU A CA 1
ATOM 2667 C C . LEU A 1 325 ? -63.858 -13.897 107.900 1.00 84.31 325 LEU A C 1
ATOM 2669 O O . LEU A 1 325 ? -63.786 -13.744 109.117 1.00 84.31 325 LEU A O 1
ATOM 2673 N N . LEU A 1 326 ? -64.832 -14.602 107.320 1.00 81.19 326 LEU A N 1
ATOM 2674 C CA . LEU A 1 326 ? -65.877 -15.306 108.068 1.00 81.19 326 LEU A CA 1
ATOM 2675 C C . LEU A 1 326 ? -65.312 -16.512 108.833 1.00 81.19 326 LEU A C 1
ATOM 2677 O O . LEU A 1 326 ? -65.570 -16.636 110.028 1.00 81.19 326 LEU A O 1
ATOM 2681 N N . GLU A 1 327 ? -64.463 -17.329 108.206 1.00 82.06 327 GLU A N 1
ATOM 2682 C CA . GLU A 1 327 ? -63.787 -18.450 108.877 1.00 82.06 327 GLU A CA 1
ATOM 2683 C C . GLU A 1 327 ? -62.876 -17.951 110.017 1.00 82.06 327 GLU A C 1
ATOM 2685 O O . GLU A 1 327 ? -62.900 -18.483 111.127 1.00 82.06 327 GLU A O 1
ATOM 2690 N N . ASN A 1 328 ? -62.153 -16.844 109.806 1.00 80.56 328 ASN A N 1
ATOM 2691 C CA . ASN A 1 328 ? -61.377 -16.181 110.861 1.00 80.56 328 ASN A CA 1
ATOM 2692 C C . ASN A 1 328 ? -62.241 -15.653 112.022 1.00 80.56 328 ASN A C 1
ATOM 2694 O O . ASN A 1 328 ? -61.724 -15.528 113.133 1.00 80.56 328 ASN A O 1
ATOM 2698 N N . VAL A 1 329 ? -63.520 -15.328 111.791 1.00 76.81 329 VAL A N 1
ATOM 2699 C CA . VAL A 1 329 ? -64.473 -14.906 112.834 1.00 76.81 329 VAL A CA 1
ATOM 2700 C C . VAL A 1 329 ? -65.034 -16.108 113.599 1.00 76.81 329 VAL A C 1
ATOM 2702 O O . VAL A 1 329 ? -65.121 -16.046 114.826 1.00 76.81 329 VAL A O 1
ATOM 2705 N N . GLU A 1 330 ? -65.354 -17.213 112.922 1.00 74.81 330 GLU A N 1
ATOM 2706 C CA . GLU A 1 330 ? -65.811 -18.451 113.573 1.00 74.81 330 GLU A CA 1
ATOM 2707 C C . GLU A 1 330 ? -64.700 -19.126 114.394 1.00 74.81 330 GLU A C 1
ATOM 2709 O O . GLU A 1 330 ? -64.956 -19.659 115.474 1.00 74.81 330 GLU A O 1
ATOM 2714 N N . MET A 1 331 ? -63.445 -19.033 113.944 1.00 71.44 331 MET A N 1
ATOM 2715 C CA . MET A 1 331 ? -62.280 -19.604 114.629 1.00 71.44 331 MET A CA 1
ATOM 2716 C C . MET A 1 331 ? -61.769 -18.768 115.821 1.00 71.44 331 MET A C 1
ATOM 2718 O O . MET A 1 331 ? -60.750 -19.118 116.428 1.00 71.44 331 MET A O 1
ATOM 2722 N N . ILE A 1 332 ? -62.449 -17.679 116.210 1.00 73.38 332 ILE A N 1
ATOM 2723 C CA . ILE A 1 332 ? -62.090 -16.902 117.408 1.00 73.38 332 ILE A CA 1
ATOM 2724 C C . ILE A 1 332 ? -62.389 -17.739 118.668 1.00 73.38 332 ILE A C 1
ATOM 2726 O O . ILE A 1 332 ? -63.548 -18.056 118.931 1.00 73.38 332 ILE A O 1
ATOM 2730 N N . PRO A 1 333 ? -61.391 -18.047 119.525 1.00 72.69 333 PRO A N 1
ATOM 2731 C CA . PRO A 1 333 ? -61.629 -18.849 120.722 1.00 72.69 333 PRO A CA 1
ATOM 2732 C C . PRO A 1 333 ? -62.646 -18.195 121.664 1.00 72.69 333 PRO A C 1
ATOM 2734 O O . PRO A 1 333 ? -62.521 -17.007 121.981 1.00 72.69 333 PRO A O 1
ATOM 2737 N N . SER A 1 334 ? -63.590 -18.990 122.183 1.00 68.81 334 SER A N 1
ATOM 2738 C CA . SER A 1 334 ? -64.667 -18.527 123.077 1.00 68.81 334 SER A CA 1
ATOM 2739 C C . SER A 1 334 ? -64.162 -17.709 124.274 1.00 68.81 334 SER A C 1
ATOM 2741 O O . SER A 1 334 ? -64.844 -16.784 124.708 1.00 68.81 334 SER A O 1
ATOM 2743 N N . ASP A 1 335 ? -62.961 -17.994 124.786 1.00 73.12 335 ASP A N 1
ATOM 2744 C CA . ASP A 1 335 ? -62.346 -17.220 125.871 1.00 73.12 335 ASP A CA 1
ATOM 2745 C C . ASP A 1 335 ? -61.955 -15.801 125.435 1.00 73.12 335 ASP A C 1
ATOM 2747 O O . ASP A 1 335 ? -62.168 -14.840 126.176 1.00 73.12 335 ASP A O 1
ATOM 2751 N N . ARG A 1 336 ? -61.421 -15.631 124.215 1.00 75.25 336 ARG A N 1
ATOM 2752 C CA . ARG A 1 336 ? -61.088 -14.306 123.663 1.00 75.25 336 ARG A CA 1
ATOM 2753 C C . ARG A 1 336 ? -62.354 -13.513 123.352 1.00 75.25 336 ARG A C 1
ATOM 2755 O O . ARG A 1 336 ? -62.381 -12.318 123.640 1.00 75.25 336 ARG A O 1
ATOM 2762 N N . LEU A 1 337 ? -63.397 -14.177 122.850 1.00 73.25 337 LEU A N 1
ATOM 2763 C CA . LEU A 1 337 ? -64.734 -13.601 122.678 1.00 73.25 337 LEU A CA 1
ATOM 2764 C C . LEU A 1 337 ? -65.311 -13.126 124.019 1.00 73.25 337 LEU A C 1
ATOM 2766 O O . LEU A 1 337 ? -65.624 -11.948 124.155 1.00 73.25 337 LEU A O 1
ATOM 2770 N N . ALA A 1 338 ? -65.319 -13.968 125.055 1.00 74.88 338 ALA A N 1
ATOM 2771 C CA . ALA A 1 338 ? -65.808 -13.595 126.384 1.00 74.88 338 ALA A CA 1
ATOM 2772 C C . ALA A 1 338 ? -64.991 -12.463 127.045 1.00 74.88 338 ALA A C 1
ATOM 2774 O O . ALA A 1 338 ? -65.539 -11.660 127.806 1.00 74.88 338 ALA A O 1
ATOM 2775 N N . ILE A 1 339 ? -63.683 -12.367 126.775 1.00 76.62 339 ILE A N 1
ATOM 2776 C CA . ILE A 1 339 ? -62.845 -11.234 127.207 1.00 76.62 339 ILE A CA 1
ATOM 2777 C C . ILE A 1 339 ? -63.216 -9.958 126.435 1.00 76.62 339 ILE A C 1
ATOM 2779 O O . ILE A 1 339 ? -63.354 -8.900 127.052 1.00 76.62 339 ILE A O 1
ATOM 2783 N N . ALA A 1 340 ? -63.415 -10.046 125.116 1.00 73.88 340 ALA A N 1
ATOM 2784 C CA . ALA A 1 340 ? -63.805 -8.918 124.272 1.00 73.88 340 ALA A CA 1
ATOM 2785 C C . ALA A 1 340 ? -65.216 -8.402 124.604 1.00 73.88 340 ALA A C 1
ATOM 2787 O O . ALA A 1 340 ? -65.395 -7.196 124.760 1.00 73.88 340 ALA A O 1
ATOM 2788 N N . GLU A 1 341 ? -66.190 -9.289 124.820 1.00 75.19 341 GLU A N 1
ATOM 2789 C CA . GLU A 1 341 ? -67.531 -8.944 125.301 1.00 75.19 341 GLU A CA 1
ATOM 2790 C C . GLU A 1 341 ? -67.479 -8.272 126.672 1.00 75.19 341 GLU A C 1
ATOM 2792 O O . GLU A 1 341 ? -68.054 -7.201 126.854 1.00 75.19 341 GLU A O 1
ATOM 2797 N N . LYS A 1 342 ? -66.731 -8.828 127.638 1.00 79.31 342 LYS A N 1
ATOM 2798 C CA . LYS A 1 342 ? -66.546 -8.192 128.954 1.00 79.31 342 LYS A CA 1
ATOM 2799 C C . LYS A 1 342 ? -65.863 -6.829 128.842 1.00 79.31 342 LYS A C 1
ATOM 2801 O O . LYS A 1 342 ? -66.186 -5.937 129.625 1.00 79.31 342 LYS A O 1
ATOM 2806 N N . ALA A 1 343 ? -64.953 -6.636 127.886 1.00 79.06 343 ALA A N 1
ATOM 2807 C CA . ALA A 1 343 ? -64.335 -5.341 127.617 1.00 79.06 343 ALA A CA 1
ATOM 2808 C C . ALA A 1 343 ? -65.334 -4.347 126.996 1.00 79.06 343 ALA A C 1
ATOM 2810 O O . ALA A 1 343 ? -65.440 -3.227 127.493 1.00 79.06 343 ALA A O 1
ATOM 2811 N N . LYS A 1 344 ? -66.120 -4.761 125.993 1.00 80.81 344 LYS A N 1
ATOM 2812 C CA . LYS A 1 344 ? -67.173 -3.950 125.356 1.00 80.81 344 LYS A CA 1
ATOM 2813 C C . LYS A 1 344 ? -68.306 -3.589 126.313 1.00 80.81 344 LYS A C 1
ATOM 2815 O O . LYS A 1 344 ? -68.727 -2.438 126.353 1.00 80.81 344 LYS A O 1
ATOM 2820 N N . GLU A 1 345 ? -68.762 -4.525 127.136 1.00 75.62 345 GLU A N 1
ATOM 2821 C CA . GLU A 1 345 ? -69.783 -4.287 128.161 1.00 75.62 345 GLU A CA 1
ATOM 2822 C C . GLU A 1 345 ? -69.234 -3.414 129.303 1.00 75.62 345 GLU A C 1
ATOM 2824 O O . GLU A 1 345 ? -69.945 -2.560 129.834 1.00 75.62 345 GLU A O 1
ATOM 2829 N N . LYS A 1 346 ? -67.942 -3.533 129.649 1.00 80.56 346 LYS A N 1
ATOM 2830 C CA . LYS A 1 346 ? -67.274 -2.592 130.563 1.00 80.56 346 LYS A CA 1
ATOM 2831 C C . LYS A 1 346 ? -67.162 -1.191 129.952 1.00 80.56 346 LYS A C 1
ATOM 2833 O O . LYS A 1 346 ? -67.425 -0.229 130.665 1.00 80.56 346 LYS A O 1
ATOM 2838 N N . GLU A 1 347 ? -66.825 -1.070 128.666 1.00 77.19 347 GLU A N 1
ATOM 2839 C CA . GLU A 1 347 ? -66.789 0.199 127.920 1.00 77.19 347 GLU A CA 1
ATOM 2840 C C . GLU A 1 347 ? -68.182 0.849 127.885 1.00 77.19 347 GLU A C 1
ATOM 2842 O O . GLU A 1 347 ? -68.332 2.011 128.256 1.00 77.19 347 GLU A O 1
ATOM 2847 N N . ARG A 1 348 ? -69.224 0.080 127.542 1.00 80.00 348 ARG A N 1
ATOM 2848 C CA . ARG A 1 348 ? -70.626 0.520 127.536 1.00 80.00 348 ARG A CA 1
ATOM 2849 C C . ARG A 1 348 ? -71.083 0.994 128.917 1.00 80.00 348 ARG A C 1
ATOM 2851 O O . ARG A 1 348 ? -71.690 2.056 129.032 1.00 80.00 348 ARG A O 1
ATOM 2858 N N . ARG A 1 349 ? -70.746 0.253 129.979 1.00 78.50 349 ARG A N 1
ATOM 2859 C CA . ARG A 1 349 ? -71.002 0.668 131.371 1.00 78.50 349 ARG A CA 1
ATOM 2860 C C . ARG A 1 349 ? -70.209 1.904 131.782 1.00 78.50 349 ARG A C 1
ATOM 2862 O O . ARG A 1 349 ? -70.693 2.635 132.641 1.00 78.50 349 ARG A O 1
ATOM 2869 N N . LEU A 1 350 ? -69.018 2.127 131.223 1.00 79.94 350 LEU A N 1
ATOM 2870 C CA . LEU A 1 350 ? -68.253 3.351 131.452 1.00 79.94 350 LEU A CA 1
ATOM 2871 C C . LEU A 1 350 ? -68.958 4.535 130.787 1.00 79.94 350 LEU A C 1
ATOM 2873 O O . LEU A 1 350 ? -69.338 5.454 131.499 1.00 79.94 350 LEU A O 1
ATOM 2877 N N . ARG A 1 351 ? -69.283 4.442 129.488 1.00 82.00 351 ARG A N 1
ATOM 2878 C CA . ARG A 1 351 ? -70.026 5.488 128.759 1.00 82.00 351 ARG A CA 1
ATOM 2879 C C . ARG A 1 351 ? -71.326 5.874 129.470 1.00 82.00 351 ARG A C 1
ATOM 2881 O O . ARG A 1 351 ? -71.524 7.046 129.750 1.00 82.00 351 ARG A O 1
ATOM 2888 N N . LEU A 1 352 ? -72.148 4.899 129.875 1.00 77.75 352 LEU A N 1
ATOM 2889 C CA . LEU A 1 352 ? -73.394 5.150 130.620 1.00 77.75 352 LEU A CA 1
ATOM 2890 C C . LEU A 1 352 ? -73.172 5.790 132.007 1.00 77.75 352 LEU A C 1
ATOM 2892 O O . LEU A 1 352 ? -74.053 6.477 132.525 1.00 77.75 352 LEU A O 1
ATOM 2896 N N . ARG A 1 353 ? -72.016 5.566 132.647 1.00 79.12 353 ARG A N 1
ATOM 2897 C CA . ARG A 1 353 ? -71.648 6.245 133.902 1.00 79.12 353 ARG A CA 1
ATOM 2898 C C . ARG A 1 353 ? -71.146 7.656 133.643 1.00 79.12 353 ARG A C 1
ATOM 2900 O O . ARG A 1 353 ? -71.571 8.559 134.354 1.00 79.12 353 ARG A O 1
ATOM 2907 N N . ASP A 1 354 ? -70.289 7.839 132.649 1.00 78.81 354 ASP A N 1
ATOM 2908 C CA . ASP A 1 354 ? -69.704 9.129 132.290 1.00 78.81 354 ASP A CA 1
ATOM 2909 C C . ASP A 1 354 ? -70.790 10.089 131.788 1.00 78.81 354 ASP A C 1
ATOM 2911 O O . ASP A 1 354 ? -70.851 11.232 132.229 1.00 78.81 354 ASP A O 1
ATOM 2915 N N . GLU A 1 355 ? -71.734 9.598 130.984 1.00 78.38 355 GLU A N 1
ATOM 2916 C CA . GLU A 1 355 ? -72.940 10.307 130.546 1.00 78.38 355 GLU A CA 1
ATOM 2917 C C . GLU A 1 355 ? -73.849 10.685 131.729 1.00 78.38 355 GLU A C 1
ATOM 2919 O O . GLU A 1 355 ? -74.291 11.829 131.848 1.00 78.38 355 GLU A O 1
ATOM 2924 N N . LYS A 1 356 ? -74.056 9.771 132.687 1.00 81.56 356 LYS A N 1
ATOM 2925 C CA . LYS A 1 356 ? -74.813 10.063 133.915 1.00 81.56 356 LYS A CA 1
ATOM 2926 C C . LYS A 1 356 ? -74.113 11.089 134.814 1.00 81.56 356 LYS A C 1
ATOM 2928 O O . LYS A 1 356 ? -74.782 11.952 135.382 1.00 81.56 356 LYS A O 1
ATOM 2933 N N . ILE A 1 357 ? -72.787 11.019 134.942 1.00 80.44 357 ILE A N 1
ATOM 2934 C CA . ILE A 1 357 ? -71.969 12.001 135.670 1.00 80.44 357 ILE A CA 1
ATOM 2935 C C . ILE A 1 357 ? -72.026 13.356 134.957 1.00 80.44 357 ILE A C 1
ATOM 2937 O O . ILE A 1 357 ? -72.192 14.379 135.618 1.00 80.44 357 ILE A O 1
ATOM 2941 N N . TYR A 1 358 ? -71.961 13.372 133.625 1.00 79.75 358 TYR A N 1
ATOM 2942 C CA . TYR A 1 358 ? -72.069 14.571 132.800 1.00 79.75 358 TYR A CA 1
ATOM 2943 C C . TYR A 1 358 ? -73.429 15.261 132.973 1.00 79.75 358 TYR A C 1
ATOM 2945 O O . TYR A 1 358 ? -73.470 16.448 133.292 1.00 79.75 358 TYR A O 1
ATOM 2953 N N . LEU A 1 359 ? -74.536 14.515 132.887 1.00 79.06 359 LEU A N 1
ATOM 2954 C CA . LEU A 1 359 ? -75.888 15.020 133.161 1.00 79.06 359 LEU A CA 1
ATOM 2955 C C . LEU A 1 359 ? -76.026 15.548 134.597 1.00 79.06 359 LEU A C 1
ATOM 2957 O O . LEU A 1 359 ? -76.605 16.610 134.830 1.00 79.06 359 LEU A O 1
ATOM 2961 N N . GLN A 1 360 ? -75.458 14.843 135.580 1.00 74.62 360 GLN A N 1
ATOM 2962 C CA . GLN A 1 360 ? -75.497 15.270 136.979 1.00 74.62 360 GLN A CA 1
ATOM 2963 C C . GLN A 1 360 ? -74.646 16.529 137.225 1.00 74.62 360 GLN A C 1
ATOM 2965 O O . GLN A 1 360 ? -75.039 17.379 138.029 1.00 74.62 360 GLN A O 1
ATOM 2970 N N . LYS A 1 361 ? -73.526 16.683 136.505 1.00 82.31 361 LYS A N 1
ATOM 2971 C CA . LYS A 1 361 ? -72.686 17.885 136.500 1.00 82.31 361 LYS A CA 1
ATOM 2972 C C . LYS A 1 361 ? -73.405 19.057 135.838 1.00 82.31 361 LYS A C 1
ATOM 2974 O O . LYS A 1 361 ? -73.475 20.109 136.461 1.00 82.31 361 LYS A O 1
ATOM 2979 N N . GLN A 1 362 ? -74.011 18.869 134.663 1.00 71.88 362 GLN A N 1
ATOM 2980 C CA . GLN A 1 362 ? -74.828 19.900 134.014 1.00 71.88 362 GLN A CA 1
ATOM 2981 C C . GLN A 1 362 ? -75.961 20.372 134.931 1.00 71.88 362 GLN A C 1
ATOM 2983 O O . GLN A 1 362 ? -76.105 21.568 135.149 1.00 71.88 362 GLN A O 1
ATOM 2988 N N . HIS A 1 363 ? -76.693 19.461 135.575 1.00 78.19 363 HIS A N 1
ATOM 2989 C CA . HIS A 1 363 ? -77.733 19.840 136.534 1.00 78.19 363 HIS A CA 1
ATOM 2990 C C . HIS A 1 363 ? -77.166 20.586 137.765 1.00 78.19 363 HIS A C 1
ATOM 2992 O O . HIS A 1 363 ? -77.805 21.495 138.297 1.00 78.19 363 HIS A O 1
ATOM 2998 N N . GLN A 1 364 ? -75.954 20.262 138.238 1.00 73.62 364 GLN A N 1
ATOM 2999 C CA . GLN A 1 364 ? -75.291 21.058 139.282 1.00 73.62 364 GLN A CA 1
ATOM 3000 C C . GLN A 1 364 ? -74.867 22.447 138.785 1.00 73.62 364 GLN A C 1
ATOM 3002 O O . GLN A 1 364 ? -75.095 23.424 139.501 1.00 73.62 364 GLN A O 1
ATOM 3007 N N . GLU A 1 365 ? -74.302 22.548 137.582 1.00 79.19 365 GLU A N 1
ATOM 3008 C CA . GLU A 1 365 ? -73.923 23.805 136.928 1.00 79.19 365 GLU A CA 1
ATOM 3009 C C . GLU A 1 365 ? -75.151 24.690 136.672 1.00 79.19 365 GLU A C 1
ATOM 3011 O O . GLU A 1 365 ? -75.118 25.875 136.995 1.00 79.19 365 GLU A O 1
ATOM 3016 N N . GLU A 1 366 ? -76.278 24.126 136.227 1.00 78.31 366 GLU A N 1
ATOM 3017 C CA . GLU A 1 366 ? -77.561 24.825 136.128 1.00 78.31 366 GLU A CA 1
ATOM 3018 C C . GLU A 1 366 ? -78.035 25.345 137.486 1.00 78.31 366 GLU A C 1
ATOM 3020 O O . GLU A 1 366 ? -78.409 26.512 137.592 1.00 78.31 366 GLU A O 1
ATOM 3025 N N . ARG A 1 367 ? -78.003 24.530 138.552 1.00 77.75 367 ARG A N 1
ATOM 3026 C CA . ARG A 1 367 ? -78.376 25.006 139.898 1.00 77.75 367 ARG A CA 1
ATOM 3027 C C . ARG A 1 367 ? -77.460 26.130 140.380 1.00 77.75 367 ARG A C 1
ATOM 3029 O O . ARG A 1 367 ? -77.961 27.081 140.973 1.00 77.75 367 ARG A O 1
ATOM 3036 N N . MET A 1 368 ? -76.154 26.034 140.130 1.00 77.75 368 MET A N 1
ATOM 3037 C CA . MET A 1 368 ? -75.172 27.075 140.461 1.00 77.75 368 MET A CA 1
ATOM 3038 C C . MET A 1 368 ? -75.443 28.358 139.668 1.00 77.75 368 MET A C 1
ATOM 3040 O O . MET A 1 368 ? -75.526 29.433 140.257 1.00 77.75 368 MET A O 1
ATOM 3044 N N . LYS A 1 369 ? -75.684 28.250 138.357 1.00 80.00 369 LYS A N 1
ATOM 3045 C CA . LYS A 1 369 ? -76.045 29.364 137.470 1.00 80.00 369 LYS A CA 1
ATOM 3046 C C . LYS A 1 369 ? -77.348 30.033 137.910 1.00 80.00 369 LYS A C 1
ATOM 3048 O O . LYS A 1 369 ? -77.384 31.246 138.061 1.00 80.00 369 LYS A O 1
ATOM 3053 N N . LYS A 1 370 ? -78.382 29.251 138.225 1.00 80.38 370 LYS A N 1
ATOM 3054 C CA . LYS A 1 370 ? -79.695 29.727 138.699 1.00 80.38 370 LYS A CA 1
ATOM 3055 C C . LYS A 1 370 ? -79.643 30.293 140.125 1.00 80.38 370 LYS A C 1
ATOM 3057 O O . LYS A 1 370 ? -80.495 31.092 140.503 1.00 80.38 370 LYS A O 1
ATOM 3062 N N . ALA A 1 371 ? -78.653 29.904 140.932 1.00 78.12 371 ALA A N 1
ATOM 3063 C CA . ALA A 1 371 ? -78.363 30.525 142.225 1.00 78.12 371 ALA A CA 1
ATOM 3064 C C . ALA A 1 371 ? -77.605 31.856 142.066 1.00 78.12 371 ALA A C 1
ATOM 3066 O O . ALA A 1 371 ? -77.980 32.834 142.707 1.00 78.12 371 ALA A O 1
ATOM 3067 N N . MET A 1 372 ? -76.613 31.919 141.172 1.00 72.31 372 MET A N 1
ATOM 3068 C CA . MET A 1 372 ? -75.918 33.156 140.785 1.00 72.31 372 MET A CA 1
ATOM 3069 C C . MET A 1 372 ? -76.892 34.182 140.191 1.00 72.31 372 MET A C 1
ATOM 3071 O O . MET A 1 372 ? -76.889 35.337 140.596 1.00 72.31 372 MET A O 1
ATOM 3075 N N . GLU A 1 373 ? -77.789 33.749 139.307 1.00 75.12 373 GLU A N 1
ATOM 3076 C CA . GLU A 1 373 ? -78.844 34.571 138.706 1.00 75.12 373 GLU A CA 1
ATOM 3077 C C . GLU A 1 373 ? -79.804 35.139 139.767 1.00 75.12 373 GLU A C 1
ATOM 3079 O O . GLU A 1 373 ? -80.126 36.322 139.739 1.00 75.12 373 GLU A O 1
ATOM 3084 N N . ARG A 1 374 ? -80.188 34.348 140.784 1.00 71.88 374 ARG A N 1
ATOM 3085 C CA . ARG A 1 374 ? -80.949 34.853 141.948 1.00 71.88 374 ARG A CA 1
ATOM 3086 C C . ARG A 1 374 ? -80.155 35.819 142.828 1.00 71.88 374 ARG A C 1
ATOM 3088 O O . ARG A 1 374 ? -80.772 36.667 143.461 1.00 71.88 374 ARG A O 1
ATOM 3095 N N . ALA A 1 375 ? -78.835 35.667 142.916 1.00 72.25 375 ALA A N 1
ATOM 3096 C CA . ALA A 1 375 ? -77.969 36.562 143.684 1.00 72.25 375 ALA A CA 1
ATOM 3097 C C . ALA A 1 375 ? -77.691 37.886 142.946 1.00 72.25 375 ALA A C 1
ATOM 3099 O O . ALA A 1 375 ? -77.450 38.901 143.592 1.00 72.25 375 ALA A O 1
ATOM 3100 N N . GLN A 1 376 ? -77.741 37.875 141.610 1.00 68.94 376 GLN A N 1
ATOM 3101 C CA . GLN A 1 376 ? -77.616 39.055 140.749 1.00 68.94 376 GLN A CA 1
ATOM 3102 C C . GLN A 1 376 ? -78.959 39.759 140.490 1.00 68.94 376 GLN A C 1
ATOM 3104 O O . GLN A 1 376 ? -78.970 40.941 140.154 1.00 68.94 376 GLN A O 1
ATOM 3109 N N . ALA A 1 377 ? -80.092 39.069 140.655 1.00 66.38 377 ALA A N 1
ATOM 3110 C CA . ALA A 1 377 ? -81.419 39.660 140.518 1.00 66.38 377 ALA A CA 1
ATOM 3111 C C . ALA A 1 377 ? -81.686 40.728 141.595 1.00 66.38 377 ALA A C 1
ATOM 3113 O O . ALA A 1 377 ? -81.542 40.481 142.794 1.00 66.38 377 ALA A O 1
ATOM 3114 N N . GLU A 1 378 ? -82.132 41.913 141.172 1.00 66.69 378 GLU A N 1
ATOM 3115 C CA . GLU A 1 378 ? -82.371 43.038 142.078 1.00 66.69 378 GLU A CA 1
ATOM 3116 C C . GLU A 1 378 ? -83.425 42.734 143.157 1.00 66.69 378 GLU A C 1
ATOM 3118 O O . GLU A 1 378 ? -84.530 42.244 142.891 1.00 66.69 378 GLU A O 1
ATOM 3123 N N . ILE A 1 379 ? -83.102 43.100 144.400 1.00 61.69 379 ILE A N 1
ATOM 3124 C CA . ILE A 1 379 ? -83.974 42.907 145.562 1.00 61.69 379 ILE A CA 1
ATOM 3125 C C . ILE A 1 379 ? -85.164 43.874 145.481 1.00 61.69 379 ILE A C 1
ATOM 3127 O O . ILE A 1 379 ? -85.086 45.030 145.906 1.00 61.69 379 ILE A O 1
ATOM 3131 N N . LYS A 1 380 ? -86.306 43.379 144.991 1.00 61.69 380 LYS A N 1
ATOM 3132 C CA . LYS A 1 380 ? -87.583 44.109 144.993 1.00 61.69 380 LYS A CA 1
ATOM 3133 C C . LYS A 1 380 ? -88.054 44.379 146.427 1.00 61.69 380 LYS A C 1
ATOM 3135 O O . LYS A 1 380 ? -88.649 43.517 147.073 1.00 61.69 380 LYS A O 1
ATOM 3140 N N . LYS A 1 381 ? -87.816 45.596 146.924 1.00 60.69 381 LYS A N 1
ATOM 3141 C CA . LYS A 1 381 ? -88.329 46.068 148.220 1.00 60.69 381 LYS A CA 1
ATOM 3142 C C . LYS A 1 381 ? -89.845 46.275 148.138 1.00 60.69 381 LYS A C 1
ATOM 3144 O O . LYS A 1 381 ? -90.315 47.122 147.386 1.00 60.69 381 LYS A O 1
ATOM 3149 N N . THR A 1 382 ? -90.609 45.529 148.932 1.00 49.81 382 THR A N 1
ATOM 3150 C CA . THR A 1 382 ? -92.069 45.678 149.044 1.00 49.81 382 THR A CA 1
ATOM 3151 C C . THR A 1 382 ? -92.450 46.532 150.250 1.00 49.81 382 THR A C 1
ATOM 3153 O O . THR A 1 382 ? -91.978 46.283 151.359 1.00 49.81 382 THR A O 1
ATOM 3156 N N . THR A 1 383 ? -93.350 47.495 150.063 1.00 47.75 383 THR A N 1
ATOM 3157 C CA . THR A 1 383 ? -93.906 48.331 151.134 1.00 47.75 383 THR A CA 1
ATOM 3158 C C . THR A 1 383 ? -95.207 47.733 151.690 1.00 47.75 383 THR A C 1
ATOM 3160 O O . THR A 1 383 ? -96.193 47.583 150.976 1.00 47.75 383 THR A O 1
ATOM 3163 N N . GLY A 1 384 ? -95.219 47.414 152.991 1.00 61.25 384 GLY A N 1
ATOM 3164 C CA . GLY A 1 384 ? -96.417 46.999 153.742 1.00 61.25 384 GLY A CA 1
ATOM 3165 C C . GLY A 1 384 ? -96.479 45.511 154.132 1.00 61.25 384 GLY A C 1
ATOM 3166 O O . GLY A 1 384 ? -96.107 44.623 153.369 1.00 61.25 384 GLY A O 1
ATOM 3167 N N . ARG A 1 385 ? -96.979 45.225 155.346 1.00 59.31 385 ARG A N 1
ATOM 3168 C CA . ARG A 1 385 ? -97.245 43.856 155.831 1.00 59.31 385 ARG A CA 1
ATOM 3169 C C . ARG A 1 385 ? -98.595 43.352 155.306 1.00 59.31 385 ARG A C 1
ATOM 3171 O O . ARG A 1 385 ? -99.627 43.917 155.653 1.00 59.31 385 ARG A O 1
ATOM 3178 N N . LYS A 1 386 ? -98.605 42.237 154.567 1.00 58.16 386 LYS A N 1
ATOM 3179 C CA . LYS A 1 386 ? -99.818 41.423 154.354 1.00 58.16 386 LYS A CA 1
ATOM 3180 C C . LYS A 1 386 ? -100.022 40.455 155.524 1.00 58.16 386 LYS A C 1
ATOM 3182 O O . LYS A 1 386 ? -99.062 39.851 155.996 1.00 58.16 386 LYS A O 1
ATOM 3187 N N . LEU A 1 387 ? -101.272 40.292 155.966 1.00 58.06 387 LEU A N 1
ATOM 3188 C CA . LEU A 1 387 ? -101.660 39.253 156.927 1.00 58.06 387 LEU A CA 1
ATOM 3189 C C . LEU A 1 387 ? -101.457 37.859 156.309 1.00 58.06 387 LEU A C 1
ATOM 3191 O O . LEU A 1 387 ? -101.898 37.619 155.185 1.00 58.06 387 LEU A O 1
ATOM 3195 N N . MET A 1 388 ? -100.851 36.932 157.056 1.00 55.34 388 MET A N 1
ATOM 3196 C CA . MET A 1 388 ? -100.850 35.507 156.704 1.00 55.34 388 MET A CA 1
ATOM 3197 C C . MET A 1 388 ? -102.017 34.775 157.390 1.00 55.34 388 MET A C 1
ATOM 3199 O O . MET A 1 388 ? -102.237 34.995 158.583 1.00 55.34 388 MET A O 1
ATOM 3203 N N . PRO A 1 389 ? -102.738 33.878 156.689 1.00 51.38 389 PRO A N 1
ATOM 3204 C CA . PRO A 1 389 ? -103.707 32.980 157.313 1.00 51.38 389 PRO A CA 1
ATOM 3205 C C . PRO A 1 389 ? -103.036 31.975 158.261 1.00 51.38 389 PRO A C 1
ATOM 3207 O O . PRO A 1 389 ? -101.900 31.553 158.040 1.00 51.38 389 PRO A O 1
ATOM 3210 N N . ARG A 1 390 ? -103.764 31.543 159.297 1.00 52.38 390 ARG A N 1
ATOM 3211 C CA . ARG A 1 390 ? -103.340 30.457 160.197 1.00 52.38 390 ARG A CA 1
ATOM 3212 C C . ARG A 1 390 ? -103.525 29.096 159.505 1.00 52.38 390 ARG A C 1
ATOM 3214 O O . ARG A 1 390 ? -104.445 28.928 158.708 1.00 52.38 390 ARG A O 1
ATOM 3221 N N . SER A 1 391 ? -102.643 28.142 159.791 1.00 48.66 391 SER A N 1
ATOM 3222 C CA . SER A 1 391 ? -102.508 26.871 159.064 1.00 48.66 391 SER A CA 1
ATOM 3223 C C . SER A 1 391 ? -103.743 25.959 159.121 1.00 48.66 391 SER A C 1
ATOM 3225 O O . SER A 1 391 ? -104.292 25.701 160.192 1.00 48.66 391 SER A O 1
ATOM 3227 N N . GLN A 1 392 ? -104.116 25.386 157.970 1.00 55.50 392 GLN A N 1
ATOM 3228 C CA . GLN A 1 392 ? -104.971 24.195 157.902 1.00 55.50 392 GLN A CA 1
ATOM 3229 C C . GLN A 1 392 ? -104.117 22.910 157.994 1.00 55.50 392 GLN A C 1
ATOM 3231 O O . GLN A 1 392 ? -102.969 22.922 157.538 1.00 55.50 392 GLN A O 1
ATOM 3236 N N . PRO A 1 393 ? -104.638 21.800 158.556 1.00 58.12 393 PRO A N 1
ATOM 3237 C CA . PRO A 1 393 ? -103.929 20.518 158.598 1.00 58.12 393 PRO A CA 1
ATOM 3238 C C . PRO A 1 393 ? -103.702 19.918 157.196 1.00 58.12 393 PRO A C 1
ATOM 3240 O O . PRO A 1 393 ? -104.500 20.166 156.289 1.00 58.12 393 PRO A O 1
ATOM 3243 N N . PRO A 1 394 ? -102.657 19.090 156.998 1.00 55.09 394 PRO A N 1
ATOM 3244 C CA . PRO A 1 394 ? -102.345 18.511 155.694 1.00 55.09 394 PRO A CA 1
ATOM 3245 C C . PRO A 1 394 ? -103.424 17.516 155.247 1.00 55.09 394 PRO A C 1
ATOM 3247 O O . PRO A 1 394 ? -103.611 16.451 155.838 1.00 55.09 394 PRO A O 1
ATOM 3250 N N . VAL A 1 395 ? -104.118 17.851 154.160 1.00 50.50 395 VAL A N 1
ATOM 3251 C CA . VAL A 1 395 ? -105.148 16.997 153.564 1.00 50.50 395 VAL A CA 1
ATOM 3252 C C . VAL A 1 395 ? -104.489 15.795 152.878 1.00 50.50 395 VAL A C 1
ATOM 3254 O O . VAL A 1 395 ? -103.792 15.948 151.876 1.00 50.50 395 VAL A O 1
ATOM 3257 N N . ARG A 1 396 ? -104.759 14.575 153.359 1.00 53.22 396 ARG A N 1
ATOM 3258 C CA . ARG A 1 396 ? -104.477 13.353 152.589 1.00 53.22 396 ARG A CA 1
ATOM 3259 C C . ARG A 1 396 ? -105.454 13.263 151.414 1.00 53.22 396 ARG A C 1
ATOM 3261 O O . ARG A 1 396 ? -106.626 12.962 151.624 1.00 53.22 396 ARG A O 1
ATOM 3268 N N . LYS A 1 397 ? -104.975 13.461 150.183 1.00 44.88 397 LYS A N 1
ATOM 3269 C CA . LYS A 1 397 ? -105.704 13.096 148.958 1.00 44.88 397 LYS A CA 1
ATOM 3270 C C . LYS A 1 397 ? -104.847 12.214 148.049 1.00 44.88 397 LYS A C 1
ATOM 3272 O O . LYS A 1 397 ? -103.854 12.655 147.489 1.00 44.88 397 LYS A O 1
ATOM 3277 N N . LEU A 1 398 ? -105.261 10.946 148.016 1.00 41.06 398 LEU A N 1
ATOM 3278 C CA . LEU A 1 398 ? -105.366 10.034 146.872 1.00 41.06 398 LEU A CA 1
ATOM 3279 C C . LEU A 1 398 ? -104.552 10.381 145.611 1.00 41.06 398 LEU A C 1
ATOM 3281 O O . LEU A 1 398 ? -104.763 11.419 144.988 1.00 41.06 398 LEU A O 1
ATOM 3285 N N . LYS A 1 399 ? -103.728 9.422 145.163 1.00 37.97 399 LYS A N 1
ATOM 3286 C CA . LYS A 1 399 ? -103.224 9.382 143.785 1.00 37.97 399 LYS A CA 1
ATOM 3287 C C . LYS A 1 399 ? -104.406 9.250 142.818 1.00 37.97 399 LYS A C 1
ATOM 3289 O O . LYS A 1 399 ? -104.972 8.166 142.704 1.00 37.97 399 LYS A O 1
ATOM 3294 N N . ASN A 1 400 ? -104.701 10.307 142.067 1.00 33.34 400 ASN A N 1
ATOM 3295 C CA . ASN A 1 400 ? -105.156 10.106 140.697 1.00 33.34 400 ASN A CA 1
ATOM 3296 C C . ASN A 1 400 ? -103.933 9.664 139.893 1.00 33.34 400 ASN A C 1
ATOM 3298 O O . ASN A 1 400 ? -102.970 10.422 139.779 1.00 33.34 400 ASN A O 1
ATOM 3302 N N . ASN A 1 401 ? -103.971 8.459 139.330 1.00 37.09 401 ASN A N 1
ATOM 3303 C CA . ASN A 1 401 ? -103.097 8.135 138.213 1.00 37.09 401 ASN A CA 1
ATOM 3304 C C . ASN A 1 401 ? -103.678 8.841 136.981 1.00 37.09 401 ASN A C 1
ATOM 3306 O O . ASN A 1 401 ? -104.571 8.303 136.332 1.00 37.09 401 ASN A O 1
ATOM 3310 N N . GLN A 1 402 ? -103.193 10.046 136.674 1.00 38.25 402 GLN A N 1
ATOM 3311 C CA . GLN A 1 402 ? -103.159 10.467 135.276 1.00 38.25 402 GLN A CA 1
ATOM 3312 C C . GLN A 1 402 ? -102.112 9.577 134.606 1.00 38.25 402 GLN A C 1
ATOM 3314 O O . GLN A 1 402 ? -100.949 9.586 135.006 1.00 38.25 402 GLN A O 1
ATOM 3319 N N . HIS A 1 403 ? -102.571 8.723 133.695 1.00 44.62 403 HIS A N 1
ATOM 3320 C CA . HIS A 1 403 ? -101.750 7.764 132.958 1.00 44.62 403 HIS A CA 1
ATOM 3321 C C . HIS A 1 403 ? -101.679 8.191 131.485 1.00 44.62 403 HIS A C 1
ATOM 3323 O O . HIS A 1 403 ? -101.870 7.395 130.571 1.00 44.62 403 HIS A O 1
ATOM 3329 N N . ASP A 1 404 ? -101.392 9.471 131.285 1.00 43.91 404 ASP A N 1
ATOM 3330 C CA . ASP A 1 404 ? -101.124 10.089 129.995 1.00 43.91 404 ASP A CA 1
ATOM 3331 C C . ASP A 1 404 ? -99.741 10.767 130.097 1.00 43.91 404 ASP A C 1
ATOM 3333 O O . ASP A 1 404 ? -99.298 11.096 131.200 1.00 43.91 404 ASP A O 1
ATOM 3337 N N . ASP A 1 405 ? -99.035 10.899 128.971 1.00 41.03 405 ASP A N 1
ATOM 3338 C CA . ASP A 1 405 ? -97.661 11.435 128.831 1.00 41.03 405 ASP A CA 1
ATOM 3339 C C . ASP A 1 405 ? -96.474 10.525 129.249 1.00 41.03 405 ASP A C 1
ATOM 3341 O O . ASP A 1 405 ? -95.363 11.007 129.480 1.00 41.03 405 ASP A O 1
ATOM 3345 N N . ILE A 1 406 ? -96.645 9.194 129.270 1.00 45.19 406 ILE A N 1
ATOM 3346 C CA . ILE A 1 406 ? -95.504 8.235 129.249 1.00 45.19 406 ILE A CA 1
ATOM 3347 C C . ILE A 1 406 ? -95.370 7.530 127.885 1.00 45.19 406 ILE A C 1
ATOM 3349 O O . ILE A 1 406 ? -94.256 7.270 127.432 1.00 45.19 406 ILE A O 1
ATOM 3353 N N . ALA A 1 407 ? -96.485 7.287 127.187 1.00 44.66 407 ALA A N 1
ATOM 3354 C CA . ALA A 1 407 ? -96.517 6.489 125.957 1.00 44.66 407 ALA A CA 1
ATOM 3355 C C . ALA A 1 407 ? -95.743 7.096 124.769 1.00 44.66 407 ALA A C 1
ATOM 3357 O O . ALA A 1 407 ? -95.269 6.349 123.915 1.00 44.66 407 ALA A O 1
ATOM 3358 N N . ASP A 1 408 ? -95.598 8.422 124.700 1.00 51.50 408 ASP A N 1
ATOM 3359 C CA . ASP A 1 408 ? -94.840 9.055 123.614 1.00 51.50 408 ASP A CA 1
ATOM 3360 C C . ASP A 1 408 ? -93.328 8.985 123.837 1.00 51.50 408 ASP A C 1
ATOM 3362 O O . ASP A 1 408 ? -92.581 8.906 122.867 1.00 51.50 408 ASP A O 1
ATOM 3366 N N . LYS A 1 409 ? -92.864 8.885 125.089 1.00 51.69 409 LYS A N 1
ATOM 3367 C CA . LYS A 1 409 ? -91.430 8.772 125.375 1.00 51.69 409 LYS A CA 1
ATOM 3368 C C . LYS A 1 409 ? -90.868 7.405 124.996 1.00 51.69 409 LYS A C 1
ATOM 3370 O O . LYS A 1 409 ? -89.819 7.332 124.369 1.00 51.69 409 LYS A O 1
ATOM 3375 N N . GLU A 1 410 ? -91.604 6.332 125.287 1.00 54.00 410 GLU A N 1
ATOM 3376 C CA . GLU A 1 410 ? -91.221 4.982 124.850 1.00 54.00 410 GLU A CA 1
ATOM 3377 C C . GLU A 1 410 ? -91.290 4.828 123.320 1.00 54.00 410 GLU A C 1
ATOM 3379 O O . GLU A 1 410 ? -90.483 4.097 122.752 1.00 54.00 410 GLU A O 1
ATOM 3384 N N . LYS A 1 411 ? -92.190 5.546 122.628 1.00 55.91 411 LYS A N 1
ATOM 3385 C CA . LYS A 1 411 ? -92.234 5.585 121.153 1.00 55.91 411 LYS A CA 1
ATOM 3386 C C . LYS A 1 411 ? -91.092 6.391 120.539 1.00 55.91 411 LYS A C 1
ATOM 3388 O O . LYS A 1 411 ? -90.536 5.963 119.531 1.00 55.91 411 LYS A O 1
ATOM 3393 N N . GLU A 1 412 ? -90.752 7.537 121.121 1.00 54.91 412 GLU A N 1
ATOM 3394 C CA . GLU A 1 412 ? -89.638 8.380 120.674 1.00 54.91 412 GLU A CA 1
ATOM 3395 C C . GLU A 1 412 ? -88.298 7.648 120.876 1.00 54.91 412 GLU A C 1
ATOM 3397 O O . GLU A 1 412 ? -87.478 7.595 119.959 1.00 54.91 412 GLU A O 1
ATOM 3402 N N . GLU A 1 413 ? -88.129 6.951 122.007 1.00 55.97 413 GLU A N 1
ATOM 3403 C CA . GLU A 1 413 ? -86.985 6.063 122.254 1.00 55.97 413 GLU A CA 1
ATOM 3404 C C . GLU A 1 413 ? -86.975 4.837 121.312 1.00 55.97 413 GLU A C 1
ATOM 3406 O O . GLU A 1 413 ? -85.907 4.469 120.822 1.00 55.97 413 GLU A O 1
ATOM 3411 N N . HIS A 1 414 ? -88.129 4.246 120.963 1.00 54.84 414 HIS A N 1
ATOM 3412 C CA . HIS A 1 414 ? -88.204 3.155 119.973 1.00 54.84 414 HIS A CA 1
ATOM 3413 C C . HIS A 1 414 ? -87.852 3.595 118.543 1.00 54.84 414 HIS A C 1
ATOM 3415 O O . HIS A 1 414 ? -87.188 2.847 117.825 1.00 54.84 414 HIS A O 1
ATOM 3421 N N . MET A 1 415 ? -88.272 4.794 118.127 1.00 57.16 415 MET A N 1
ATOM 3422 C CA . MET A 1 415 ? -87.909 5.380 116.828 1.00 57.16 415 MET A CA 1
ATOM 3423 C C . MET A 1 415 ? -86.402 5.659 116.738 1.00 57.16 415 MET A C 1
ATOM 3425 O O . MET A 1 415 ? -85.804 5.474 115.681 1.00 57.16 415 MET A O 1
ATOM 3429 N N . TYR A 1 416 ? -85.780 6.053 117.854 1.00 55.00 416 TYR A N 1
ATOM 3430 C CA . TYR A 1 416 ? -84.348 6.351 117.935 1.00 55.00 416 TYR A CA 1
ATOM 3431 C C . TYR A 1 416 ? -83.446 5.099 117.991 1.00 55.00 416 TYR A C 1
ATOM 3433 O O . TYR A 1 416 ? -82.241 5.210 117.780 1.00 55.00 416 TYR A O 1
ATOM 3441 N N . PHE A 1 417 ? -83.998 3.910 118.277 1.00 41.25 417 PHE A N 1
ATOM 3442 C CA . PHE A 1 417 ? -83.227 2.663 118.440 1.00 41.25 417 PHE A CA 1
ATOM 3443 C C . PHE A 1 417 ? -83.343 1.646 117.292 1.00 41.25 417 PHE A C 1
ATOM 3445 O O . PHE A 1 417 ? -82.595 0.668 117.294 1.00 41.25 417 PHE A O 1
ATOM 3452 N N . PHE A 1 418 ? -84.261 1.841 116.339 1.00 45.47 418 PHE A N 1
ATOM 3453 C CA . PHE A 1 418 ? -84.517 0.901 115.232 1.00 45.47 418 PHE A CA 1
ATOM 3454 C C . PHE A 1 418 ? -84.473 1.551 113.834 1.00 45.47 418 PHE A C 1
ATOM 3456 O O . PHE A 1 418 ? -85.104 1.054 112.900 1.00 45.47 418 PHE A O 1
ATOM 3463 N N . THR A 1 419 ? -83.700 2.634 113.693 1.00 44.56 419 THR A N 1
ATOM 3464 C CA . THR A 1 419 ? -83.207 3.157 112.404 1.00 44.56 419 THR A CA 1
ATOM 3465 C C . THR A 1 419 ? -81.682 3.101 112.402 1.00 44.56 419 THR A C 1
ATOM 3467 O O . THR A 1 419 ? -81.118 2.728 111.352 1.00 44.56 419 THR A O 1
#